Protein AF-A0AAD4BV66-F1 (afdb_monomer)

Solvent-accessible surface area (backbone atoms only — not comparable to full-atom values): 39270 Å² total; per-residue (Å²): 86,54,45,34,67,56,54,94,91,60,54,89,76,59,72,47,74,63,68,62,95,85,66,90,48,75,47,70,59,92,75,82,84,87,80,82,96,70,92,80,51,49,46,49,42,37,34,38,44,61,71,80,88,69,88,72,79,64,79,63,88,56,94,54,64,60,64,46,71,45,74,48,69,64,64,99,87,42,88,58,68,49,66,45,51,32,41,52,33,38,35,32,34,40,78,48,79,45,82,38,45,36,36,66,90,69,81,42,64,57,66,68,86,80,66,81,60,76,72,88,55,65,86,44,74,51,72,96,81,50,45,47,66,63,19,19,29,54,31,51,40,63,41,50,40,70,73,58,44,82,76,63,74,59,81,66,89,72,87,89,67,95,75,76,68,75,61,43,70,65,58,51,49,51,32,51,76,68,64,48,75,72,75,73,80,77,70,65,92,77,74,75,92,76,91,66,91,77,69,77,78,78,72,67,68,76,74,74,83,77,49,62,62,57,49,26,51,51,54,15,24,51,53,38,50,53,48,44,50,23,38,73,46,18,53,91,53,32,28,37,66,55,50,79,42,84,33,60,28,47,29,44,43,63,26,34,31,51,40,67,38,67,65,39,42,53,55,37,36,54,32,33,50,51,45,37,52,48,52,46,63,66,63,59,76,82,79,72,74,89,71,94,73,81,82,74,47,75,67,51,50,52,50,52,50,72,65,33,64,72,58,51,58,68,56,67,76,51,92,68,84,42,71,66,54,50,49,65,62,38,66,53,78,58,72,90,68,72,73,79,65,76,71,74,88,75,82,90,85,86,80,89,81,84,90,80,86,87,79,89,84,83,89,85,79,92,85,85,82,89,80,88,83,78,85,83,77,95,72,89,75,73,82,76,75,71,74,72,74,83,76,74,60,73,66,53,60,54,50,51,46,52,48,53,35,50,51,51,36,50,52,36,51,52,52,50,52,43,61,73,68,48,63,44,76,74,49,70,42,72,58,90,48,63,65,55,58,53,49,51,53,53,50,52,45,51,53,53,49,53,51,50,49,55,52,49,53,49,47,51,53,53,44,51,53,50,47,66,71,44,83,48,33,58,51,45,50,51,45,50,59,46,24,71,77,35,62,68,44,15,50,50,46,52,57,54,34,74,81,55,81,75,52,65,67,64,38,49,51,52,37,55,40,47,50,31,51,48,52,39,59,66,31,55,68,52,27,61,38,78,41,83,42,85,39,83,43,78,43,80,42,52,14,35,39,36,61,81,55,95,85,56,66,68,69,75,42,39,35,74,60,50,55,78,54,52,62,58,55,78,71,35,90,82,56,80,55,82,40,53,53,80,29,29,27,24,36,38,70,70,65,67,96,84,64,81,50,63,39,30,43,30,54,25,40,36,39,44,40,55,66,13,36,56,50,56,60,42,76,47,73,39,97,86,75,27,43,18,51,37,62,75,72,85,82,68,81,80,76,76,73,81,75,80,78,133

Radius of gyration: 53.94 Å; Cα contacts (8 Å, |Δi|>4): 813; chains: 1; bounding box: 124×56×171 Å

Secondary structure (DSSP, 8-state):
-EE----TT-----EEEE--TT----EE------SS------S-EEEEEE--S---S-S---TT---EEEEEE-STT---EEEEEEEEEEEEEEEEEEEEEEETTTTEEE--------TTPPPPBP---S-HHHHHHHHHHHHHHHHHGGG-PPP---TTS-------HHHHHHHHHTT---------S------S---GGG---------HHHHHHHHHHHHHHHHHHHHHHTGGGTS-PPPEEEEEEEEEEEEEEEEE-HHHHHHHHHHHHHHHHHHHHHH---S----------HHHHHHHHHH-HHHHHHHHT-SS--HHHHHHHTTS---S----------SSSSS----------------------PPPP----------------THHHHHHHHHHHHHHHHHHHHHHHHHHH-GGGG-EEETT-HHHHHHHHHHHHHHHHHHHHHHHHHHHHHHHHHHHHTT--HHHHHHHHHHTT-HHHHHHHHHHHTTS-S-HHHHHHHHHHHHHHHHHHHHHHHHEEEEEEEEEEEEEEEEE-SSPPTTS-GGGS-HHHHGGGHHHHHH-TTS--TTEETTEEE-EE---TT---S-EEEEEEEEEEEEEE--S-EEEE-TTSPEEEE---TTS-----PPPP-

pLDDT: mean 71.87, std 20.48, range [29.84, 98.19]

Foldseek 3Di:
DEFEADAPQDDDFDEAEPDDPPPPDYHHDPDDDDDDDDDAHLQKHKYKDFDPPPPPPQQPPDPFFDFDWDFDQDDDPDRPGDTTTIFIKIKGKAKDKDKWKAFLVPLDIPDDPPDPPPPLHRFFADDDDHDRLLSSQVRVLVVVQVVVQVPPFDFDCPPDDDDTDGCGVVNVVLCVLLVVPPPPPPPPVDDDPDPDDDDPVVPPPPPPRQGQQSVQLSSLLVSLLLLLLLCVCDVVLLRHDFDWDWFWWFFFFWWWFKDFDPPLLVLLLVLLVLLLVLLCVLQVDPDDDDDPDPDQDPVNVVVLCVVDPVNVVQVVPDPDDDVVVVLVSLQDQDPSDPDVPPPVPPDPDDDDDDDDDDDDDDDDDDDDDDDDDDDDDDDDDDPPPPPPPPCPDPVVLSVVLSVLSVVSSVVSVVLVVCNVVVCSRVDIGGPPPPVVQVVVLVVQLVVLVVSLVVNLVSSLVSSLVVCVSPRFRPSVSVLLNQLSVALVSLVVSLVVCVVPPRPNPSSVSSNSNRVSSVSNSVSRSVRIHTDTDGDRDGDTFIWGFSGDDPVDSSSSGPSVSSPVVSVVCVVDPPPDPNQDDSSKGWIGTPDDPPDDGRMTIIIIMGMGMDMHTHGNWDWDQDPVRHIHIYGDPPPSDPPPDDDDDD

Sequence (646 aa):
MRINVSMTGMDPFTMFVVTTPLLNEVRIANSMCESDGYQVCNNFILYLVTSKIETDESVNHHDGVKPLYVNGSYGPAYQNNISVPMYVVACTLNTSTNTATLNPSGSQLNVFDSDEHPTDEAWSNFSPGGDTDLTTTIVTAMNLHEYLAYQSTYCLPIMSWGIWSQINTLQAYMNSLLGVAQSSCNVTADLPRYSGGASLADYTGTASLLTRGQMERIVSRIATEFIWIAGELGSAGGGFDRQAEDSQIIQYRLQWRLNINPLPVIVALCASVILYVLAVCMLWNRHSRPGTVSNAGVLEIMWLGSRSRVLREHLRDRQNPSVDSLRASSMFETVFWTRSTDVNVDKELYAAVPLHDLGTRASSSEFLDSLDFVPSNPRTANPYKVREPIHMPDTCGRRWCYGLHIVLVALHIVLLVLLVHHPEHSVVIPFETNILTTGLSALLQAIYTLYSAILVIMTQRLALFRIVGNRRKLTTVHGVSGAWTGIGAAIYVLWQQRQVASSILEIIAVVTYLTSMLILHVGSSSIMQWQVFNSTLVDILISDLAFPGSAVNISQLRWGVIFPVIQPISLDPGVSTYGLSNNVLYDMPRVPMNVPFLEASVNATTLSVQCGLVPNLTVTVGTSGFPLVSFPLSGIGFDILPTSEP

Nearest PDB structures (foldseek):
  8qag-assembly2_B  TM=2.988E-01  e=6.250E+00  synthetic construct
  8qai-assembly2_B  TM=3.043E-01  e=7.284E+00  synthetic construct
  8qah-assembly2_B  TM=2.529E-01  e=4.842E+00  synthetic construct
  8qai-assembly1_A  TM=2.422E-01  e=6.922E+00  synthetic construct

Organism: NCBI:txid1328754

Mean predicted aligned error: 15.75 Å

Structure (mmCIF, N/CA/C/O backbone):
data_AF-A0AAD4BV66-F1
#
_entry.id   AF-A0AAD4BV66-F1
#
loop_
_atom_site.group_PDB
_atom_site.id
_atom_site.type_symbol
_atom_site.label_atom_id
_atom_site.label_alt_id
_atom_site.label_comp_id
_atom_site.label_asym_id
_atom_site.label_entity_id
_atom_site.label_seq_id
_atom_site.pdbx_PDB_ins_code
_atom_site.Cartn_x
_atom_site.Cartn_y
_atom_site.Cartn_z
_atom_site.occupancy
_atom_site.B_iso_or_equiv
_atom_site.auth_seq_id
_atom_site.auth_comp_id
_atom_site.auth_asym_id
_atom_site.auth_atom_id
_atom_site.pdbx_PDB_model_num
ATOM 1 N N . MET A 1 1 ? 38.902 11.244 -49.156 1.00 30.38 1 MET A N 1
ATOM 2 C CA . MET A 1 1 ? 38.355 10.144 -49.988 1.00 30.38 1 MET A CA 1
ATOM 3 C C . MET A 1 1 ? 36.856 10.356 -50.180 1.00 30.38 1 MET A C 1
ATOM 5 O O . MET A 1 1 ? 36.171 10.703 -49.226 1.00 30.38 1 MET A O 1
ATOM 9 N N . ARG A 1 2 ? 36.328 10.192 -51.397 1.00 30.55 2 ARG A N 1
ATOM 10 C CA . ARG A 1 2 ? 34.883 10.260 -51.654 1.00 30.55 2 ARG A CA 1
ATOM 11 C C . ARG A 1 2 ? 34.428 8.885 -52.122 1.00 30.55 2 ARG A C 1
ATOM 13 O O . ARG A 1 2 ? 34.892 8.446 -53.167 1.00 30.55 2 ARG A O 1
ATOM 20 N N . ILE A 1 3 ? 33.628 8.185 -51.325 1.00 32.78 3 ILE A N 1
ATOM 21 C CA . ILE A 1 3 ? 33.078 6.876 -51.698 1.00 32.78 3 ILE A CA 1
ATOM 22 C C . ILE A 1 3 ? 31.720 7.168 -52.334 1.00 32.78 3 ILE A C 1
ATOM 24 O O . ILE A 1 3 ? 30.811 7.610 -51.639 1.00 32.78 3 ILE A O 1
ATOM 28 N N . ASN A 1 4 ? 31.600 6.992 -53.652 1.00 33.34 4 ASN A N 1
ATOM 29 C CA . ASN A 1 4 ? 30.303 7.066 -54.323 1.00 33.34 4 ASN A CA 1
ATOM 30 C C . ASN A 1 4 ? 29.797 5.648 -54.461 1.00 33.34 4 ASN A C 1
ATOM 32 O O . ASN A 1 4 ? 30.166 4.955 -55.401 1.00 33.34 4 ASN A O 1
ATOM 36 N N . VAL A 1 5 ? 28.945 5.221 -53.545 1.00 33.62 5 VAL A N 1
ATOM 37 C CA . VAL A 1 5 ? 28.276 3.945 -53.718 1.00 33.62 5 VAL A CA 1
ATOM 38 C C . VAL A 1 5 ? 27.171 4.141 -54.754 1.00 33.62 5 VAL A C 1
ATOM 40 O O . VAL A 1 5 ? 26.255 4.919 -54.529 1.00 33.62 5 VAL A O 1
ATOM 43 N N . SER A 1 6 ? 27.275 3.496 -55.915 1.00 33.75 6 SER A N 1
ATOM 44 C CA . SER A 1 6 ? 26.154 3.381 -56.847 1.00 33.75 6 SER A CA 1
ATOM 45 C C . SER A 1 6 ? 25.846 1.914 -57.061 1.00 33.75 6 SER A C 1
ATOM 47 O O . SER A 1 6 ? 26.718 1.061 -57.221 1.00 33.75 6 SER A O 1
ATOM 49 N N . MET A 1 7 ? 24.564 1.620 -57.026 1.00 36.62 7 MET A N 1
ATOM 50 C CA . MET A 1 7 ? 24.047 0.280 -57.170 1.00 36.62 7 MET A CA 1
ATOM 51 C C . MET A 1 7 ? 23.058 0.353 -58.322 1.00 36.62 7 MET A C 1
ATOM 53 O O . MET A 1 7 ? 22.207 1.236 -58.363 1.00 36.62 7 MET A O 1
ATOM 57 N N . THR A 1 8 ? 23.229 -0.493 -59.330 1.00 30.88 8 THR A N 1
ATOM 58 C CA . THR A 1 8 ? 22.298 -0.531 -60.456 1.00 30.88 8 THR A CA 1
ATOM 59 C C . THR A 1 8 ? 21.017 -1.222 -59.989 1.00 30.88 8 THR A C 1
ATOM 61 O O . THR A 1 8 ? 21.053 -2.392 -59.618 1.00 30.88 8 THR A O 1
ATOM 64 N N . GLY A 1 9 ? 19.903 -0.481 -59.966 1.00 31.86 9 GLY A N 1
ATOM 65 C CA . GLY A 1 9 ? 18.583 -0.985 -59.563 1.00 31.86 9 GLY A CA 1
ATOM 66 C C . GLY A 1 9 ? 18.205 -0.784 -58.089 1.00 31.86 9 GLY A C 1
ATOM 67 O O . GLY A 1 9 ? 17.429 -1.585 -57.577 1.00 31.86 9 GLY A O 1
ATOM 68 N N . MET A 1 10 ? 18.744 0.235 -57.403 1.00 31.64 10 MET A N 1
ATOM 69 C CA . MET A 1 10 ? 18.396 0.540 -56.005 1.00 31.64 10 MET A CA 1
ATOM 70 C C . MET A 1 10 ? 18.159 2.034 -55.751 1.00 31.64 10 MET A C 1
ATOM 72 O O . MET A 1 10 ? 18.825 2.876 -56.349 1.00 31.64 10 MET A O 1
ATOM 76 N N . ASP A 1 11 ? 17.249 2.320 -54.818 1.00 31.84 11 ASP A N 1
ATOM 77 C CA . ASP A 1 11 ? 16.935 3.642 -54.257 1.00 31.84 11 ASP A CA 1
ATOM 78 C C . ASP A 1 11 ? 17.983 4.106 -53.210 1.00 31.84 11 ASP A C 1
ATOM 80 O O . ASP A 1 11 ? 18.790 3.296 -52.739 1.00 31.84 11 ASP A O 1
ATOM 84 N N . PRO A 1 12 ? 18.013 5.402 -52.827 1.00 32.50 12 PRO A N 1
ATOM 85 C CA . PRO A 1 12 ? 19.026 5.958 -51.924 1.00 32.50 12 PRO A CA 1
ATOM 86 C C . PRO A 1 12 ? 19.003 5.343 -50.513 1.00 32.50 12 PRO A C 1
ATOM 88 O O . PRO A 1 12 ? 17.957 5.243 -49.879 1.00 32.50 12 PRO A O 1
ATOM 91 N N . PHE A 1 13 ? 20.185 5.035 -49.975 1.00 34.12 13 PHE A N 1
ATOM 92 C CA . PHE A 1 13 ? 20.399 4.598 -48.590 1.00 34.12 13 PHE A CA 1
ATOM 93 C C . PHE A 1 13 ? 21.457 5.482 -47.910 1.00 34.12 13 PHE A C 1
ATOM 95 O O . PHE A 1 13 ? 22.336 6.032 -48.579 1.00 34.12 13 PHE A O 1
ATOM 102 N N . THR A 1 14 ? 21.419 5.618 -46.582 1.00 35.34 14 THR A N 1
ATOM 103 C CA . THR A 1 14 ? 22.472 6.324 -45.832 1.00 35.34 14 THR A CA 1
ATOM 104 C C . THR A 1 14 ? 23.431 5.325 -45.210 1.00 35.34 14 THR A C 1
ATOM 106 O O . THR A 1 14 ? 23.039 4.350 -44.572 1.00 35.34 14 THR A O 1
ATOM 109 N N . MET A 1 15 ? 24.718 5.584 -45.416 1.00 40.22 15 MET A N 1
ATOM 110 C CA . MET A 1 15 ? 25.812 4.852 -44.800 1.00 40.22 15 MET A CA 1
ATOM 111 C C . MET A 1 15 ? 26.373 5.697 -43.660 1.00 40.22 15 MET A C 1
ATOM 113 O O . MET A 1 15 ? 26.934 6.770 -43.882 1.00 40.22 15 MET A O 1
ATOM 117 N N . PHE A 1 16 ? 26.256 5.200 -42.435 1.00 46.38 16 PHE A N 1
ATOM 118 C CA . PHE A 1 16 ? 26.875 5.838 -41.281 1.00 46.38 16 PHE A CA 1
ATOM 119 C C . PHE A 1 16 ? 28.322 5.388 -41.164 1.00 46.38 16 PHE A C 1
ATOM 121 O O . PHE A 1 16 ? 28.603 4.212 -40.932 1.00 46.38 16 PHE A O 1
ATOM 128 N N . VAL A 1 17 ? 29.254 6.324 -41.325 1.00 44.88 17 VAL A N 1
ATOM 129 C CA . VAL A 1 17 ? 30.674 6.036 -41.136 1.00 44.88 17 VAL A CA 1
ATOM 130 C C . VAL A 1 17 ? 31.047 6.317 -39.686 1.00 44.88 17 VAL A C 1
ATOM 132 O O . VAL A 1 17 ? 31.140 7.471 -39.262 1.00 44.88 17 VAL A O 1
ATOM 135 N N . VAL A 1 18 ? 31.290 5.253 -38.924 1.00 43.47 18 VAL A N 1
ATOM 136 C CA . VAL A 1 18 ? 31.876 5.356 -37.586 1.00 43.47 18 VAL A CA 1
ATOM 137 C C . VAL A 1 18 ? 33.395 5.302 -37.759 1.00 43.47 18 VAL A C 1
ATOM 139 O O . VAL A 1 18 ? 34.015 4.241 -37.712 1.00 43.47 18 VAL A O 1
ATOM 142 N N . THR A 1 19 ? 34.011 6.448 -38.062 1.00 38.50 19 THR A N 1
ATOM 143 C CA . THR A 1 19 ? 35.474 6.550 -38.174 1.00 38.50 19 THR A CA 1
ATOM 144 C C . THR A 1 19 ? 36.110 6.815 -36.814 1.00 38.50 19 THR A C 1
ATOM 146 O O . THR A 1 19 ? 35.671 7.697 -36.078 1.00 38.50 19 THR A O 1
ATOM 149 N N . THR A 1 20 ? 37.224 6.146 -36.527 1.00 38.53 20 THR A N 1
ATOM 150 C CA . THR A 1 20 ? 38.199 6.642 -35.547 1.00 38.53 20 THR A CA 1
ATOM 151 C C . THR A 1 20 ? 38.815 7.961 -36.052 1.00 38.53 20 THR A C 1
ATOM 153 O O . THR A 1 20 ? 38.853 8.189 -37.266 1.00 38.53 20 THR A O 1
ATOM 156 N N . PRO A 1 21 ? 39.337 8.839 -35.174 1.00 37.09 21 PRO A N 1
ATOM 157 C CA . PRO A 1 21 ? 39.855 10.167 -35.551 1.00 37.09 21 PRO A CA 1
ATOM 158 C C . PRO A 1 21 ? 41.062 10.166 -36.517 1.00 37.09 21 PRO A C 1
ATOM 160 O O . PRO A 1 21 ? 41.580 11.226 -36.851 1.00 37.09 21 PRO A O 1
ATOM 163 N N . LEU A 1 22 ? 41.531 9.000 -36.975 1.00 36.22 22 LEU A N 1
ATOM 164 C CA . LEU A 1 22 ? 42.710 8.850 -37.836 1.00 36.22 22 LEU A CA 1
ATOM 165 C C . LEU A 1 22 ? 42.404 8.900 -39.347 1.00 36.22 22 LEU A C 1
ATOM 167 O O . LEU A 1 22 ? 43.324 9.090 -40.140 1.00 36.22 22 LEU A O 1
ATOM 171 N N . LEU A 1 23 ? 41.140 8.770 -39.771 1.00 38.66 23 LEU A N 1
ATOM 172 C CA . LEU A 1 23 ? 40.732 8.854 -41.182 1.00 38.66 23 LEU A CA 1
ATOM 173 C C . LEU A 1 23 ? 39.946 10.147 -41.435 1.00 38.66 23 LEU A C 1
ATOM 175 O O . LEU A 1 23 ? 38.721 10.168 -41.426 1.00 38.66 23 LEU A O 1
ATOM 179 N N . ASN A 1 24 ? 40.670 11.237 -41.687 1.00 34.78 24 ASN A N 1
ATOM 180 C CA . ASN A 1 24 ? 40.116 12.596 -41.765 1.00 34.78 24 ASN A CA 1
ATOM 181 C C . ASN A 1 24 ? 39.262 12.919 -43.007 1.00 34.78 24 ASN A C 1
ATOM 183 O O . ASN A 1 24 ? 38.934 14.084 -43.224 1.00 34.78 24 ASN A O 1
ATOM 187 N N . GLU A 1 25 ? 38.889 11.951 -43.851 1.00 35.09 25 GLU A N 1
ATOM 188 C CA . GLU A 1 25 ? 38.155 12.297 -45.070 1.00 35.09 25 GLU A CA 1
ATOM 189 C C . GLU A 1 25 ? 37.406 11.121 -45.724 1.00 35.09 25 GLU A C 1
ATOM 191 O O . GLU A 1 25 ? 37.922 10.480 -46.641 1.00 35.09 25 GLU A O 1
ATOM 196 N N . VAL A 1 26 ? 36.154 10.882 -45.320 1.00 36.44 26 VAL A N 1
ATOM 197 C CA . VAL A 1 26 ? 35.176 10.112 -46.110 1.00 36.44 26 VAL A CA 1
ATOM 198 C C . VAL A 1 26 ? 33.953 10.999 -46.352 1.00 36.44 26 VAL A C 1
ATOM 200 O O . VAL A 1 26 ? 33.129 11.186 -45.465 1.00 36.44 26 VAL A O 1
ATOM 203 N N . ARG A 1 27 ? 33.841 11.587 -47.551 1.00 34.34 27 ARG A N 1
ATOM 204 C CA . ARG A 1 27 ? 32.576 12.173 -48.029 1.00 34.34 27 ARG A CA 1
ATOM 205 C C . ARG A 1 27 ? 31.833 11.104 -48.811 1.00 34.34 27 ARG A C 1
ATOM 207 O O . ARG A 1 27 ? 32.290 10.712 -49.881 1.00 34.34 27 ARG A O 1
ATOM 214 N N . ILE A 1 28 ? 30.695 10.658 -48.312 1.00 38.62 28 ILE A N 1
ATOM 215 C CA . ILE A 1 28 ? 29.750 9.894 -49.122 1.00 38.62 28 ILE A CA 1
ATOM 216 C C . ILE A 1 28 ? 28.836 10.940 -49.743 1.00 38.62 28 ILE A C 1
ATOM 218 O O . ILE A 1 28 ? 28.256 11.752 -49.034 1.00 38.62 28 ILE A O 1
ATOM 222 N N . ALA A 1 29 ? 28.831 11.038 -51.068 1.00 33.94 29 ALA A N 1
ATOM 223 C CA . ALA A 1 29 ? 27.868 11.876 -51.761 1.00 33.94 29 ALA A CA 1
ATOM 224 C C . ALA A 1 29 ? 26.814 10.946 -52.343 1.00 33.94 29 ALA A C 1
ATOM 226 O O . ALA A 1 29 ? 27.085 10.259 -53.327 1.00 33.94 29 ALA A O 1
ATOM 227 N N . ASN A 1 30 ? 25.625 10.946 -51.749 1.00 34.91 30 ASN A N 1
ATOM 228 C CA . ASN A 1 30 ? 24.444 10.363 -52.365 1.00 34.91 30 ASN A CA 1
ATOM 229 C C . ASN A 1 30 ? 24.047 11.249 -53.555 1.00 34.91 30 ASN A C 1
ATOM 231 O O . ASN A 1 30 ? 23.279 12.198 -53.423 1.00 34.91 30 ASN A O 1
ATOM 235 N N . SER A 1 31 ? 24.653 11.014 -54.722 1.00 30.28 31 SER A N 1
ATOM 236 C CA . SER A 1 31 ? 24.251 11.683 -55.958 1.00 30.28 31 SER A CA 1
ATOM 237 C C . SER A 1 31 ? 23.331 10.781 -56.774 1.00 30.28 31 SER A C 1
ATOM 239 O O . SER A 1 31 ? 23.796 9.795 -57.338 1.00 30.28 31 SER A O 1
ATOM 241 N N . MET A 1 32 ? 22.081 11.233 -56.893 1.00 31.89 32 MET A N 1
ATOM 242 C CA . MET A 1 32 ? 21.107 10.935 -57.951 1.00 31.89 32 MET A CA 1
ATOM 243 C C . MET A 1 32 ? 20.572 9.500 -58.042 1.00 31.89 32 MET A C 1
ATOM 245 O O . MET A 1 32 ? 21.204 8.610 -58.600 1.00 31.89 32 MET A O 1
ATOM 249 N N . CYS A 1 33 ? 19.314 9.349 -57.627 1.00 34.50 33 CYS A N 1
ATOM 250 C CA . CYS A 1 33 ? 18.358 8.405 -58.201 1.00 34.50 33 CYS A CA 1
ATOM 251 C C . CYS A 1 33 ? 17.078 9.196 -58.494 1.00 34.50 33 CYS A C 1
ATOM 253 O O . CYS A 1 33 ? 16.213 9.357 -57.643 1.00 34.50 33 CYS A O 1
ATOM 255 N N . GLU A 1 34 ? 17.021 9.780 -59.688 1.00 34.81 34 GLU A N 1
ATOM 256 C CA . GLU A 1 34 ? 15.822 10.406 -60.245 1.00 34.81 34 GLU A CA 1
ATOM 257 C C . GLU A 1 34 ? 15.673 9.900 -61.684 1.00 34.81 34 GLU A C 1
ATOM 259 O O . GLU A 1 34 ? 15.853 10.635 -62.647 1.00 34.81 34 GLU A O 1
ATOM 264 N N . SER A 1 35 ? 15.448 8.594 -61.835 1.00 40.06 35 SER A N 1
ATOM 265 C CA . SER A 1 35 ? 14.808 8.020 -63.022 1.00 40.06 35 SER A CA 1
ATOM 266 C C . SER A 1 35 ? 14.398 6.573 -62.743 1.00 40.06 35 SER A C 1
ATOM 268 O O . SER A 1 35 ? 15.246 5.740 -62.431 1.00 40.06 35 SER A O 1
ATOM 270 N N . ASP A 1 36 ? 13.105 6.304 -62.928 1.00 39.88 36 ASP A N 1
ATOM 271 C CA . ASP A 1 36 ? 12.511 4.987 -63.199 1.00 39.88 36 ASP A CA 1
ATOM 272 C C . ASP A 1 36 ? 12.132 4.082 -62.005 1.00 39.88 36 ASP A C 1
ATOM 274 O O . ASP A 1 36 ? 12.539 2.933 -61.923 1.00 39.88 36 ASP A O 1
ATOM 278 N N . GLY A 1 37 ? 11.238 4.561 -61.130 1.00 41.50 37 GLY A N 1
ATOM 279 C CA . GLY A 1 37 ? 10.059 3.788 -60.685 1.00 41.50 37 GLY A CA 1
ATOM 280 C C . GLY A 1 37 ? 10.210 2.423 -59.980 1.00 41.50 37 GLY A C 1
ATOM 281 O O . GLY A 1 37 ? 9.264 1.641 -60.055 1.00 41.50 37 GLY A O 1
ATOM 282 N N . TYR A 1 38 ? 11.309 2.120 -59.283 1.00 38.78 38 TYR A N 1
ATOM 283 C CA . TYR A 1 38 ? 11.438 0.911 -58.444 1.00 38.78 38 TYR A CA 1
ATOM 284 C C . TYR A 1 38 ? 11.477 1.269 -56.953 1.00 38.78 38 TYR A C 1
ATOM 286 O O . TYR A 1 38 ? 12.131 2.229 -56.596 1.00 38.78 38 TYR A O 1
ATOM 294 N N . GLN A 1 39 ? 10.766 0.510 -56.102 1.00 41.09 39 GLN A N 1
ATOM 295 C CA . GLN A 1 39 ? 10.325 0.922 -54.754 1.00 41.09 39 GLN A CA 1
ATOM 296 C C . GLN A 1 39 ? 10.742 -0.070 -53.636 1.00 41.09 39 GLN A C 1
ATOM 298 O O . GLN A 1 39 ? 9.892 -0.517 -52.869 1.00 41.09 39 GLN A O 1
ATOM 303 N N . VAL A 1 40 ? 12.012 -0.510 -53.567 1.00 43.31 40 VAL A N 1
ATOM 304 C CA . VAL A 1 40 ? 12.375 -1.720 -52.770 1.00 43.31 40 VAL A CA 1
ATOM 305 C C . VAL A 1 40 ? 13.535 -1.551 -51.762 1.00 43.31 40 VAL A C 1
ATOM 307 O O . VAL A 1 40 ? 13.889 -2.510 -51.084 1.00 43.31 40 VAL A O 1
ATOM 310 N N . CYS A 1 41 ? 14.132 -0.369 -51.560 1.00 49.34 41 CYS A N 1
ATOM 311 C CA . CYS A 1 41 ? 15.406 -0.287 -50.804 1.00 49.34 41 CYS A CA 1
ATOM 312 C C . CYS A 1 41 ? 15.369 0.368 -49.417 1.00 49.34 41 CYS A C 1
ATOM 314 O O . CYS A 1 41 ? 16.430 0.617 -48.850 1.00 49.34 41 CYS A O 1
ATOM 316 N N . ASN A 1 42 ? 14.201 0.588 -48.815 1.00 50.06 42 ASN A N 1
ATOM 317 C CA . ASN A 1 42 ? 14.161 1.254 -47.512 1.00 50.06 42 ASN A CA 1
ATOM 318 C C . ASN A 1 42 ? 14.536 0.334 -46.326 1.00 50.06 42 ASN A C 1
ATOM 320 O O . ASN A 1 42 ? 14.914 0.831 -45.276 1.00 50.06 42 ASN A O 1
ATOM 324 N N . ASN A 1 43 ? 14.544 -0.991 -46.481 1.00 52.44 43 ASN A N 1
ATOM 325 C CA . ASN A 1 43 ? 14.435 -1.936 -45.359 1.00 52.44 43 ASN A CA 1
ATOM 326 C C . ASN A 1 43 ? 15.675 -2.141 -44.451 1.00 52.44 43 ASN A C 1
ATOM 328 O O . ASN A 1 43 ? 15.606 -3.030 -43.605 1.00 52.44 43 ASN A O 1
ATOM 332 N N . PHE A 1 44 ? 16.801 -1.420 -44.593 1.00 55.50 44 PHE A N 1
ATOM 333 C CA . PHE A 1 44 ? 18.041 -1.730 -43.843 1.00 55.50 44 PHE A CA 1
ATOM 334 C C . PHE A 1 44 ? 18.852 -0.506 -43.408 1.00 55.50 44 PHE A C 1
ATOM 336 O O . PHE A 1 44 ? 19.051 0.422 -44.191 1.00 55.50 44 PHE A O 1
ATOM 343 N N . ILE A 1 45 ? 19.410 -0.547 -42.190 1.00 59.16 45 ILE A N 1
ATOM 344 C CA . ILE A 1 45 ? 20.373 0.463 -41.726 1.00 59.16 45 ILE A CA 1
ATOM 345 C C . ILE A 1 45 ? 21.789 -0.018 -42.040 1.00 59.16 45 ILE A C 1
ATOM 347 O O . ILE A 1 45 ? 22.193 -1.088 -41.578 1.00 59.16 45 ILE A O 1
ATOM 351 N N . LEU A 1 46 ? 22.539 0.772 -42.812 1.00 63.78 46 LEU A N 1
ATOM 352 C CA . LEU A 1 46 ? 23.898 0.443 -43.226 1.00 63.78 46 LEU A CA 1
ATOM 353 C C . LEU A 1 46 ? 24.933 1.267 -42.460 1.00 63.78 46 LEU A C 1
ATOM 355 O O . LEU A 1 46 ? 24.890 2.498 -42.404 1.00 63.78 46 LEU A O 1
ATOM 359 N N . TYR A 1 47 ? 25.921 0.567 -41.925 1.00 68.88 47 TYR A N 1
ATOM 360 C CA . TYR A 1 47 ? 27.045 1.145 -41.209 1.00 68.88 47 TYR A CA 1
ATOM 361 C C . TYR A 1 47 ? 28.353 0.703 -41.847 1.00 68.88 47 TYR A C 1
ATOM 363 O O . TYR A 1 47 ? 28.514 -0.450 -42.247 1.00 68.88 47 TYR A O 1
ATOM 371 N N . LEU A 1 48 ? 29.308 1.624 -41.907 1.00 67.19 48 LEU A N 1
ATOM 372 C CA . LEU A 1 48 ? 30.682 1.324 -42.267 1.00 67.19 48 LEU A CA 1
ATOM 373 C C . LEU A 1 48 ? 31.506 1.279 -40.985 1.00 67.19 48 LEU A C 1
ATOM 375 O O . LEU A 1 48 ? 31.701 2.304 -40.325 1.00 67.19 48 LEU A O 1
ATOM 379 N N . VAL A 1 49 ? 31.976 0.085 -40.637 1.00 64.19 49 VAL A N 1
ATOM 380 C CA . VAL A 1 49 ? 32.793 -0.150 -39.445 1.00 64.19 49 VAL A CA 1
ATOM 381 C C . VAL A 1 49 ? 34.227 -0.460 -39.856 1.00 64.19 49 VAL A C 1
ATOM 383 O O . VAL A 1 49 ? 34.479 -1.130 -40.859 1.00 64.19 49 VAL A O 1
ATOM 386 N N . THR A 1 50 ? 35.187 0.043 -39.083 1.00 61.12 50 THR A N 1
ATOM 387 C CA . THR A 1 50 ? 36.613 -0.250 -39.278 1.00 61.12 50 THR A CA 1
ATOM 388 C C . THR A 1 50 ? 37.109 -1.080 -38.101 1.00 61.12 50 THR A C 1
ATOM 390 O O . THR A 1 50 ? 36.788 -0.782 -36.952 1.00 61.12 50 THR A O 1
ATOM 393 N N . SER A 1 51 ? 37.857 -2.151 -38.361 1.00 53.38 51 SER A N 1
ATOM 394 C CA . SER A 1 51 ? 38.435 -2.965 -37.288 1.00 53.38 51 SER A CA 1
ATOM 395 C C . SER A 1 51 ? 39.714 -2.307 -36.772 1.00 53.38 51 SER A C 1
ATOM 397 O O . SER A 1 51 ? 40.600 -1.985 -37.569 1.00 53.38 51 SER A O 1
ATOM 399 N N . LYS A 1 52 ? 39.858 -2.157 -35.450 1.00 45.06 52 LYS A N 1
ATOM 400 C CA . LYS A 1 52 ? 41.160 -1.864 -34.836 1.00 45.06 52 LYS A CA 1
ATOM 401 C C . LYS A 1 52 ? 42.052 -3.085 -35.073 1.00 45.06 52 LYS A C 1
ATOM 403 O O . LYS A 1 52 ? 41.774 -4.158 -34.555 1.00 45.06 52 LYS A O 1
ATOM 408 N N . ILE A 1 53 ? 43.064 -2.937 -35.922 1.00 40.94 53 ILE A N 1
ATOM 409 C CA . ILE A 1 53 ? 43.993 -4.015 -36.272 1.00 40.94 53 ILE A CA 1
ATOM 410 C C . ILE A 1 53 ? 44.932 -4.249 -35.080 1.00 40.94 53 ILE A C 1
ATOM 412 O O . ILE A 1 53 ? 46.003 -3.660 -34.998 1.00 40.94 53 ILE A O 1
ATOM 416 N N . GLU A 1 54 ? 44.509 -5.100 -34.155 1.00 34.84 54 GLU A N 1
ATOM 417 C CA . GLU A 1 54 ? 45.330 -6.224 -33.708 1.00 34.84 54 GLU A CA 1
ATOM 418 C C . GLU A 1 54 ? 44.546 -7.455 -34.147 1.00 34.84 54 GLU A C 1
ATOM 420 O O . GLU A 1 54 ? 43.498 -7.777 -33.593 1.00 34.84 54 GLU A O 1
ATOM 425 N N . THR A 1 55 ? 44.968 -8.069 -35.249 1.00 40.41 55 THR A N 1
ATOM 426 C CA . THR A 1 55 ? 44.404 -9.336 -35.714 1.00 40.41 55 THR A CA 1
ATOM 427 C C . THR A 1 55 ? 44.855 -10.454 -34.779 1.00 40.41 55 THR A C 1
ATOM 429 O O . THR A 1 55 ? 45.653 -11.294 -35.179 1.00 40.41 55 THR A O 1
ATOM 432 N N . ASP A 1 56 ? 44.353 -10.459 -33.550 1.00 37.19 56 ASP A N 1
ATOM 433 C CA . ASP A 1 56 ? 44.239 -11.680 -32.763 1.00 37.19 56 ASP A CA 1
ATOM 434 C C . ASP A 1 56 ? 42.870 -12.293 -33.094 1.00 37.19 56 ASP A C 1
ATOM 436 O O . ASP A 1 56 ? 41.829 -11.892 -32.576 1.00 37.19 56 ASP A O 1
ATOM 440 N N . GLU A 1 57 ? 42.898 -13.181 -34.092 1.00 46.06 57 GLU A N 1
ATOM 441 C CA . GLU A 1 57 ? 42.068 -14.385 -34.305 1.00 46.06 57 GLU A CA 1
ATOM 442 C C . GLU A 1 57 ? 40.518 -14.331 -34.213 1.00 46.06 57 GLU A C 1
ATOM 444 O O . GLU A 1 57 ? 39.878 -15.336 -34.504 1.00 46.06 57 GLU A O 1
ATOM 449 N N . SER A 1 58 ? 39.861 -13.208 -33.897 1.00 47.69 58 SER A N 1
ATOM 450 C CA . SER A 1 58 ? 38.407 -13.185 -33.610 1.00 47.69 58 SER A CA 1
ATOM 451 C C . SER A 1 58 ? 37.485 -12.903 -34.804 1.00 47.69 58 SER A C 1
ATOM 453 O O . SER A 1 58 ? 36.304 -13.247 -34.756 1.00 47.69 58 SER A O 1
ATOM 455 N N . VAL A 1 59 ? 37.994 -12.353 -35.914 1.00 53.00 59 VAL A N 1
ATOM 456 C CA . VAL A 1 59 ? 37.282 -12.411 -37.203 1.00 53.00 59 VAL A CA 1
ATOM 457 C C . VAL A 1 59 ? 37.736 -13.690 -37.885 1.00 53.00 59 VAL A C 1
ATOM 459 O O . VAL A 1 59 ? 38.605 -13.669 -38.759 1.00 53.00 59 VAL A O 1
ATOM 462 N N . ASN A 1 60 ? 37.186 -14.823 -37.439 1.00 49.50 60 ASN A N 1
ATOM 463 C CA . ASN A 1 60 ? 37.303 -16.074 -38.179 1.00 49.50 60 ASN A CA 1
ATOM 464 C C . ASN A 1 60 ? 37.006 -15.750 -39.645 1.00 49.50 60 ASN A C 1
ATOM 466 O O . ASN A 1 60 ? 35.990 -15.115 -39.929 1.00 49.50 60 ASN A O 1
ATOM 470 N N . HIS A 1 61 ? 37.916 -16.107 -40.556 1.00 52.12 61 HIS A N 1
ATOM 471 C CA . HIS A 1 61 ? 37.705 -16.052 -42.002 1.00 52.12 61 HIS A CA 1
ATOM 472 C C . HIS A 1 61 ? 36.484 -16.922 -42.347 1.00 52.12 61 HIS A C 1
ATOM 474 O O . HIS A 1 61 ? 36.611 -18.065 -42.771 1.00 52.12 61 HIS A O 1
ATOM 480 N N . HIS A 1 62 ? 35.284 -16.411 -42.093 1.00 53.97 62 HIS A N 1
ATOM 481 C CA . HIS A 1 62 ? 34.047 -17.006 -42.537 1.00 53.97 62 HIS A CA 1
ATOM 482 C C . HIS A 1 62 ? 33.964 -16.748 -44.036 1.00 53.97 62 HIS A C 1
ATOM 484 O O . HIS A 1 62 ? 34.033 -15.605 -44.497 1.00 53.97 62 HIS A O 1
ATOM 490 N N . ASP A 1 63 ? 33.889 -17.846 -44.784 1.00 55.09 63 ASP A N 1
ATOM 491 C CA . ASP A 1 63 ? 33.888 -17.895 -46.240 1.00 55.09 63 ASP A CA 1
ATOM 492 C C . ASP A 1 63 ? 32.897 -16.877 -46.839 1.00 55.09 63 ASP A C 1
ATOM 494 O O . ASP A 1 63 ? 31.689 -17.105 -46.866 1.00 55.09 63 ASP A O 1
ATOM 498 N N . GLY A 1 64 ? 33.403 -15.733 -47.321 1.00 62.84 64 GLY A N 1
ATOM 499 C CA . GLY A 1 64 ? 32.635 -14.794 -48.154 1.00 62.84 64 GLY A CA 1
ATOM 500 C C . GLY A 1 64 ? 32.637 -13.313 -47.755 1.00 62.84 64 GLY A C 1
ATOM 501 O O . GLY A 1 64 ? 32.237 -12.486 -48.580 1.00 62.84 64 GLY A O 1
ATOM 502 N N . VAL A 1 65 ? 33.107 -12.924 -46.563 1.00 66.56 65 VAL A N 1
ATOM 503 C CA . VAL A 1 65 ? 33.202 -11.494 -46.194 1.00 66.56 65 VAL A CA 1
ATOM 504 C C . VAL A 1 65 ? 34.587 -10.953 -46.543 1.00 66.56 65 VAL A C 1
ATOM 506 O O . VAL A 1 65 ? 35.578 -11.266 -45.888 1.00 66.56 65 VAL A O 1
ATOM 509 N N . LYS A 1 66 ? 34.668 -10.128 -47.591 1.00 70.56 66 LYS A N 1
ATOM 510 C CA . LYS A 1 66 ? 35.913 -9.452 -47.982 1.00 70.56 66 LYS A CA 1
ATOM 511 C C . LYS A 1 66 ? 35.914 -8.017 -47.448 1.00 70.56 66 LYS A C 1
ATOM 513 O O . LYS A 1 66 ? 34.971 -7.286 -47.759 1.00 70.56 66 LYS A O 1
ATOM 518 N N . PRO A 1 67 ? 36.941 -7.586 -46.689 1.00 72.56 67 PRO A N 1
ATOM 519 C CA . PRO A 1 67 ? 37.056 -6.190 -46.296 1.00 72.56 67 PRO A CA 1
ATOM 520 C C . PRO A 1 67 ? 37.246 -5.295 -47.523 1.00 72.56 67 PRO A C 1
ATOM 522 O O . PRO A 1 67 ? 37.971 -5.631 -48.464 1.00 72.56 67 PRO A O 1
ATOM 525 N N . LEU A 1 68 ? 36.634 -4.117 -47.482 1.00 69.69 68 LEU A N 1
ATOM 526 C CA . LEU A 1 68 ? 36.918 -3.030 -48.401 1.00 69.69 68 LEU A CA 1
ATOM 527 C C . LEU A 1 68 ? 38.212 -2.343 -47.970 1.00 69.69 68 LEU A C 1
ATOM 529 O O . LEU A 1 68 ? 38.266 -1.697 -46.929 1.00 69.69 68 LEU A O 1
ATOM 533 N N . TYR A 1 69 ? 39.251 -2.454 -48.788 1.00 71.06 69 TYR A N 1
ATOM 534 C CA . TYR A 1 69 ? 40.506 -1.757 -48.546 1.00 71.06 69 TYR A CA 1
ATOM 535 C C . TYR A 1 69 ? 40.428 -0.320 -49.047 1.00 71.06 69 TYR A C 1
ATOM 537 O O . TYR A 1 69 ? 40.358 -0.056 -50.250 1.00 71.06 69 TYR A O 1
ATOM 545 N N . VAL A 1 70 ? 40.463 0.618 -48.107 1.00 65.62 70 VAL A N 1
ATOM 546 C CA . VAL A 1 70 ? 40.544 2.043 -48.400 1.00 65.62 70 VAL A CA 1
ATOM 547 C C . VAL A 1 70 ? 41.991 2.493 -48.298 1.00 65.62 70 VAL A C 1
ATOM 549 O O . VAL A 1 70 ? 42.552 2.540 -47.206 1.00 65.62 70 VAL A O 1
ATOM 552 N N . ASN A 1 71 ? 42.582 2.846 -49.441 1.00 62.66 71 ASN A N 1
ATOM 553 C CA . ASN A 1 71 ? 43.909 3.450 -49.494 1.00 62.66 71 ASN A CA 1
ATOM 554 C C . ASN A 1 71 ? 43.783 4.968 -49.322 1.00 62.66 71 ASN A C 1
ATOM 556 O O . ASN A 1 71 ? 43.304 5.663 -50.219 1.00 62.66 71 ASN A O 1
ATOM 560 N N . GLY A 1 72 ? 44.221 5.481 -48.173 1.00 59.56 72 GLY A N 1
ATOM 561 C CA . GLY A 1 72 ? 44.405 6.915 -47.953 1.00 59.56 72 GLY A CA 1
ATOM 562 C C . GLY A 1 72 ? 45.866 7.312 -48.168 1.00 59.56 72 GLY A C 1
ATOM 563 O O . GLY A 1 72 ? 46.757 6.644 -47.646 1.00 59.56 72 GLY A O 1
ATOM 564 N N . SER A 1 73 ? 46.127 8.402 -48.901 1.00 54.12 73 SER A N 1
ATOM 565 C CA . SER A 1 73 ? 47.458 9.028 -48.941 1.00 54.12 73 SER A CA 1
ATOM 566 C C . SER A 1 73 ? 47.464 10.294 -48.088 1.00 54.12 73 SER A C 1
ATOM 568 O O . SER A 1 73 ? 46.664 11.202 -48.334 1.00 54.12 73 SER A O 1
ATOM 570 N N . TYR A 1 74 ? 48.369 10.383 -47.114 1.00 48.00 74 TYR A N 1
ATOM 571 C CA . TYR A 1 74 ? 48.472 11.545 -46.232 1.00 48.00 74 TYR A CA 1
ATOM 572 C C . TYR A 1 74 ? 49.468 12.574 -46.791 1.00 48.00 74 TYR A C 1
ATOM 574 O O . TYR A 1 74 ? 50.663 12.543 -46.505 1.00 48.00 74 TYR A O 1
ATOM 582 N N . GLY A 1 75 ? 48.962 13.508 -47.599 1.00 54.06 75 GLY A N 1
ATOM 583 C CA . GLY A 1 75 ? 49.730 14.637 -48.132 1.00 54.06 75 GLY A CA 1
ATOM 584 C C . GLY A 1 75 ? 50.737 14.289 -49.248 1.00 54.06 75 GLY A C 1
ATOM 585 O O . GLY A 1 75 ? 51.058 13.127 -49.485 1.00 54.06 75 GLY A O 1
ATOM 586 N N . PRO A 1 76 ? 51.261 15.303 -49.962 1.00 57.72 76 PRO A N 1
ATOM 587 C CA . PRO A 1 76 ? 52.086 15.104 -51.159 1.00 57.72 76 PRO A CA 1
ATOM 588 C C . PRO A 1 76 ? 53.519 14.610 -50.882 1.00 57.72 76 PRO A C 1
ATOM 590 O O . PRO A 1 76 ? 54.221 14.260 -51.825 1.00 57.72 76 PRO A O 1
ATOM 593 N N . ALA A 1 77 ? 53.972 14.598 -49.622 1.00 57.69 77 ALA A N 1
ATOM 594 C CA . ALA A 1 77 ? 55.377 14.353 -49.272 1.00 57.69 77 ALA A CA 1
ATOM 595 C C . ALA A 1 77 ? 55.667 12.962 -48.676 1.00 57.69 77 ALA A C 1
ATOM 597 O O . ALA A 1 77 ? 56.828 12.567 -48.622 1.00 57.69 77 ALA A O 1
ATOM 598 N N . TYR A 1 78 ? 54.644 12.206 -48.261 1.00 52.94 78 TYR A N 1
ATOM 599 C CA . TYR A 1 78 ? 54.813 10.875 -47.671 1.00 52.94 78 TYR A CA 1
ATOM 600 C C . TYR A 1 78 ? 53.778 9.905 -48.257 1.00 52.94 78 TYR A C 1
ATOM 602 O O . TYR A 1 78 ? 52.634 9.841 -47.817 1.00 52.94 78 TYR A O 1
ATOM 610 N N . GLN A 1 79 ? 54.194 9.132 -49.265 1.00 53.97 79 GLN A N 1
ATOM 611 C CA . GLN A 1 79 ? 53.410 8.071 -49.922 1.00 53.97 79 GLN A CA 1
ATOM 612 C C . GLN A 1 79 ? 53.250 6.813 -49.045 1.00 53.97 79 GLN A C 1
ATOM 614 O O . GLN A 1 79 ? 53.399 5.683 -49.506 1.00 53.97 79 GLN A O 1
ATOM 619 N N . ASN A 1 80 ? 52.929 6.980 -47.766 1.00 54.84 80 ASN A N 1
ATOM 620 C CA . ASN A 1 80 ? 52.520 5.846 -46.952 1.00 54.84 80 ASN A CA 1
ATOM 621 C C . ASN A 1 80 ? 51.041 5.596 -47.249 1.00 54.84 80 ASN A C 1
ATOM 623 O O . ASN A 1 80 ? 50.167 6.230 -46.661 1.00 54.84 80 ASN A O 1
ATOM 627 N N . ASN A 1 81 ? 50.773 4.712 -48.212 1.00 60.44 81 ASN A N 1
ATOM 628 C CA . ASN A 1 81 ? 49.428 4.209 -48.459 1.00 60.44 81 ASN A CA 1
ATOM 629 C C . ASN A 1 81 ? 49.013 3.378 -47.246 1.00 60.44 81 ASN A C 1
ATOM 631 O O . ASN A 1 81 ? 49.426 2.228 -47.100 1.00 60.44 81 ASN A O 1
ATOM 635 N N . ILE A 1 82 ? 48.213 3.972 -46.365 1.00 61.09 82 ILE A N 1
ATOM 636 C CA . ILE A 1 82 ? 47.580 3.235 -45.279 1.00 61.09 82 ILE A CA 1
ATOM 637 C C . ILE A 1 82 ? 46.321 2.617 -45.871 1.00 61.09 82 ILE A C 1
ATOM 639 O O . ILE A 1 82 ? 45.430 3.334 -46.330 1.00 61.09 82 ILE A O 1
ATOM 643 N N . SER A 1 83 ? 46.288 1.287 -45.894 1.00 66.31 83 SER A N 1
ATOM 644 C CA . SER A 1 83 ? 45.119 0.520 -46.299 1.00 66.31 83 SER A CA 1
ATOM 645 C C . SER A 1 83 ? 44.349 0.117 -45.050 1.00 66.31 83 SER A C 1
ATOM 647 O O . SER A 1 83 ? 44.846 -0.677 -44.251 1.00 66.31 83 SER A O 1
ATOM 649 N N . VAL A 1 84 ? 43.164 0.692 -44.846 1.00 64.81 84 VAL A N 1
ATOM 650 C CA . VAL A 1 84 ? 42.302 0.338 -43.709 1.00 64.81 84 VAL A CA 1
ATOM 651 C C . VAL A 1 84 ? 41.178 -0.567 -44.215 1.00 64.81 84 VAL A C 1
ATOM 653 O O . VAL A 1 84 ? 40.463 -0.155 -45.133 1.00 64.81 84 VAL A O 1
ATOM 656 N N . PRO A 1 85 ? 41.012 -1.785 -43.663 1.00 71.06 85 PRO A N 1
ATOM 657 C CA . PRO A 1 85 ? 39.878 -2.633 -43.980 1.00 71.06 85 PRO A CA 1
ATOM 658 C C . PRO A 1 85 ? 38.606 -2.022 -43.388 1.00 71.06 85 PRO A C 1
ATOM 660 O O . PRO A 1 85 ? 38.529 -1.715 -42.196 1.00 71.06 85 PRO A O 1
ATOM 663 N N . MET A 1 86 ? 37.603 -1.853 -44.237 1.00 71.94 86 MET A N 1
ATOM 664 C CA . MET A 1 86 ? 36.266 -1.413 -43.870 1.00 71.94 86 MET A CA 1
ATOM 665 C C . MET A 1 86 ? 35.278 -2.541 -44.141 1.00 71.94 86 MET A C 1
ATOM 667 O O . MET A 1 86 ? 35.378 -3.236 -45.152 1.00 71.94 86 MET A O 1
ATOM 671 N N . TYR A 1 87 ? 34.308 -2.710 -43.256 1.00 79.19 87 TYR A N 1
ATOM 672 C CA . TYR A 1 87 ? 33.242 -3.687 -43.408 1.00 79.19 87 TYR A CA 1
ATOM 673 C C . TYR A 1 87 ? 31.900 -2.970 -43.468 1.00 79.19 87 TYR A C 1
ATOM 675 O O . TYR A 1 87 ? 31.680 -1.995 -42.746 1.00 79.19 87 TYR A O 1
ATOM 683 N N . VAL A 1 88 ? 31.009 -3.458 -44.331 1.00 80.44 88 VAL A N 1
ATOM 684 C CA . VAL A 1 88 ? 29.624 -2.990 -44.387 1.00 80.44 88 VAL A CA 1
ATOM 685 C C . VAL A 1 88 ? 28.791 -3.885 -43.483 1.00 80.44 88 VAL A C 1
ATOM 687 O O . VAL A 1 88 ? 28.745 -5.104 -43.666 1.00 80.44 88 VAL A O 1
ATOM 690 N N . VAL A 1 89 ? 28.149 -3.262 -42.506 1.00 80.94 89 VAL A N 1
ATOM 691 C CA . VAL A 1 89 ? 27.234 -3.897 -41.565 1.00 80.94 89 VAL A CA 1
ATOM 692 C C . VAL A 1 89 ? 25.822 -3.457 -41.911 1.00 80.94 89 VAL A C 1
ATOM 694 O O . VAL A 1 89 ? 25.569 -2.263 -42.059 1.00 80.94 89 VAL A O 1
ATOM 697 N N . ALA A 1 90 ? 24.912 -4.417 -42.026 1.00 81.12 90 ALA A N 1
ATOM 698 C CA . ALA A 1 90 ? 23.484 -4.170 -42.155 1.00 81.12 90 ALA A CA 1
ATOM 699 C C . ALA A 1 90 ? 22.784 -4.558 -40.852 1.00 81.12 90 ALA A C 1
ATOM 701 O O . ALA A 1 90 ? 23.144 -5.562 -40.236 1.00 81.12 90 ALA A O 1
ATOM 702 N N . CYS A 1 91 ? 21.798 -3.766 -40.441 1.00 84.06 91 CYS A N 1
ATOM 703 C CA . CYS A 1 91 ? 21.016 -3.998 -39.233 1.00 84.06 91 CYS A CA 1
ATOM 704 C C . CYS A 1 91 ? 19.514 -4.044 -39.540 1.00 84.06 91 CYS A C 1
ATOM 706 O O . CYS A 1 91 ? 19.023 -3.302 -40.394 1.00 84.06 91 CYS A O 1
ATOM 708 N N . THR A 1 92 ? 18.796 -4.895 -38.807 1.00 85.56 92 THR A N 1
ATOM 709 C CA . THR A 1 92 ? 17.326 -5.017 -38.822 1.00 85.56 92 THR A CA 1
ATOM 710 C C . THR A 1 92 ? 16.763 -4.779 -37.431 1.00 85.56 92 THR A C 1
ATOM 712 O O . THR A 1 92 ? 17.412 -5.127 -36.443 1.00 85.56 92 THR A O 1
ATOM 715 N N . LEU A 1 93 ? 15.582 -4.166 -37.359 1.00 87.19 93 LEU A N 1
ATOM 716 C CA . LEU A 1 93 ? 14.865 -3.908 -36.114 1.00 87.19 93 LEU A CA 1
ATOM 717 C C . LEU A 1 93 ? 13.792 -4.970 -35.878 1.00 87.19 93 LEU A C 1
ATOM 719 O O . LEU A 1 93 ? 13.041 -5.323 -36.785 1.00 87.19 93 LEU A O 1
ATOM 723 N N . ASN A 1 94 ? 13.702 -5.415 -34.632 1.00 90.88 94 ASN A N 1
ATOM 724 C CA . ASN A 1 94 ? 12.687 -6.324 -34.125 1.00 90.88 94 ASN A CA 1
ATOM 725 C C . ASN A 1 94 ? 12.018 -5.704 -32.903 1.00 90.88 94 ASN A C 1
ATOM 727 O O . ASN A 1 94 ? 12.658 -5.000 -32.119 1.00 90.88 94 ASN A O 1
ATOM 731 N N . THR A 1 95 ? 10.740 -6.002 -32.708 1.00 92.88 95 THR A N 1
ATOM 732 C CA . THR A 1 95 ? 9.976 -5.580 -31.534 1.00 92.88 95 THR A CA 1
ATOM 733 C C . THR A 1 95 ? 9.464 -6.794 -30.777 1.00 92.88 95 THR A C 1
ATOM 735 O O . THR A 1 95 ? 9.084 -7.808 -31.361 1.00 92.88 95 THR A O 1
ATOM 738 N N . SER A 1 96 ? 9.455 -6.698 -29.452 1.00 93.38 96 SER A N 1
ATOM 739 C CA . SER A 1 96 ? 8.821 -7.686 -28.581 1.00 93.38 96 SER A CA 1
ATOM 740 C C . SER A 1 96 ? 8.071 -6.971 -27.469 1.00 93.38 96 SER A C 1
ATOM 742 O O . SER A 1 96 ? 8.677 -6.199 -26.725 1.00 93.38 96 SER A O 1
ATOM 744 N N . THR A 1 97 ? 6.774 -7.235 -27.339 1.00 92.69 97 THR A N 1
ATOM 745 C CA . THR A 1 97 ? 5.937 -6.645 -26.288 1.00 92.69 97 THR A CA 1
ATOM 746 C C . THR A 1 97 ? 5.732 -7.647 -25.159 1.00 92.69 97 THR A C 1
ATOM 748 O O . THR A 1 97 ? 5.213 -8.738 -25.379 1.00 92.69 97 THR A O 1
ATOM 751 N N . ASN A 1 98 ? 6.128 -7.264 -23.948 1.00 92.81 98 ASN A N 1
ATOM 752 C CA . ASN A 1 98 ? 5.986 -8.039 -22.718 1.00 92.81 98 ASN A CA 1
ATOM 753 C C . ASN A 1 98 ? 5.336 -7.176 -21.628 1.00 92.81 98 ASN A C 1
ATOM 755 O O . ASN A 1 98 ? 5.395 -5.952 -21.676 1.00 92.81 98 ASN A O 1
ATOM 759 N N . THR A 1 99 ? 4.747 -7.791 -20.607 1.00 90.44 99 THR A N 1
ATOM 760 C CA . THR A 1 99 ? 4.270 -7.061 -19.422 1.00 90.44 99 THR A CA 1
ATOM 761 C C . THR A 1 99 ? 5.433 -6.781 -18.472 1.00 90.44 99 THR A C 1
ATOM 763 O O . THR A 1 99 ? 6.126 -7.715 -18.066 1.00 90.44 99 THR A O 1
ATOM 766 N N . ALA A 1 100 ? 5.627 -5.526 -18.073 1.00 90.69 100 ALA A N 1
ATOM 767 C CA . ALA A 1 100 ? 6.657 -5.108 -17.125 1.00 90.69 100 ALA A CA 1
ATOM 768 C C . ALA A 1 100 ? 6.046 -4.497 -15.857 1.00 90.69 100 ALA A C 1
ATOM 770 O O . ALA A 1 100 ? 4.930 -3.979 -15.878 1.00 90.69 100 ALA A O 1
ATOM 771 N N . THR A 1 101 ? 6.780 -4.554 -14.744 1.00 89.00 101 THR A N 1
ATOM 772 C CA . THR A 1 101 ? 6.377 -3.927 -13.477 1.00 89.00 101 THR A CA 1
ATOM 773 C C . THR A 1 101 ? 7.085 -2.590 -13.286 1.00 89.00 101 THR A C 1
ATOM 775 O O . THR A 1 101 ? 8.315 -2.518 -13.307 1.00 89.00 101 THR A O 1
ATOM 778 N N . LEU A 1 102 ? 6.315 -1.530 -13.077 1.00 87.44 102 LEU A N 1
ATOM 779 C CA . LEU A 1 102 ? 6.796 -0.166 -12.916 1.00 87.44 102 LEU A CA 1
ATOM 780 C C . LEU A 1 102 ? 6.873 0.196 -11.433 1.00 87.44 102 LEU A C 1
ATOM 782 O O . LEU A 1 102 ? 5.873 0.097 -10.715 1.00 87.44 102 LEU A O 1
ATOM 786 N N . ASN A 1 103 ? 8.056 0.623 -10.981 1.00 83.19 103 ASN A N 1
ATOM 787 C CA . ASN A 1 103 ? 8.246 1.102 -9.619 1.00 83.19 103 ASN A CA 1
ATOM 788 C C . ASN A 1 103 ? 7.932 2.616 -9.551 1.00 83.19 103 ASN A C 1
ATOM 790 O O . ASN A 1 103 ? 8.632 3.424 -10.169 1.00 83.19 103 ASN A O 1
ATOM 794 N N . PRO A 1 104 ? 6.9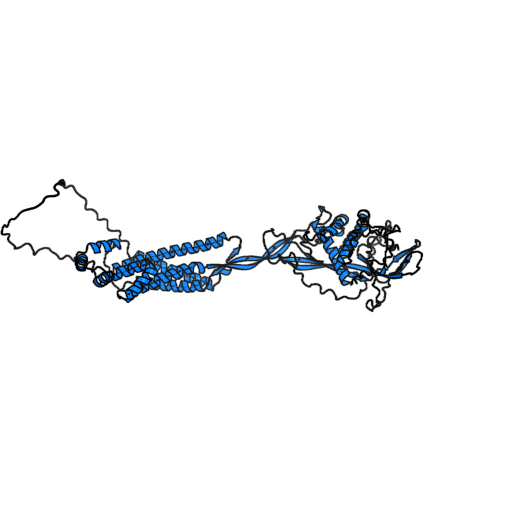21 3.031 -8.772 1.00 69.06 104 PRO A N 1
ATOM 795 C CA . PRO A 1 104 ? 6.443 4.413 -8.647 1.00 69.06 104 PRO A CA 1
ATOM 796 C C . PRO A 1 104 ? 7.495 5.377 -8.086 1.00 69.06 104 PRO A C 1
ATOM 798 O O . PRO A 1 104 ? 7.407 6.580 -8.309 1.00 69.06 104 PRO A O 1
ATOM 801 N N . SER A 1 105 ? 8.470 4.874 -7.323 1.00 69.00 105 SER A N 1
ATOM 802 C CA . SER A 1 105 ? 9.413 5.717 -6.580 1.00 69.00 105 SER A CA 1
ATOM 803 C C . SER A 1 105 ? 10.590 6.218 -7.418 1.00 69.00 105 SER A C 1
ATOM 805 O O . SER A 1 105 ? 11.263 7.158 -7.003 1.00 69.00 105 SER A O 1
ATOM 807 N N . GLY A 1 106 ? 10.831 5.626 -8.593 1.00 64.94 106 GLY A N 1
ATOM 808 C CA . GLY A 1 106 ? 12.014 5.929 -9.402 1.00 64.94 106 GLY A CA 1
ATOM 809 C C . GLY A 1 106 ? 11.755 6.222 -10.875 1.00 64.94 106 GLY A C 1
ATOM 810 O O . GLY A 1 106 ? 12.716 6.505 -11.580 1.00 64.94 106 GLY A O 1
ATOM 811 N N . SER A 1 107 ? 10.515 6.123 -11.373 1.00 65.25 107 SER A N 1
ATOM 812 C CA . SER A 1 107 ? 10.227 6.084 -12.828 1.00 65.25 107 SER A CA 1
ATOM 813 C C . SER A 1 107 ? 11.015 4.993 -13.568 1.00 65.25 107 SER A C 1
ATOM 815 O O . SER A 1 107 ? 11.130 5.001 -14.791 1.00 65.25 107 SER A O 1
ATOM 817 N N . GLN A 1 108 ? 11.602 4.067 -12.810 1.00 73.75 108 GLN A N 1
ATOM 818 C CA . GLN A 1 108 ? 12.421 2.991 -13.318 1.00 73.75 108 GLN A CA 1
ATOM 819 C C . GLN A 1 108 ? 11.521 1.777 -13.450 1.00 73.75 108 GLN A C 1
ATOM 821 O O . GLN A 1 108 ? 10.851 1.349 -12.503 1.00 73.75 108 GLN A O 1
ATOM 826 N N . LEU A 1 109 ? 11.492 1.247 -14.664 1.00 83.94 109 LEU A N 1
ATOM 827 C CA . LEU A 1 109 ? 10.955 -0.070 -14.915 1.00 83.94 109 LEU A CA 1
ATOM 828 C C . LEU A 1 109 ? 11.829 -1.049 -14.120 1.00 83.94 109 LEU A C 1
ATOM 830 O O . LEU A 1 109 ? 13.056 -1.011 -14.249 1.00 83.94 109 LEU A O 1
ATOM 834 N N . ASN A 1 110 ? 11.226 -1.929 -13.317 1.00 81.69 110 ASN A N 1
ATOM 835 C CA . ASN A 1 110 ? 11.919 -3.150 -12.917 1.00 81.69 110 ASN A CA 1
ATOM 836 C C . ASN A 1 110 ? 11.958 -4.011 -14.182 1.00 81.69 110 ASN A C 1
ATOM 838 O O . ASN A 1 110 ? 11.097 -4.867 -14.391 1.00 81.69 110 ASN A O 1
ATOM 842 N N . VAL A 1 111 ? 12.870 -3.672 -15.096 1.00 67.81 111 VAL A N 1
ATOM 843 C CA . VAL A 1 111 ? 13.090 -4.454 -16.304 1.00 67.81 111 VAL A CA 1
ATOM 844 C C . VAL A 1 111 ? 13.533 -5.824 -15.810 1.00 67.81 111 VAL A C 1
ATOM 846 O O . VAL A 1 111 ? 14.409 -5.928 -14.950 1.00 67.81 111 VAL A O 1
ATOM 849 N N . PHE A 1 112 ? 12.906 -6.876 -16.326 1.00 65.88 112 PHE A N 1
ATOM 850 C CA . PHE A 1 112 ? 13.519 -8.192 -16.266 1.00 65.88 112 PHE A CA 1
ATOM 851 C C . PHE A 1 112 ? 14.944 -8.055 -16.825 1.00 65.88 112 PHE A C 1
ATOM 853 O O . PHE A 1 112 ? 15.151 -7.276 -17.754 1.00 65.88 112 PHE A O 1
ATOM 860 N N . ASP A 1 113 ? 15.920 -8.799 -16.305 1.00 62.84 113 ASP A N 1
ATOM 861 C CA . ASP A 1 113 ? 17.191 -9.031 -17.010 1.00 62.84 113 ASP A CA 1
ATOM 862 C C . ASP A 1 113 ? 16.891 -9.846 -18.290 1.00 62.84 113 ASP A C 1
ATOM 864 O O . ASP A 1 113 ? 17.304 -10.990 -18.443 1.00 62.84 113 ASP A O 1
ATOM 868 N N . SER A 1 114 ? 16.042 -9.312 -19.176 1.00 55.47 114 SER A N 1
ATOM 869 C CA . SER A 1 114 ? 15.408 -10.034 -20.275 1.00 55.47 114 SER A CA 1
ATOM 870 C C . SER A 1 114 ? 16.309 -10.166 -21.476 1.00 55.47 114 SER A C 1
ATOM 872 O O . SER A 1 114 ? 15.902 -10.784 -22.445 1.00 55.47 114 SER A O 1
ATOM 874 N N . ASP A 1 115 ? 17.518 -9.635 -21.412 1.00 55.78 115 ASP A N 1
ATOM 875 C CA . ASP A 1 115 ? 18.522 -9.939 -22.399 1.00 55.78 115 ASP A CA 1
ATOM 876 C C . ASP A 1 115 ? 19.829 -10.201 -21.667 1.00 55.78 115 ASP A C 1
ATOM 878 O O . ASP A 1 115 ? 20.688 -9.329 -21.511 1.00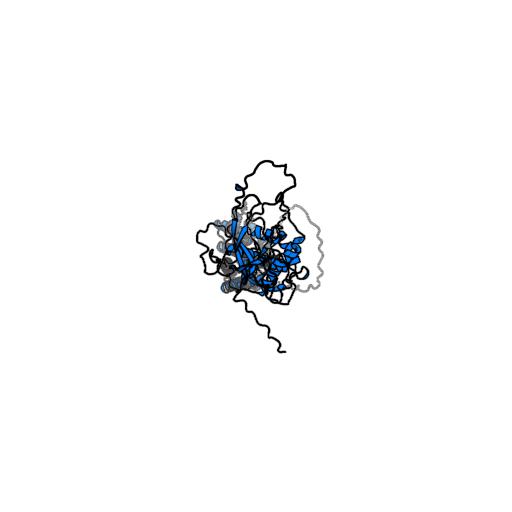 55.78 115 ASP A O 1
ATOM 882 N N . GLU A 1 116 ? 19.997 -11.461 -21.271 1.00 56.16 116 GLU A N 1
ATOM 883 C CA . GLU A 1 116 ? 21.287 -12.124 -21.407 1.00 56.16 116 GLU A CA 1
ATOM 884 C C . GLU A 1 116 ? 21.669 -11.992 -22.894 1.00 56.16 116 GLU A C 1
ATOM 886 O O . GLU A 1 116 ? 21.384 -12.852 -23.724 1.00 56.16 116 GLU A O 1
ATOM 891 N N . HIS A 1 117 ? 22.161 -10.804 -23.268 1.00 61.00 117 HIS A N 1
ATOM 892 C CA . HIS A 1 117 ? 22.542 -10.494 -24.635 1.00 61.00 117 HIS A CA 1
ATOM 893 C C . HIS A 1 117 ? 23.553 -11.561 -25.046 1.00 61.00 117 HIS A C 1
ATOM 895 O O . HIS A 1 117 ? 24.471 -11.821 -24.257 1.00 61.00 117 HIS A O 1
ATOM 901 N N . PRO A 1 118 ? 23.401 -12.173 -26.234 1.00 58.28 118 PRO A N 1
ATOM 902 C CA . PRO A 1 118 ? 24.316 -13.203 -26.693 1.00 58.28 118 PRO A CA 1
ATOM 903 C C . PRO A 1 118 ? 25.748 -12.688 -26.532 1.00 58.28 118 PRO A C 1
ATOM 905 O O . PRO A 1 118 ? 26.128 -11.638 -27.053 1.00 58.28 118 PRO A O 1
ATOM 908 N N . THR A 1 119 ? 26.482 -13.388 -25.673 1.00 58.88 119 THR A N 1
ATOM 909 C CA . THR A 1 119 ? 27.817 -13.054 -25.180 1.00 58.88 119 THR A CA 1
ATOM 910 C C . THR A 1 119 ? 28.749 -12.728 -26.333 1.00 58.88 119 THR A C 1
ATOM 912 O O . THR A 1 119 ? 29.009 -13.649 -27.091 1.00 58.88 119 THR A O 1
ATOM 915 N N . ASP A 1 120 ? 29.238 -11.481 -26.449 1.00 67.56 120 ASP A N 1
ATOM 916 C CA . ASP A 1 120 ? 30.252 -10.988 -27.412 1.00 67.56 120 ASP A CA 1
ATOM 917 C C . ASP A 1 120 ? 30.506 -11.912 -28.621 1.00 67.56 120 ASP A C 1
ATOM 919 O O . ASP A 1 120 ? 31.634 -12.328 -28.900 1.00 67.56 120 ASP A O 1
ATOM 923 N N . GLU A 1 121 ? 29.435 -12.281 -29.329 1.00 73.56 121 GLU A N 1
ATOM 924 C CA . GLU A 1 121 ? 29.564 -13.234 -30.417 1.00 73.56 121 GLU A CA 1
ATOM 925 C C . GLU A 1 121 ? 30.234 -12.520 -31.582 1.00 73.56 121 GLU A C 1
ATOM 927 O O . GLU A 1 121 ? 29.981 -11.338 -31.859 1.00 73.56 121 GLU A O 1
ATOM 932 N N . ALA A 1 122 ? 31.098 -13.251 -32.283 1.00 77.50 122 ALA A N 1
ATOM 933 C CA . ALA A 1 122 ? 31.706 -12.746 -33.496 1.00 77.50 122 ALA A CA 1
ATOM 934 C C . ALA A 1 122 ? 30.619 -12.284 -34.482 1.00 77.50 122 ALA A C 1
ATOM 936 O O . ALA A 1 122 ? 29.491 -12.791 -34.521 1.00 77.50 122 ALA A O 1
ATOM 937 N N . TRP A 1 123 ? 30.966 -11.295 -35.299 1.00 79.75 123 TRP A N 1
ATOM 938 C CA . TRP A 1 123 ? 30.090 -10.823 -36.359 1.00 79.75 123 TRP A CA 1
ATOM 939 C C . TRP A 1 123 ? 29.702 -11.980 -37.289 1.00 79.75 123 TRP A C 1
ATOM 941 O O . TRP A 1 123 ? 30.566 -12.655 -37.846 1.00 79.75 123 TRP A O 1
ATOM 951 N N . SER A 1 124 ? 28.399 -12.194 -37.463 1.00 84.25 124 SER A N 1
ATOM 952 C CA . SER A 1 124 ? 27.853 -13.198 -38.381 1.00 84.25 124 SER A CA 1
ATOM 953 C C . SER A 1 124 ? 27.460 -12.560 -39.714 1.00 84.25 124 SER A C 1
ATOM 955 O O . SER A 1 124 ? 27.335 -11.335 -39.815 1.00 84.25 124 SER A O 1
ATOM 957 N N . ASN A 1 125 ? 27.274 -13.382 -40.750 1.00 82.81 125 ASN A N 1
ATOM 958 C CA . ASN A 1 125 ? 26.717 -12.904 -42.014 1.00 82.81 125 ASN A CA 1
ATOM 959 C C . ASN A 1 125 ? 25.305 -12.361 -41.777 1.00 82.81 125 ASN A C 1
ATOM 961 O O . ASN A 1 125 ? 24.490 -12.990 -41.103 1.00 82.81 125 ASN A O 1
ATOM 965 N N . PHE A 1 126 ? 25.019 -11.202 -42.358 1.00 80.62 126 PHE A N 1
ATOM 966 C CA . PHE A 1 126 ? 23.708 -10.587 -42.286 1.00 80.62 126 PHE A CA 1
ATOM 967 C C . PHE A 1 126 ? 22.650 -11.496 -42.919 1.00 80.62 126 PHE A C 1
ATOM 969 O O . PHE A 1 126 ? 22.785 -11.906 -44.074 1.00 80.62 126 PHE A O 1
ATOM 976 N N . SER A 1 127 ? 21.587 -11.771 -42.166 1.00 78.19 127 SER A N 1
ATOM 977 C CA . SER A 1 127 ? 20.395 -12.464 -42.643 1.00 78.19 127 SER A CA 1
ATOM 978 C C . SER A 1 127 ? 19.183 -11.564 -42.402 1.00 78.19 127 SER A C 1
ATOM 980 O O . SER A 1 127 ? 18.944 -11.187 -41.254 1.00 78.19 127 SER A O 1
ATOM 982 N N . PRO A 1 128 ? 18.405 -11.212 -43.438 1.00 73.12 128 PRO A N 1
ATOM 983 C CA . PRO A 1 128 ? 17.187 -10.437 -43.254 1.00 73.12 128 PRO A CA 1
ATOM 984 C C . PRO A 1 128 ? 16.148 -11.300 -42.525 1.00 73.12 128 PRO A C 1
ATOM 986 O O . PRO A 1 128 ? 15.765 -12.359 -43.016 1.00 73.12 128 PRO A O 1
ATOM 989 N N . GLY A 1 129 ? 15.717 -10.869 -41.341 1.00 69.38 129 GLY A N 1
ATOM 990 C CA . GLY A 1 129 ? 14.704 -11.587 -40.556 1.00 69.38 129 GLY A CA 1
ATOM 991 C C . GLY A 1 129 ? 13.801 -10.699 -39.704 1.00 69.38 129 GLY A C 1
ATOM 992 O O . GLY A 1 129 ? 12.974 -11.237 -38.975 1.00 69.38 129 GLY A O 1
ATOM 993 N N . GLY A 1 130 ? 13.968 -9.374 -39.776 1.00 72.50 130 GLY A N 1
ATOM 994 C CA . GLY A 1 130 ? 13.225 -8.435 -38.940 1.00 72.50 130 GLY A CA 1
ATOM 995 C C . GLY A 1 130 ? 12.071 -7.715 -39.617 1.00 72.50 130 GLY A C 1
ATOM 996 O O . GLY A 1 130 ? 11.778 -7.948 -40.789 1.00 72.50 130 GLY A O 1
ATOM 997 N N . ASP A 1 131 ? 11.417 -6.836 -38.857 1.00 77.06 131 ASP A N 1
ATOM 998 C CA . ASP A 1 131 ? 10.288 -6.035 -39.328 1.00 77.06 131 ASP A CA 1
ATOM 999 C C . ASP A 1 131 ? 10.778 -5.027 -40.379 1.00 77.06 131 ASP A C 1
ATOM 1001 O O . ASP A 1 131 ? 11.495 -4.059 -40.085 1.00 77.06 131 ASP A O 1
ATOM 1005 N N . THR A 1 132 ? 10.429 -5.290 -41.638 1.00 77.00 132 THR A N 1
ATOM 1006 C CA . THR A 1 132 ? 10.873 -4.500 -42.787 1.00 77.00 132 THR A CA 1
ATOM 1007 C C . THR A 1 132 ? 10.272 -3.105 -42.801 1.00 77.00 132 THR A C 1
ATOM 1009 O O . THR A 1 132 ? 10.948 -2.180 -43.248 1.00 77.00 132 THR A O 1
ATOM 1012 N N . ASP A 1 133 ? 9.053 -2.927 -42.288 1.00 75.56 133 ASP A N 1
ATOM 1013 C CA . ASP A 1 133 ? 8.344 -1.645 -42.292 1.00 75.56 133 ASP A CA 1
ATOM 1014 C C . ASP A 1 133 ? 8.900 -0.728 -41.201 1.00 75.56 133 ASP A C 1
ATOM 1016 O O . ASP A 1 133 ? 9.178 0.456 -41.443 1.00 75.56 133 ASP A O 1
ATOM 1020 N N . LEU A 1 134 ? 9.148 -1.289 -40.013 1.00 79.31 134 LEU A N 1
ATOM 1021 C CA . LEU A 1 134 ? 9.816 -0.586 -38.923 1.00 79.31 134 LEU A CA 1
ATOM 1022 C C . LEU A 1 134 ? 11.241 -0.197 -39.320 1.00 79.31 134 LEU A C 1
ATOM 1024 O O . LEU A 1 134 ? 11.630 0.963 -39.167 1.00 79.31 134 LEU A O 1
ATOM 1028 N N . THR A 1 135 ? 12.006 -1.144 -39.873 1.00 77.38 135 THR A N 1
ATOM 1029 C CA . THR A 1 135 ? 13.385 -0.877 -40.301 1.00 77.38 135 THR A CA 1
ATOM 1030 C C . THR A 1 135 ? 13.406 0.196 -41.388 1.00 77.38 135 THR A C 1
ATOM 1032 O O . THR A 1 135 ? 14.129 1.180 -41.254 1.00 77.38 135 THR A O 1
ATOM 1035 N N . THR A 1 136 ? 12.526 0.088 -42.386 1.00 75.50 136 THR A N 1
ATOM 1036 C CA . THR A 1 136 ? 12.319 1.097 -43.436 1.00 75.50 136 THR A CA 1
ATOM 1037 C C . THR A 1 136 ? 12.097 2.485 -42.921 1.00 75.50 136 THR A C 1
ATOM 1039 O O . THR A 1 136 ? 12.704 3.460 -43.376 1.00 75.50 136 THR A O 1
ATOM 1042 N N . THR A 1 137 ? 11.201 2.582 -41.961 1.00 75.38 137 THR A N 1
ATOM 1043 C CA . THR A 1 137 ? 10.795 3.862 -41.435 1.00 75.38 137 THR A CA 1
ATOM 1044 C C . THR A 1 137 ? 11.943 4.539 -40.698 1.00 75.38 137 THR A C 1
ATOM 1046 O O . THR A 1 137 ? 12.214 5.715 -40.937 1.00 75.38 137 THR A O 1
ATOM 1049 N N . ILE A 1 138 ? 12.636 3.801 -39.831 1.00 77.62 138 ILE A N 1
ATOM 1050 C CA . ILE A 1 138 ? 13.755 4.337 -39.053 1.00 77.62 138 ILE A CA 1
ATOM 1051 C C . ILE A 1 138 ? 14.920 4.720 -39.972 1.00 77.62 138 ILE A C 1
ATOM 1053 O O . ILE A 1 138 ? 15.521 5.776 -39.787 1.00 77.62 138 ILE A O 1
ATOM 1057 N N . VAL A 1 139 ? 15.195 3.931 -41.012 1.00 74.25 139 VAL A N 1
ATOM 1058 C CA . VAL A 1 139 ? 16.181 4.280 -42.046 1.00 74.25 139 VAL A CA 1
ATOM 1059 C C . VAL A 1 139 ? 15.793 5.583 -42.733 1.00 74.25 139 VAL A C 1
ATOM 1061 O O . VAL A 1 139 ? 16.588 6.516 -42.791 1.00 74.25 139 VAL A O 1
ATOM 1064 N N . THR A 1 140 ? 14.546 5.701 -43.186 1.00 71.12 140 THR A N 1
ATOM 1065 C CA . THR A 1 140 ? 14.050 6.920 -43.839 1.00 71.12 140 THR A CA 1
ATOM 1066 C C . THR A 1 140 ? 14.178 8.137 -42.918 1.00 71.12 140 THR A C 1
ATOM 1068 O O . THR A 1 140 ? 14.596 9.209 -43.360 1.00 71.12 140 THR A O 1
ATOM 1071 N N . ALA A 1 141 ? 13.888 7.965 -41.624 1.00 68.88 141 ALA A N 1
ATOM 1072 C CA . ALA A 1 141 ? 14.043 8.994 -40.602 1.00 68.88 141 ALA A CA 1
ATOM 1073 C C . ALA A 1 141 ? 15.487 9.487 -40.478 1.00 68.88 141 ALA A C 1
ATOM 1075 O O . ALA A 1 141 ? 15.749 10.692 -40.441 1.00 68.88 141 ALA A O 1
ATOM 1076 N N . MET A 1 142 ? 16.421 8.540 -40.440 1.00 70.12 142 MET A N 1
ATOM 1077 C CA . MET A 1 142 ? 17.853 8.785 -40.351 1.00 70.12 142 MET A CA 1
ATOM 1078 C C . MET A 1 142 ? 18.407 9.441 -41.629 1.00 70.12 142 MET A C 1
ATOM 1080 O O . MET A 1 142 ? 19.251 10.335 -41.536 1.00 70.12 142 MET A O 1
ATOM 1084 N N . ASN A 1 143 ? 17.887 9.074 -42.805 1.00 67.06 143 ASN A N 1
ATOM 1085 C CA . ASN A 1 143 ? 18.323 9.591 -44.107 1.00 67.06 143 ASN A CA 1
ATOM 1086 C C . ASN A 1 143 ? 17.843 11.032 -44.357 1.00 67.06 143 ASN A C 1
ATOM 1088 O O . ASN A 1 143 ? 18.587 11.853 -44.897 1.00 67.06 143 ASN A O 1
ATOM 1092 N N . LEU A 1 144 ? 16.617 11.381 -43.937 1.00 64.75 144 LEU A N 1
ATOM 1093 C CA . LEU A 1 144 ? 16.035 12.716 -44.159 1.00 64.75 144 LEU A CA 1
ATOM 1094 C C . LEU A 1 144 ? 16.864 13.841 -43.505 1.00 64.75 144 LEU A C 1
ATOM 1096 O O . LEU A 1 144 ? 16.809 14.999 -43.927 1.00 64.75 144 LEU A O 1
ATOM 1100 N N . HIS A 1 145 ? 17.654 13.502 -42.484 1.00 59.66 145 HIS A N 1
ATOM 1101 C CA . HIS A 1 145 ? 18.553 14.431 -41.812 1.00 59.66 145 HIS A CA 1
ATOM 1102 C C . HIS A 1 145 ? 19.705 14.903 -42.706 1.00 59.66 145 HIS A C 1
ATOM 1104 O O . HIS A 1 145 ? 20.095 16.065 -42.610 1.00 59.66 145 HIS A O 1
ATOM 1110 N N . GLU A 1 146 ? 20.220 14.059 -43.605 1.00 57.72 146 GLU A N 1
ATOM 1111 C CA . GLU A 1 146 ? 21.337 14.419 -44.489 1.00 57.72 146 GLU A CA 1
ATOM 1112 C C . GLU A 1 146 ? 20.987 15.634 -45.367 1.00 57.72 146 GLU A C 1
ATOM 1114 O O . GLU A 1 146 ? 21.834 16.485 -45.637 1.00 57.72 146 GLU A O 1
ATOM 1119 N N . TYR A 1 147 ? 19.703 15.783 -45.709 1.00 55.62 147 TYR A N 1
ATOM 1120 C CA . TYR A 1 147 ? 19.186 16.925 -46.459 1.00 55.62 147 TYR A CA 1
ATOM 1121 C C . TYR A 1 147 ? 19.065 18.209 -45.615 1.00 55.62 147 TYR A C 1
ATOM 1123 O O . TYR A 1 147 ? 19.320 19.308 -46.107 1.00 55.62 147 TYR A O 1
ATOM 1131 N N . LEU A 1 148 ? 18.700 18.091 -44.333 1.00 54.34 148 LEU A N 1
ATOM 1132 C CA . LEU A 1 148 ? 18.468 19.236 -43.436 1.00 54.34 148 LEU A CA 1
ATOM 1133 C C . LEU A 1 148 ? 19.737 19.706 -42.702 1.00 54.34 148 LEU A C 1
ATOM 1135 O O . LEU A 1 148 ? 19.850 20.885 -42.358 1.00 54.34 148 LEU A O 1
ATOM 1139 N N . ALA A 1 149 ? 20.724 18.824 -42.514 1.00 52.12 149 ALA A N 1
ATOM 1140 C CA . ALA A 1 149 ? 22.004 19.110 -41.859 1.00 52.12 149 ALA A CA 1
ATOM 1141 C C . ALA A 1 149 ? 22.849 20.171 -42.590 1.00 52.12 149 ALA A C 1
ATOM 1143 O O . ALA A 1 149 ? 23.774 20.738 -42.004 1.00 52.12 149 ALA A O 1
ATOM 1144 N N . TYR A 1 150 ? 22.487 20.517 -43.830 1.00 53.19 150 TYR A N 1
ATOM 1145 C CA . TYR A 1 150 ? 23.090 21.629 -44.563 1.00 53.19 150 TYR A CA 1
ATOM 1146 C C . TYR A 1 150 ? 22.933 22.986 -43.841 1.00 53.19 150 TYR A C 1
ATOM 1148 O O . TYR A 1 150 ? 23.661 23.925 -44.155 1.00 53.19 150 TYR A O 1
ATOM 1156 N N . GLN A 1 151 ? 22.014 23.108 -42.869 1.00 49.19 151 GLN A N 1
ATOM 1157 C CA . GLN A 1 151 ? 21.734 24.369 -42.164 1.00 49.19 151 GLN A CA 1
ATOM 1158 C C . GLN A 1 151 ? 22.280 24.469 -40.727 1.00 49.19 151 GLN A C 1
ATOM 1160 O O . GLN A 1 151 ? 22.356 25.576 -40.199 1.00 49.19 151 GLN A O 1
ATOM 1165 N N . SER A 1 152 ? 22.702 23.372 -40.091 1.00 44.91 152 SER A N 1
ATOM 1166 C CA . SER A 1 152 ? 23.165 23.366 -38.691 1.00 44.91 152 SER A CA 1
ATOM 1167 C C . SER A 1 152 ? 24.582 22.797 -38.583 1.00 44.91 152 SER A C 1
ATOM 1169 O O . SER A 1 152 ? 24.783 21.644 -38.208 1.00 44.91 152 SER A O 1
ATOM 1171 N N . THR A 1 153 ? 25.583 23.585 -38.977 1.00 50.88 153 THR A N 1
ATOM 1172 C CA . THR A 1 153 ? 26.984 23.143 -39.023 1.00 50.88 153 THR A CA 1
ATOM 1173 C C . THR A 1 153 ? 27.730 23.512 -37.739 1.00 50.88 153 THR A C 1
ATOM 1175 O O . THR A 1 153 ? 27.846 24.691 -37.410 1.00 50.88 153 THR A O 1
ATOM 1178 N N . TYR A 1 154 ? 28.300 22.523 -37.048 1.00 49.38 154 TYR A N 1
ATOM 1179 C CA . TYR A 1 154 ? 29.313 22.749 -36.013 1.00 49.38 154 TYR A CA 1
ATOM 1180 C C . TYR A 1 154 ? 30.707 22.684 -36.659 1.00 49.38 154 TYR A C 1
ATOM 1182 O O . TYR A 1 154 ? 31.029 21.729 -37.364 1.00 49.38 154 TYR A O 1
ATOM 1190 N N . CYS A 1 155 ? 31.526 23.723 -36.471 1.00 44.16 155 CYS A N 1
ATOM 1191 C CA . CYS A 1 155 ? 32.850 23.824 -37.090 1.00 44.16 155 CYS A CA 1
ATOM 1192 C C . CYS A 1 155 ? 33.901 22.987 -36.345 1.00 44.16 155 CYS A C 1
ATOM 1194 O O . CYS A 1 155 ? 34.181 23.247 -35.177 1.00 44.16 155 CYS A O 1
ATOM 1196 N N . LEU A 1 156 ? 34.576 22.082 -37.058 1.00 43.59 156 LEU A N 1
ATOM 1197 C CA . LEU A 1 156 ? 35.907 21.588 -36.696 1.00 43.59 156 LEU A CA 1
ATOM 1198 C C . LEU A 1 156 ? 36.956 22.455 -37.412 1.00 43.59 156 LEU A C 1
ATOM 1200 O O . LEU A 1 156 ? 37.059 22.381 -38.639 1.00 43.59 156 LEU A O 1
ATOM 1204 N N . PRO A 1 157 ? 37.744 23.290 -36.713 1.00 42.84 157 PRO A N 1
ATOM 1205 C CA . PRO A 1 157 ? 38.822 24.033 -37.344 1.00 42.84 157 PRO A CA 1
ATOM 1206 C C . PRO A 1 157 ? 40.042 23.116 -37.487 1.00 42.84 157 PRO A C 1
ATOM 1208 O O . PRO A 1 157 ? 40.948 23.141 -36.659 1.00 42.84 157 PRO A O 1
ATOM 1211 N N . ILE A 1 158 ? 40.090 22.295 -38.538 1.00 46.97 158 ILE A N 1
ATOM 1212 C CA . ILE A 1 158 ? 41.348 21.651 -38.932 1.00 46.97 158 ILE A CA 1
ATOM 1213 C C . ILE A 1 158 ? 42.116 22.654 -39.797 1.00 46.97 158 ILE A C 1
ATOM 1215 O O . ILE A 1 158 ? 41.695 23.035 -40.890 1.00 46.97 158 ILE A O 1
ATOM 1219 N N . MET A 1 159 ? 43.226 23.152 -39.257 1.00 42.94 159 MET A N 1
ATOM 1220 C CA . MET A 1 159 ? 44.024 24.212 -39.863 1.00 42.94 159 MET A CA 1
ATOM 1221 C C . MET A 1 159 ? 44.572 23.822 -41.254 1.00 42.94 159 MET A C 1
ATOM 1223 O O . MET A 1 159 ? 45.271 22.827 -41.421 1.00 42.94 159 MET A O 1
ATOM 1227 N N . SER A 1 160 ? 44.343 24.727 -42.212 1.00 42.00 160 SER A N 1
ATOM 1228 C CA . SER A 1 160 ? 45.110 25.006 -43.445 1.00 42.00 160 SER A CA 1
ATOM 1229 C C . SER A 1 160 ? 44.701 24.428 -44.809 1.00 42.00 160 SER A C 1
ATOM 1231 O O . SER A 1 160 ? 45.239 24.920 -45.796 1.00 42.00 160 SER A O 1
ATOM 1233 N N . TRP A 1 161 ? 43.707 23.540 -44.948 1.00 44.38 161 TRP A N 1
ATOM 1234 C CA . TRP A 1 161 ? 43.300 23.070 -46.292 1.00 44.38 161 TRP A CA 1
ATOM 1235 C C . TRP A 1 161 ? 41.798 22.816 -46.445 1.00 44.38 161 TRP A C 1
ATOM 1237 O O . TRP A 1 161 ? 41.417 21.682 -46.665 1.00 44.38 161 TRP A O 1
ATOM 1247 N N . GLY A 1 162 ? 40.946 23.845 -46.341 1.00 47.66 162 GLY A N 1
ATOM 1248 C CA . GLY A 1 162 ? 39.612 23.944 -46.987 1.00 47.66 162 GLY A CA 1
ATOM 1249 C C . GLY A 1 162 ? 38.577 22.801 -46.879 1.00 47.66 162 GLY A C 1
ATOM 1250 O O . GLY A 1 162 ? 37.504 22.918 -47.471 1.00 47.66 162 GLY A O 1
ATOM 1251 N N . ILE A 1 163 ? 38.846 21.714 -46.161 1.00 42.81 163 ILE A N 1
ATOM 1252 C CA . ILE A 1 163 ? 38.019 20.513 -46.099 1.00 42.81 163 ILE A CA 1
ATOM 1253 C C . ILE A 1 163 ? 37.278 20.552 -44.770 1.00 42.81 163 ILE A C 1
ATOM 1255 O O . ILE A 1 163 ? 37.767 20.121 -43.730 1.00 42.81 163 ILE A O 1
ATOM 1259 N N . TRP A 1 164 ? 36.077 21.115 -44.815 1.00 48.78 164 TRP A N 1
ATOM 1260 C CA . TRP A 1 164 ? 35.131 21.049 -43.713 1.00 48.78 164 TRP A CA 1
ATOM 1261 C C . TRP A 1 164 ? 34.478 19.664 -43.745 1.00 48.78 164 TRP A C 1
ATOM 1263 O O . TRP A 1 164 ? 33.745 19.345 -44.694 1.00 48.78 164 TRP A O 1
ATOM 1273 N N . SER A 1 165 ? 34.779 18.823 -42.753 1.00 51.19 165 SER A N 1
ATOM 1274 C CA . SER A 1 165 ? 33.960 17.656 -42.435 1.00 51.19 165 SER A CA 1
ATOM 1275 C C . SER A 1 165 ? 32.786 18.140 -41.586 1.00 51.19 165 SER A C 1
ATOM 1277 O O . SER A 1 165 ? 32.955 18.692 -40.501 1.00 51.19 165 SER A O 1
ATOM 1279 N N . GLN A 1 166 ? 31.580 18.017 -42.132 1.00 58.53 166 GLN A N 1
ATOM 1280 C CA . GLN A 1 166 ? 30.358 18.328 -41.402 1.00 58.53 166 GLN A CA 1
ATOM 1281 C C . GLN A 1 166 ? 29.992 17.080 -40.602 1.00 58.53 166 GLN A C 1
ATOM 1283 O O . GLN A 1 166 ? 29.611 16.072 -41.190 1.00 58.53 166 GLN A O 1
ATOM 1288 N N . ILE A 1 167 ? 30.152 17.126 -39.279 1.00 61.25 167 ILE A N 1
ATOM 1289 C CA . ILE A 1 167 ? 29.564 16.107 -38.407 1.00 61.25 167 ILE A CA 1
ATOM 1290 C C . ILE A 1 167 ? 28.109 16.508 -38.214 1.00 61.25 167 ILE A C 1
ATOM 1292 O O . ILE A 1 167 ? 27.819 17.591 -37.700 1.00 61.25 167 ILE A O 1
ATOM 1296 N N . ASN A 1 168 ? 27.201 15.655 -38.672 1.00 70.00 168 ASN A N 1
ATOM 1297 C CA . ASN A 1 168 ? 25.777 15.878 -38.490 1.00 70.00 168 ASN A CA 1
ATOM 1298 C C . ASN A 1 168 ? 25.395 15.624 -37.012 1.00 70.00 168 ASN A C 1
ATOM 1300 O O . ASN A 1 168 ? 26.111 14.935 -36.276 1.00 70.00 168 ASN A O 1
ATOM 1304 N N . THR A 1 169 ? 24.303 16.216 -36.530 1.00 71.38 169 THR A N 1
ATOM 1305 C CA . THR A 1 169 ? 23.923 16.115 -35.109 1.00 71.38 169 THR A CA 1
ATOM 1306 C C . THR A 1 169 ? 23.579 14.680 -34.707 1.00 71.38 169 THR A C 1
ATOM 1308 O O . THR A 1 169 ? 23.834 14.302 -33.565 1.00 71.38 169 THR A O 1
ATOM 1311 N N . LEU A 1 170 ? 23.120 13.842 -35.648 1.00 74.88 170 LEU A N 1
ATOM 1312 C CA . LEU A 1 170 ? 22.888 12.408 -35.419 1.00 74.88 170 LEU A CA 1
ATOM 1313 C C . LEU A 1 170 ? 24.177 11.663 -35.109 1.00 74.88 170 LEU A C 1
ATOM 1315 O O . LEU A 1 170 ? 24.241 10.875 -34.180 1.00 74.88 170 LEU A O 1
ATOM 1319 N N . GLN A 1 171 ? 25.210 11.905 -35.900 1.00 74.00 171 GLN A N 1
ATOM 1320 C CA . GLN A 1 171 ? 26.515 11.290 -35.768 1.00 74.00 171 GLN A CA 1
ATOM 1321 C C . GLN A 1 171 ? 27.183 11.790 -34.495 1.00 74.00 171 GLN A C 1
ATOM 1323 O O . GLN A 1 171 ? 27.836 11.012 -33.810 1.00 74.00 171 GLN A O 1
ATOM 1328 N N . ALA A 1 172 ? 26.985 13.061 -34.133 1.00 75.50 172 ALA A N 1
ATOM 1329 C CA . ALA A 1 172 ? 27.430 13.565 -32.843 1.00 75.50 172 ALA A CA 1
ATOM 1330 C C . ALA A 1 172 ? 26.732 12.865 -31.672 1.00 75.50 172 ALA A C 1
ATOM 1332 O O . ALA A 1 172 ? 27.400 12.476 -30.715 1.00 75.50 172 ALA A O 1
ATOM 1333 N N . TYR A 1 173 ? 25.425 12.636 -31.789 1.00 80.31 173 TYR A N 1
ATOM 1334 C CA . TYR A 1 173 ? 24.644 11.900 -30.805 1.00 80.31 173 TYR A CA 1
ATOM 1335 C C . TYR A 1 173 ? 25.024 10.411 -30.725 1.00 80.31 173 TYR A C 1
ATOM 1337 O O . TYR A 1 173 ? 25.260 9.875 -29.649 1.00 80.31 173 TYR A O 1
ATOM 1345 N N . MET A 1 174 ? 25.191 9.740 -31.865 1.00 75.31 174 MET A N 1
ATOM 1346 C CA . MET A 1 174 ? 25.702 8.369 -31.918 1.00 75.31 174 MET A CA 1
ATOM 1347 C C . MET A 1 174 ? 27.080 8.269 -31.270 1.00 75.31 174 MET A C 1
ATOM 1349 O O . MET A 1 174 ? 27.318 7.384 -30.456 1.00 75.31 174 MET A O 1
ATOM 1353 N N . ASN A 1 175 ? 27.979 9.200 -31.592 1.00 74.38 175 ASN A N 1
ATOM 1354 C CA . ASN A 1 175 ? 29.316 9.239 -31.013 1.00 74.38 175 ASN A CA 1
ATOM 1355 C C . ASN A 1 175 ? 29.272 9.455 -29.494 1.00 74.38 175 ASN A C 1
ATOM 1357 O O . ASN A 1 175 ? 30.052 8.824 -28.781 1.00 74.38 175 ASN A O 1
ATOM 1361 N N . SER A 1 176 ? 28.347 10.277 -28.980 1.00 79.12 176 SER A N 1
ATOM 1362 C CA . SER A 1 176 ? 28.196 10.454 -27.532 1.00 79.12 176 SER A CA 1
ATOM 1363 C C . SER A 1 176 ? 27.693 9.179 -26.848 1.00 79.12 176 SER A C 1
ATOM 1365 O O . SER A 1 176 ? 28.250 8.792 -25.821 1.00 79.12 176 SER A O 1
ATOM 1367 N N . LEU A 1 177 ? 26.728 8.468 -27.444 1.00 77.31 177 LEU A N 1
ATOM 1368 C CA . LEU A 1 177 ? 26.254 7.169 -26.948 1.00 77.31 177 LEU A CA 1
ATOM 1369 C C . LEU A 1 177 ? 27.338 6.084 -26.992 1.00 77.31 177 LEU A C 1
ATOM 1371 O O . LEU A 1 177 ? 27.391 5.228 -26.112 1.00 77.31 177 LEU A O 1
ATOM 1375 N N . LEU A 1 178 ? 28.234 6.147 -27.979 1.00 74.06 178 LEU A N 1
ATOM 1376 C CA . LEU A 1 178 ? 29.399 5.266 -28.112 1.00 74.06 178 LEU A CA 1
ATOM 1377 C C . LEU A 1 178 ? 30.512 5.569 -27.092 1.00 74.06 178 LEU A C 1
ATOM 1379 O O . LEU A 1 178 ? 31.555 4.912 -27.106 1.00 74.06 178 LEU A O 1
ATOM 1383 N N . GLY A 1 179 ? 30.338 6.586 -26.240 1.00 68.94 179 GLY A N 1
ATOM 1384 C CA . GLY A 1 179 ? 31.385 7.059 -25.335 1.00 68.94 179 GLY A CA 1
ATOM 1385 C C . GLY A 1 179 ? 32.596 7.631 -26.076 1.00 68.94 179 GLY A C 1
ATOM 1386 O O . GLY A 1 179 ? 33.655 7.820 -25.476 1.00 68.94 179 GLY A O 1
ATOM 1387 N N . VAL A 1 180 ? 32.462 7.914 -27.376 1.00 69.62 180 VAL A N 1
ATOM 1388 C CA . VAL A 1 180 ? 33.472 8.628 -28.149 1.00 69.62 180 VAL A CA 1
ATOM 1389 C C . VAL A 1 180 ? 33.372 10.072 -27.699 1.00 69.62 180 VAL A C 1
ATOM 1391 O O . VAL A 1 180 ? 32.546 10.839 -28.193 1.00 69.62 180 VAL A O 1
ATOM 1394 N N . ALA A 1 181 ? 34.181 10.417 -26.695 1.00 58.28 181 ALA A N 1
ATOM 1395 C CA . ALA A 1 181 ? 34.267 11.766 -26.177 1.00 58.28 181 ALA A CA 1
ATOM 1396 C C . ALA A 1 181 ? 34.569 12.705 -27.346 1.00 58.28 181 ALA A C 1
ATOM 1398 O O . ALA A 1 181 ? 35.700 12.789 -27.829 1.00 58.28 181 ALA A O 1
ATOM 1399 N N . GLN A 1 182 ? 33.543 13.416 -27.811 1.00 61.50 182 GLN A N 1
ATOM 1400 C CA . GLN A 1 182 ? 33.759 14.598 -28.614 1.00 61.50 182 GLN A CA 1
ATOM 1401 C C . GLN A 1 182 ? 34.433 15.573 -27.670 1.00 61.50 182 GLN A C 1
ATOM 1403 O O . GLN A 1 182 ? 33.775 16.170 -26.820 1.00 61.50 182 GLN A O 1
ATOM 1408 N N . SER A 1 183 ? 35.760 15.673 -27.750 1.00 55.75 183 SER A N 1
ATOM 1409 C CA . SER A 1 183 ? 36.485 16.755 -27.105 1.00 55.75 183 SER A CA 1
ATOM 1410 C C . SER A 1 183 ? 35.817 18.030 -27.593 1.00 55.75 183 SER A C 1
ATOM 1412 O O . SER A 1 183 ? 35.949 18.378 -28.768 1.00 55.75 183 SER A O 1
ATOM 1414 N N . SER A 1 184 ? 35.002 18.637 -26.729 1.00 49.12 184 SER A N 1
ATOM 1415 C CA . SER A 1 184 ? 34.179 19.790 -27.057 1.00 49.12 184 SER A CA 1
ATOM 1416 C C . SER A 1 184 ? 35.055 20.778 -27.805 1.00 49.12 184 SER A C 1
ATOM 1418 O O . SER A 1 184 ? 36.075 21.211 -27.261 1.00 49.12 184 SER A O 1
ATOM 1420 N N . CYS A 1 185 ? 34.693 21.113 -29.043 1.00 48.06 185 CYS A N 1
ATOM 1421 C CA . CYS A 1 185 ? 35.343 22.174 -29.801 1.00 48.06 185 CYS A CA 1
ATOM 1422 C C . CYS A 1 185 ? 34.981 23.529 -29.188 1.00 48.06 185 CYS A C 1
ATOM 1424 O O . CYS A 1 185 ? 34.424 24.400 -29.844 1.00 48.06 185 CYS A O 1
ATOM 1426 N N . ASN A 1 186 ? 35.316 23.725 -27.916 1.00 42.28 186 ASN A N 1
ATOM 1427 C CA . ASN A 1 186 ? 35.362 25.020 -27.271 1.00 42.28 186 ASN A CA 1
ATOM 1428 C C . ASN A 1 186 ? 36.666 25.699 -27.712 1.00 42.28 186 ASN A C 1
ATOM 1430 O O . ASN A 1 186 ? 37.532 26.040 -26.914 1.00 42.28 186 ASN A O 1
ATOM 1434 N N . VAL A 1 187 ? 36.834 25.848 -29.029 1.00 44.09 187 VAL A N 1
ATOM 1435 C CA . VAL A 1 187 ? 37.826 26.756 -29.595 1.00 44.09 187 VAL A CA 1
ATOM 1436 C C . VAL A 1 187 ? 37.195 28.138 -29.508 1.00 44.09 187 VAL A C 1
ATOM 1438 O O . VAL A 1 187 ? 36.711 28.696 -30.489 1.00 44.09 187 VAL A O 1
ATOM 1441 N N . THR A 1 188 ? 37.148 28.692 -28.297 1.00 42.56 188 THR A N 1
ATOM 1442 C CA . THR A 1 188 ? 37.100 30.145 -28.156 1.00 42.56 188 THR A CA 1
ATOM 1443 C C . THR A 1 188 ? 38.287 30.695 -28.939 1.00 42.56 188 THR A C 1
ATOM 1445 O O . THR A 1 188 ? 39.407 30.215 -28.775 1.00 42.56 188 THR A O 1
ATOM 1448 N N . ALA A 1 189 ? 38.012 31.636 -29.840 1.00 46.94 189 ALA A N 1
ATOM 1449 C CA . ALA A 1 189 ? 38.858 32.096 -30.941 1.00 46.94 189 ALA A CA 1
ATOM 1450 C C . ALA A 1 189 ? 40.188 32.792 -30.558 1.00 46.94 189 ALA A C 1
ATOM 1452 O O . ALA A 1 189 ? 40.745 33.522 -31.371 1.00 46.94 189 ALA A O 1
ATOM 1453 N N . ASP A 1 190 ? 40.733 32.531 -29.372 1.00 44.00 190 ASP A N 1
ATOM 1454 C CA . ASP A 1 190 ? 42.014 33.051 -28.902 1.00 44.00 190 ASP A CA 1
ATOM 1455 C C . ASP A 1 190 ? 43.054 31.925 -28.822 1.00 44.00 190 ASP A C 1
ATOM 1457 O O . ASP A 1 190 ? 43.405 31.435 -27.750 1.00 44.00 190 ASP A O 1
ATOM 1461 N N . LEU A 1 191 ? 43.582 31.509 -29.977 1.00 44.16 191 LEU A N 1
ATOM 1462 C CA . LEU A 1 191 ? 44.844 30.765 -30.029 1.00 44.16 191 LEU A CA 1
ATOM 1463 C C . LEU A 1 191 ? 45.980 31.732 -30.407 1.00 44.16 191 LEU A C 1
ATOM 1465 O O . LEU A 1 191 ? 45.993 32.251 -31.529 1.00 44.16 191 LEU A O 1
ATOM 1469 N N . PRO A 1 192 ? 46.969 31.966 -29.522 1.00 44.69 192 PRO A N 1
ATOM 1470 C CA . PRO A 1 192 ? 48.217 32.618 -29.899 1.00 44.69 192 PRO A CA 1
ATOM 1471 C C . PRO A 1 192 ? 48.913 31.765 -30.964 1.00 44.69 192 PRO A C 1
ATOM 1473 O O . PRO A 1 192 ? 48.918 30.539 -30.857 1.00 44.69 192 PRO A O 1
ATOM 1476 N N . ARG A 1 193 ? 49.530 32.397 -31.973 1.00 45.94 193 ARG A N 1
ATOM 1477 C CA . ARG A 1 193 ? 50.410 31.730 -32.953 1.00 45.94 193 ARG A CA 1
ATOM 1478 C C . ARG A 1 193 ? 51.384 30.788 -32.234 1.00 45.94 193 ARG A C 1
ATOM 1480 O O . ARG A 1 193 ? 52.375 31.244 -31.670 1.00 45.94 193 ARG A O 1
ATOM 1487 N N . TYR A 1 194 ? 51.112 29.488 -32.276 1.00 44.16 194 TYR A N 1
ATOM 1488 C CA . TYR A 1 194 ? 51.965 28.466 -31.683 1.00 44.16 194 TYR A CA 1
ATOM 1489 C C . TYR A 1 194 ? 52.928 27.953 -32.757 1.00 44.16 194 TYR A C 1
ATOM 1491 O O . TYR A 1 194 ? 52.539 27.245 -33.681 1.00 44.16 194 TYR A O 1
ATOM 1499 N N . SER A 1 195 ? 54.195 28.355 -32.661 1.00 45.81 195 SER A N 1
ATOM 1500 C CA . SER A 1 195 ? 55.296 27.940 -33.540 1.00 45.81 195 SER A CA 1
ATOM 1501 C C . SER A 1 195 ? 56.139 26.818 -32.915 1.00 45.81 195 SER A C 1
ATOM 1503 O O . SER A 1 195 ? 57.365 26.849 -32.995 1.00 45.81 195 SER A O 1
ATOM 1505 N N . GLY A 1 196 ? 55.504 25.854 -32.243 1.00 49.56 196 GLY A N 1
ATOM 1506 C CA . GLY A 1 196 ? 56.186 24.756 -31.552 1.00 49.56 196 GLY A CA 1
ATOM 1507 C C . GLY A 1 196 ? 55.540 23.414 -31.876 1.00 49.56 196 GLY A C 1
ATOM 1508 O O . GLY A 1 196 ? 54.348 23.241 -31.641 1.00 49.56 196 GLY A O 1
ATOM 1509 N N . GLY A 1 197 ? 56.321 22.490 -32.442 1.00 49.69 197 GLY A N 1
ATOM 1510 C CA . GLY A 1 197 ? 55.877 21.179 -32.917 1.00 49.69 197 GLY A CA 1
ATOM 1511 C C . GLY A 1 197 ? 55.378 20.259 -31.806 1.00 49.69 197 GLY A C 1
ATOM 1512 O O . GLY A 1 197 ? 56.144 19.468 -31.262 1.00 49.69 197 GLY A O 1
ATOM 1513 N N . ALA A 1 198 ? 54.082 20.329 -31.509 1.00 44.34 198 ALA A N 1
ATOM 1514 C CA . ALA A 1 198 ? 53.395 19.271 -30.787 1.00 44.34 198 ALA A CA 1
ATOM 1515 C C . ALA A 1 198 ? 53.343 18.022 -31.684 1.00 44.34 198 ALA A C 1
ATOM 1517 O O . ALA A 1 198 ? 52.778 18.042 -32.779 1.00 44.34 198 ALA A O 1
ATOM 1518 N N . SER A 1 199 ? 53.999 16.955 -31.234 1.00 48.31 199 SER A N 1
ATOM 1519 C CA . SER A 1 199 ? 53.995 15.649 -31.886 1.00 48.31 199 SER A CA 1
ATOM 1520 C C . SER A 1 199 ? 52.586 15.053 -31.847 1.00 48.31 199 SER A C 1
ATOM 1522 O O . SER A 1 199 ? 52.002 14.906 -30.778 1.00 48.31 199 SER A O 1
ATOM 1524 N N . LEU A 1 200 ? 52.069 14.661 -33.014 1.00 47.22 200 LEU A N 1
ATOM 1525 C CA . LEU A 1 200 ? 50.782 13.976 -33.215 1.00 47.22 200 LEU A CA 1
ATOM 1526 C C . LEU A 1 200 ? 50.678 12.628 -32.455 1.00 47.22 200 LEU A C 1
ATOM 1528 O O . LEU A 1 200 ? 49.618 12.012 -32.434 1.00 47.22 200 LEU A O 1
ATOM 1532 N N . ALA A 1 201 ? 51.767 12.163 -31.833 1.00 51.12 201 ALA A N 1
ATOM 1533 C CA . ALA A 1 201 ? 51.855 10.877 -31.145 1.00 51.12 201 ALA A CA 1
ATOM 1534 C C . ALA A 1 201 ? 51.061 10.791 -29.825 1.00 51.12 201 ALA A C 1
ATOM 1536 O O . ALA A 1 201 ? 50.732 9.684 -29.410 1.00 51.12 201 ALA A O 1
ATOM 1537 N N . ASP A 1 202 ? 50.705 11.916 -29.194 1.00 45.12 202 ASP A N 1
ATOM 1538 C CA . ASP A 1 202 ? 49.918 11.909 -27.943 1.00 45.12 202 ASP A CA 1
ATOM 1539 C C . ASP A 1 202 ? 48.397 11.886 -28.168 1.00 45.12 202 ASP A C 1
ATOM 1541 O O . ASP A 1 202 ? 47.630 11.707 -27.225 1.00 45.12 202 ASP A O 1
ATOM 1545 N N . TYR A 1 203 ? 47.929 11.980 -29.419 1.00 45.81 203 TYR A N 1
ATOM 1546 C CA . TYR A 1 203 ? 46.517 11.781 -29.768 1.00 45.81 203 TYR A CA 1
ATOM 1547 C C . TYR A 1 203 ? 46.199 10.293 -29.997 1.00 45.81 203 TYR A C 1
ATOM 1549 O O . TYR A 1 203 ? 45.475 9.914 -30.916 1.00 45.81 203 TYR A O 1
ATOM 1557 N N . THR A 1 204 ? 46.732 9.417 -29.143 1.00 49.22 204 THR A N 1
ATOM 1558 C CA . THR A 1 204 ? 46.292 8.019 -29.037 1.00 49.22 204 THR A CA 1
ATOM 1559 C C . THR A 1 204 ? 45.020 7.961 -28.197 1.00 49.22 204 THR A C 1
ATOM 1561 O O . THR A 1 204 ? 44.948 7.296 -27.167 1.00 49.22 204 THR A O 1
ATOM 1564 N N . GLY A 1 205 ? 43.984 8.681 -28.642 1.00 54.88 205 GLY A N 1
ATOM 1565 C CA . GLY A 1 205 ? 42.637 8.468 -28.131 1.00 54.88 205 GLY A CA 1
ATOM 1566 C C . GLY A 1 205 ? 42.353 6.979 -28.252 1.00 54.88 205 GLY A C 1
ATOM 1567 O O . GLY A 1 205 ? 42.429 6.422 -29.349 1.00 54.88 205 GLY A O 1
ATOM 1568 N N . THR A 1 206 ? 42.144 6.311 -27.119 1.00 53.97 206 THR A N 1
ATOM 1569 C CA . THR A 1 206 ? 41.872 4.880 -27.074 1.00 53.97 206 THR A CA 1
ATOM 1570 C C . THR A 1 206 ? 40.641 4.639 -27.929 1.00 53.97 206 THR A C 1
ATOM 1572 O O . THR A 1 206 ? 39.533 4.948 -27.500 1.00 53.97 206 THR A O 1
ATOM 1575 N N . ALA A 1 207 ? 40.834 4.155 -29.159 1.00 56.09 207 ALA A N 1
ATOM 1576 C CA . ALA A 1 207 ? 39.731 3.729 -30.000 1.00 56.09 207 ALA A CA 1
ATOM 1577 C C . ALA A 1 207 ? 38.946 2.702 -29.184 1.00 56.09 207 ALA A C 1
ATOM 1579 O O . ALA A 1 207 ? 39.489 1.639 -28.856 1.00 56.09 207 ALA A O 1
ATOM 1580 N N . SER A 1 208 ? 37.735 3.078 -28.775 1.00 60.50 208 SER A N 1
ATOM 1581 C CA . SER A 1 208 ? 36.826 2.195 -28.070 1.00 60.50 208 SER A CA 1
ATOM 1582 C C . SER A 1 208 ? 36.507 1.055 -29.026 1.00 60.50 208 SER A C 1
ATOM 1584 O O . SER A 1 208 ? 36.034 1.270 -30.143 1.00 60.50 208 SER A O 1
ATOM 1586 N N . LEU A 1 209 ? 36.877 -0.161 -28.630 1.00 69.69 209 LEU A N 1
ATOM 1587 C CA . LEU A 1 209 ? 36.524 -1.354 -29.381 1.00 69.69 209 LEU A CA 1
ATOM 1588 C C . LEU A 1 209 ? 35.010 -1.518 -29.253 1.00 69.69 209 LEU A C 1
ATOM 1590 O O . LEU A 1 209 ? 34.524 -1.839 -28.173 1.00 69.69 209 LEU A O 1
ATOM 1594 N N . LEU A 1 210 ? 34.287 -1.235 -30.335 1.00 74.25 210 LEU A N 1
ATOM 1595 C CA . LEU A 1 210 ? 32.843 -1.402 -30.380 1.00 74.25 210 LEU A CA 1
ATOM 1596 C C . LEU A 1 210 ? 32.523 -2.864 -30.692 1.00 74.25 210 LEU A C 1
ATOM 1598 O O . LEU A 1 210 ? 32.775 -3.327 -31.807 1.00 74.25 210 LEU A O 1
ATOM 1602 N N . THR A 1 211 ? 31.982 -3.596 -29.721 1.00 83.12 211 THR A N 1
ATOM 1603 C CA . THR A 1 211 ? 31.500 -4.961 -29.973 1.00 83.12 211 THR A CA 1
ATOM 1604 C C . THR A 1 211 ? 30.174 -4.926 -30.734 1.00 83.12 211 THR A C 1
ATOM 1606 O O . THR A 1 211 ? 29.459 -3.918 -30.726 1.00 83.12 211 THR A O 1
ATOM 1609 N N . ARG A 1 212 ? 29.821 -6.030 -31.405 1.00 83.81 212 ARG A N 1
ATOM 1610 C CA . ARG A 1 212 ? 28.545 -6.162 -32.128 1.00 83.81 212 ARG A CA 1
ATOM 1611 C C . ARG A 1 212 ? 27.351 -5.823 -31.232 1.00 83.81 212 ARG A C 1
ATOM 1613 O O . ARG A 1 212 ? 26.539 -4.977 -31.596 1.00 83.81 212 ARG A O 1
ATOM 1620 N N . GLY A 1 213 ? 27.304 -6.409 -30.035 1.00 84.44 213 GLY A N 1
ATOM 1621 C CA . GLY A 1 213 ? 26.213 -6.182 -29.085 1.00 84.44 213 GLY A CA 1
ATOM 1622 C C . GLY A 1 213 ? 26.134 -4.737 -28.583 1.00 84.44 213 GLY A C 1
ATOM 1623 O O . GLY A 1 213 ? 25.045 -4.214 -28.365 1.00 84.44 213 GLY A O 1
ATOM 1624 N N . GLN A 1 214 ? 27.267 -4.037 -28.440 1.00 84.75 214 GLN A N 1
ATOM 1625 C CA . GLN A 1 214 ? 27.252 -2.609 -28.101 1.00 84.75 214 GLN A CA 1
ATOM 1626 C C . GLN A 1 214 ? 26.644 -1.766 -29.225 1.00 84.75 214 GLN A C 1
ATOM 1628 O O . GLN A 1 214 ? 25.872 -0.847 -28.953 1.00 84.75 214 GLN A O 1
ATOM 1633 N N . MET A 1 215 ? 26.965 -2.086 -30.479 1.00 83.94 215 MET A N 1
ATOM 1634 C CA . MET A 1 215 ? 26.392 -1.407 -31.634 1.00 83.94 215 MET A CA 1
ATOM 1635 C C . MET A 1 215 ? 24.884 -1.651 -31.731 1.00 83.94 215 MET A C 1
ATOM 1637 O O . MET A 1 215 ? 24.121 -0.692 -31.783 1.00 83.94 215 MET A O 1
ATOM 1641 N N . GLU A 1 216 ? 24.442 -2.908 -31.666 1.00 88.31 216 GLU A N 1
ATOM 1642 C CA . GLU A 1 216 ? 23.020 -3.285 -31.664 1.00 88.31 216 GLU A CA 1
ATOM 1643 C C . GLU A 1 216 ? 22.243 -2.578 -30.536 1.00 88.31 216 GLU A C 1
ATOM 1645 O O . GLU A 1 216 ? 21.163 -2.025 -30.761 1.00 88.31 216 GLU A O 1
ATOM 1650 N N . ARG A 1 217 ? 22.824 -2.484 -29.333 1.00 88.00 217 ARG A N 1
ATOM 1651 C CA . ARG A 1 217 ? 22.238 -1.760 -28.193 1.00 88.00 217 ARG A CA 1
ATOM 1652 C C . ARG A 1 217 ? 22.098 -0.257 -28.439 1.00 88.00 217 ARG A C 1
ATOM 1654 O O . ARG A 1 217 ? 21.110 0.351 -28.038 1.00 88.00 217 ARG A O 1
ATOM 1661 N N . ILE A 1 218 ? 23.087 0.366 -29.071 1.00 86.00 218 ILE A N 1
ATOM 1662 C CA . ILE A 1 218 ? 23.047 1.804 -29.356 1.00 86.00 218 ILE A CA 1
ATOM 1663 C C . ILE A 1 218 ? 22.024 2.097 -30.449 1.00 86.00 218 ILE A C 1
ATOM 1665 O O . ILE A 1 218 ? 21.219 3.012 -30.294 1.00 86.00 218 ILE A O 1
ATOM 1669 N N . VAL A 1 219 ? 22.002 1.297 -31.516 1.00 86.75 219 VAL A N 1
ATOM 1670 C CA . VAL A 1 219 ? 21.037 1.465 -32.611 1.00 86.75 219 VAL A CA 1
ATOM 1671 C C . VAL A 1 219 ? 19.608 1.234 -32.121 1.00 86.75 219 VAL A C 1
ATOM 1673 O O . VAL A 1 219 ? 18.728 2.031 -32.441 1.00 86.75 219 VAL A O 1
ATOM 1676 N N . SER A 1 220 ? 19.377 0.202 -31.301 1.00 90.88 220 SER A N 1
ATOM 1677 C CA . SER A 1 220 ? 18.058 -0.047 -30.702 1.00 90.88 220 SER A CA 1
ATOM 1678 C C . SER A 1 220 ? 17.625 1.112 -29.815 1.00 90.88 220 SER A C 1
ATOM 1680 O O . SER A 1 220 ? 16.541 1.643 -30.020 1.00 90.88 220 SER A O 1
ATOM 1682 N N . ARG A 1 221 ? 18.489 1.580 -28.906 1.00 90.62 221 ARG A N 1
ATOM 1683 C CA . ARG A 1 221 ? 18.201 2.735 -28.047 1.00 90.62 221 ARG A CA 1
ATOM 1684 C C . ARG A 1 221 ? 17.833 3.985 -28.845 1.00 90.62 221 ARG A C 1
ATOM 1686 O O . ARG A 1 221 ? 16.848 4.638 -28.520 1.00 90.62 221 ARG A O 1
ATOM 1693 N N . ILE A 1 222 ? 18.594 4.298 -29.892 1.00 88.00 222 ILE A N 1
ATOM 1694 C CA . ILE A 1 222 ? 18.310 5.447 -30.757 1.00 88.00 222 ILE A CA 1
ATOM 1695 C C . ILE A 1 222 ? 16.928 5.295 -31.394 1.00 88.00 222 ILE A C 1
ATOM 1697 O O . ILE A 1 222 ? 16.126 6.222 -31.330 1.00 88.00 222 ILE A O 1
ATOM 1701 N N . ALA A 1 223 ? 16.624 4.133 -31.976 1.00 90.81 223 ALA A N 1
ATOM 1702 C CA . ALA A 1 223 ? 15.321 3.882 -32.587 1.00 90.81 223 ALA A CA 1
ATOM 1703 C C . ALA A 1 223 ? 14.169 4.021 -31.574 1.00 90.81 223 ALA A C 1
ATOM 1705 O O . ALA A 1 223 ? 13.159 4.658 -31.876 1.00 90.81 223 ALA A O 1
ATOM 1706 N N . THR A 1 224 ? 14.339 3.496 -30.359 1.00 92.50 224 THR A N 1
ATOM 1707 C CA . THR A 1 224 ? 13.377 3.622 -29.255 1.00 92.50 224 THR A CA 1
ATOM 1708 C C . THR A 1 224 ? 13.146 5.086 -28.876 1.00 92.50 224 THR A C 1
ATOM 1710 O O . THR A 1 224 ? 12.001 5.515 -28.750 1.00 92.50 224 THR A O 1
ATOM 1713 N N . GLU A 1 225 ? 14.211 5.878 -28.753 1.00 91.31 225 GLU A N 1
ATOM 1714 C CA . GLU A 1 225 ? 14.133 7.315 -28.466 1.00 91.31 225 GLU A CA 1
ATOM 1715 C C . GLU A 1 225 ? 13.428 8.088 -29.589 1.00 91.31 225 GLU A C 1
ATOM 1717 O O . GLU A 1 225 ? 12.576 8.928 -29.308 1.00 91.31 225 GLU A O 1
ATOM 1722 N N . PHE A 1 226 ? 13.698 7.773 -30.861 1.00 90.44 226 PHE A N 1
ATOM 1723 C CA . PHE A 1 226 ? 12.993 8.376 -32.000 1.00 90.44 226 PHE A CA 1
ATOM 1724 C C . PHE A 1 226 ? 11.480 8.157 -31.923 1.00 90.44 226 PHE A C 1
ATOM 1726 O O . PHE A 1 226 ? 10.707 9.100 -32.105 1.00 90.44 226 PHE A O 1
ATOM 1733 N N . ILE A 1 227 ? 11.059 6.923 -31.645 1.00 93.44 227 ILE A N 1
ATOM 1734 C CA . ILE A 1 227 ? 9.641 6.575 -31.525 1.00 93.44 227 ILE A CA 1
ATOM 1735 C C . ILE A 1 227 ? 9.024 7.261 -30.303 1.00 93.44 227 ILE A C 1
ATOM 1737 O O . ILE A 1 227 ? 7.924 7.802 -30.407 1.00 93.44 227 ILE A O 1
ATOM 1741 N N . TRP A 1 228 ? 9.737 7.308 -29.174 1.00 94.75 228 TRP A N 1
ATOM 1742 C CA . TRP A 1 228 ? 9.271 8.008 -27.976 1.00 94.75 228 TRP A CA 1
ATOM 1743 C C . TRP A 1 228 ? 8.992 9.491 -28.251 1.00 94.75 228 TRP A C 1
ATOM 1745 O O . TRP A 1 228 ? 7.911 9.988 -27.941 1.00 94.75 228 TRP A O 1
ATOM 1755 N N . ILE A 1 229 ? 9.933 10.189 -28.896 1.00 93.25 229 ILE A N 1
ATOM 1756 C CA . ILE A 1 229 ? 9.795 11.616 -29.231 1.00 93.25 229 ILE A CA 1
ATOM 1757 C C . ILE A 1 229 ? 8.650 11.832 -30.214 1.00 93.25 229 ILE A C 1
ATOM 1759 O O . ILE A 1 229 ? 7.909 12.806 -30.092 1.00 93.25 229 ILE A O 1
ATOM 1763 N N . ALA A 1 230 ? 8.481 10.929 -31.181 1.00 93.94 230 ALA A N 1
ATOM 1764 C CA . ALA A 1 230 ? 7.341 10.981 -32.083 1.00 93.94 230 ALA A CA 1
ATOM 1765 C C . ALA A 1 230 ? 6.008 10.887 -31.316 1.00 93.94 230 ALA A C 1
ATOM 1767 O O . ALA A 1 230 ? 5.071 11.610 -31.648 1.00 93.94 230 ALA A O 1
ATOM 1768 N N . GLY A 1 231 ? 5.932 10.061 -30.271 1.00 93.81 231 GLY A N 1
ATOM 1769 C CA . GLY A 1 231 ? 4.765 9.994 -29.390 1.00 93.81 231 GLY A CA 1
ATOM 1770 C C . GLY A 1 231 ? 4.553 11.265 -28.558 1.00 93.81 231 GLY A C 1
ATOM 1771 O O . GLY A 1 231 ? 3.417 11.685 -28.363 1.00 93.81 231 GLY A O 1
ATOM 1772 N N . GLU A 1 232 ? 5.627 11.905 -28.085 1.00 93.00 232 GLU A N 1
ATOM 1773 C CA . GLU A 1 232 ? 5.549 13.160 -27.312 1.00 93.00 232 GLU A CA 1
ATOM 1774 C C . GLU A 1 232 ? 5.141 14.374 -28.152 1.00 93.00 232 GLU A C 1
ATOM 1776 O O . GLU A 1 232 ? 4.423 15.255 -27.681 1.00 93.00 232 GLU A O 1
ATOM 1781 N N . LEU A 1 233 ? 5.587 14.443 -29.407 1.00 92.75 233 LEU A N 1
ATOM 1782 C CA . LEU A 1 233 ? 5.256 15.556 -30.299 1.00 92.75 233 LEU A CA 1
ATOM 1783 C C . LEU A 1 233 ? 3.800 15.522 -30.785 1.00 92.75 233 LEU A C 1
ATOM 1785 O O . LEU A 1 233 ? 3.278 16.558 -31.213 1.00 92.75 233 LEU A O 1
ATOM 1789 N N . GLY A 1 234 ? 3.152 14.355 -30.738 1.00 94.62 234 GLY A N 1
ATOM 1790 C CA . GLY A 1 234 ? 1.801 14.161 -31.251 1.00 94.62 234 GLY A CA 1
ATOM 1791 C C . GLY A 1 234 ? 1.702 14.338 -32.769 1.00 94.62 234 GLY A C 1
ATOM 1792 O O . GLY A 1 234 ? 2.650 14.738 -33.456 1.00 94.62 234 GLY A O 1
ATOM 1793 N N . SER A 1 235 ? 0.517 14.091 -33.322 1.00 94.50 235 SER A N 1
ATOM 1794 C CA . SER A 1 235 ? 0.258 14.251 -34.760 1.00 94.50 235 SER A CA 1
ATOM 1795 C C . SER A 1 235 ? 0.463 15.695 -35.239 1.00 94.50 235 SER A C 1
ATOM 1797 O O . SER A 1 235 ? 0.976 15.932 -36.336 1.00 94.50 235 SER A O 1
ATOM 1799 N N . ALA A 1 236 ? 0.153 16.678 -34.388 1.00 94.50 236 ALA A N 1
ATOM 1800 C CA . ALA A 1 236 ? 0.336 18.102 -34.673 1.00 94.50 236 ALA A CA 1
ATOM 1801 C C . ALA A 1 236 ? 1.816 18.500 -34.841 1.00 94.50 236 ALA A C 1
ATOM 1803 O O . ALA A 1 236 ? 2.132 19.361 -35.666 1.00 94.50 236 ALA A O 1
ATOM 1804 N N . GLY A 1 237 ? 2.724 17.864 -34.093 1.00 91.00 237 GLY A N 1
ATOM 1805 C CA . GLY A 1 237 ? 4.172 18.063 -34.191 1.00 91.00 237 GLY A CA 1
ATOM 1806 C C . GLY A 1 237 ? 4.845 17.235 -35.290 1.00 91.00 237 GLY A C 1
ATOM 1807 O O . GLY A 1 237 ? 6.059 17.318 -35.461 1.00 91.00 237 GLY A O 1
ATOM 1808 N N . GLY A 1 238 ? 4.076 16.455 -36.058 1.00 90.81 238 GLY A N 1
ATOM 1809 C CA . GLY A 1 238 ? 4.601 15.539 -37.071 1.00 90.81 238 GLY A CA 1
ATOM 1810 C C . GLY A 1 238 ? 4.973 14.149 -36.546 1.00 90.81 238 GLY A C 1
ATOM 1811 O O . GLY A 1 238 ? 5.576 13.376 -37.289 1.00 90.81 238 GLY A O 1
ATOM 1812 N N . GLY A 1 239 ? 4.625 13.849 -35.296 1.00 93.56 239 GLY A N 1
ATOM 1813 C CA . GLY A 1 239 ? 4.692 12.533 -34.674 1.00 93.56 239 GLY A CA 1
ATOM 1814 C C . GLY A 1 239 ? 3.348 11.794 -34.733 1.00 93.56 239 GLY A C 1
ATOM 1815 O O . GLY A 1 239 ? 2.619 11.912 -35.720 1.00 93.56 239 GLY A O 1
ATOM 1816 N N . PHE A 1 240 ? 3.011 11.033 -33.692 1.00 94.75 240 PHE A N 1
ATOM 1817 C CA . PHE A 1 240 ? 1.729 10.327 -33.570 1.00 94.75 240 PHE A CA 1
ATOM 1818 C C . PHE A 1 240 ? 1.084 10.588 -32.211 1.00 94.75 240 PHE A C 1
ATOM 1820 O O . PHE A 1 240 ? 1.775 10.762 -31.213 1.00 94.75 240 PHE A O 1
ATOM 1827 N N . ASP A 1 241 ? -0.248 10.603 -32.167 1.00 95.12 241 ASP A N 1
ATOM 1828 C CA . ASP A 1 241 ? -0.968 10.732 -30.901 1.00 95.12 241 ASP A CA 1
ATOM 1829 C C . ASP A 1 241 ? -0.992 9.378 -30.189 1.00 95.12 241 ASP A C 1
ATOM 1831 O O . ASP A 1 241 ? -1.442 8.375 -30.754 1.00 95.12 241 ASP A O 1
ATOM 1835 N N . ARG A 1 242 ? -0.512 9.346 -28.943 1.00 93.88 242 ARG A N 1
ATOM 1836 C CA . ARG A 1 242 ? -0.585 8.149 -28.102 1.00 93.88 242 ARG A CA 1
ATOM 1837 C C . ARG A 1 242 ? -2.051 7.783 -27.870 1.00 93.88 242 ARG A C 1
ATOM 1839 O O . ARG A 1 242 ? -2.858 8.620 -27.459 1.00 93.88 242 ARG A O 1
ATOM 1846 N N . GLN A 1 243 ? -2.402 6.538 -28.172 1.00 92.62 243 GLN A N 1
ATOM 1847 C CA . GLN A 1 243 ? -3.757 6.043 -27.969 1.00 92.62 243 GLN A CA 1
ATOM 1848 C C . GLN A 1 243 ? -3.959 5.672 -26.500 1.00 92.62 243 GLN A C 1
ATOM 1850 O O . GLN A 1 243 ? -3.073 5.106 -25.866 1.00 92.62 243 GLN A O 1
ATOM 1855 N N . ALA A 1 244 ? -5.134 6.007 -25.975 1.00 90.50 244 ALA A N 1
ATOM 1856 C CA . ALA A 1 244 ? -5.551 5.588 -24.651 1.00 90.50 244 ALA A CA 1
ATOM 1857 C C . ALA A 1 244 ? -6.047 4.137 -24.728 1.00 90.50 244 ALA A C 1
ATOM 1859 O O . ALA A 1 244 ? -7.044 3.871 -25.401 1.00 90.50 244 ALA A O 1
ATOM 1860 N N . GLU A 1 245 ? -5.363 3.226 -24.047 1.00 86.00 245 GLU A N 1
ATOM 1861 C CA . GLU A 1 245 ? -5.759 1.826 -23.903 1.00 86.00 245 GLU A CA 1
ATOM 1862 C C . GLU A 1 245 ? -5.924 1.479 -22.419 1.00 86.00 245 GLU A C 1
ATOM 1864 O O . GLU A 1 245 ? -5.292 2.077 -21.544 1.00 86.00 245 GLU A O 1
ATOM 1869 N N . ASP A 1 246 ? -6.809 0.531 -22.125 1.00 78.00 246 ASP A N 1
ATOM 1870 C CA . ASP A 1 246 ? -7.011 0.039 -20.768 1.00 78.00 246 ASP A CA 1
ATOM 1871 C C . ASP A 1 246 ? -5.808 -0.826 -20.357 1.00 78.00 246 ASP A C 1
ATOM 1873 O O . ASP A 1 246 ? -5.633 -1.938 -20.859 1.00 78.00 246 ASP A O 1
ATOM 1877 N N . SER A 1 247 ? -4.991 -0.351 -19.413 1.00 72.88 247 SER A N 1
ATOM 1878 C CA . SER A 1 247 ? -3.968 -1.176 -18.764 1.00 72.88 247 SER A CA 1
ATOM 1879 C C . SER A 1 247 ? -4.444 -1.667 -17.404 1.00 72.88 247 SER A C 1
ATOM 1881 O O . SER A 1 247 ? -5.134 -0.990 -16.636 1.00 72.88 247 SER A O 1
ATOM 1883 N N . GLN A 1 248 ? -4.065 -2.901 -17.084 1.00 70.81 248 GLN A N 1
ATOM 1884 C CA . GLN A 1 248 ? -4.336 -3.478 -15.775 1.00 70.81 248 GLN A CA 1
ATOM 1885 C C . GLN A 1 248 ? -3.262 -3.030 -14.792 1.00 70.81 248 GLN A C 1
ATOM 1887 O O . GLN A 1 248 ? -2.139 -3.531 -14.804 1.00 70.81 248 GLN A O 1
ATOM 1892 N N . ILE A 1 249 ? -3.617 -2.118 -13.895 1.00 67.00 249 ILE A N 1
ATOM 1893 C CA . ILE A 1 249 ? -2.699 -1.609 -12.886 1.00 67.00 249 ILE A CA 1
ATOM 1894 C C . ILE A 1 249 ? -3.016 -2.273 -11.557 1.00 67.00 249 ILE A C 1
ATOM 1896 O O . ILE A 1 249 ? -4.048 -2.050 -10.925 1.00 67.00 249 ILE A O 1
ATOM 1900 N N . ILE A 1 250 ? -2.088 -3.102 -11.092 1.00 67.50 250 ILE A N 1
ATOM 1901 C CA . ILE A 1 250 ? -2.193 -3.709 -9.768 1.00 67.50 250 ILE A CA 1
ATOM 1902 C C . ILE A 1 250 ? -1.834 -2.650 -8.727 1.00 67.50 250 ILE A C 1
ATOM 1904 O O . ILE A 1 250 ? -0.682 -2.508 -8.331 1.00 67.50 250 ILE A O 1
ATOM 1908 N N . GLN A 1 251 ? -2.824 -1.891 -8.268 1.00 69.06 251 GLN A N 1
ATOM 1909 C CA . GLN A 1 251 ? -2.612 -0.872 -7.259 1.00 69.06 251 GLN A CA 1
ATOM 1910 C C . GLN A 1 251 ? -2.681 -1.469 -5.849 1.00 69.06 251 GLN A C 1
ATOM 1912 O O . GLN A 1 251 ? -3.714 -1.941 -5.368 1.00 69.06 251 GLN A O 1
ATOM 1917 N N . TYR A 1 252 ? -1.594 -1.329 -5.098 1.00 66.94 252 TYR A N 1
ATOM 1918 C CA . TYR A 1 252 ? -1.650 -1.529 -3.655 1.00 66.94 252 TYR A CA 1
ATOM 1919 C C . TYR A 1 252 ? -2.271 -0.292 -3.016 1.00 66.94 252 TYR A C 1
ATOM 1921 O O . TYR A 1 252 ? -1.617 0.739 -2.849 1.00 66.94 252 TYR A O 1
ATOM 1929 N N . ARG A 1 253 ? -3.554 -0.382 -2.670 1.00 70.19 253 ARG A N 1
ATOM 1930 C CA . ARG A 1 253 ? -4.233 0.664 -1.909 1.00 70.19 253 ARG A CA 1
ATOM 1931 C C . ARG A 1 253 ? -4.183 0.278 -0.437 1.00 70.19 253 ARG A C 1
ATOM 1933 O O . ARG A 1 253 ? -4.597 -0.818 -0.053 1.00 70.19 253 ARG A O 1
ATOM 1940 N N . LEU A 1 254 ? -3.698 1.191 0.402 1.00 76.69 254 LEU A N 1
ATOM 1941 C CA . LEU A 1 254 ? -3.899 1.067 1.842 1.00 76.69 254 LEU A CA 1
ATOM 1942 C C . LEU A 1 254 ? -5.407 1.073 2.086 1.00 76.69 254 LEU A C 1
ATOM 1944 O O . LEU A 1 254 ? -6.114 1.984 1.653 1.00 76.69 254 LEU A O 1
ATOM 1948 N N . GLN A 1 255 ? -5.911 0.036 2.738 1.00 86.19 255 GLN A N 1
ATOM 1949 C CA . GLN A 1 255 ? -7.310 -0.043 3.126 1.00 86.19 255 GLN A CA 1
ATOM 1950 C C . GLN A 1 255 ? -7.405 -0.257 4.629 1.00 86.19 255 GLN A C 1
ATOM 1952 O O . GLN A 1 255 ? -6.510 -0.823 5.263 1.00 86.19 255 GLN A O 1
ATOM 1957 N N . TRP A 1 256 ? -8.497 0.224 5.212 1.00 87.88 256 TRP A N 1
ATOM 1958 C CA . TRP A 1 256 ? -8.822 -0.070 6.597 1.00 87.88 256 TRP A CA 1
ATOM 1959 C C . TRP A 1 256 ? -9.675 -1.332 6.631 1.00 87.88 256 TRP A C 1
ATOM 1961 O O . TRP A 1 256 ? -10.737 -1.386 6.007 1.00 87.88 256 TRP A O 1
ATOM 1971 N N . ARG A 1 257 ? -9.222 -2.340 7.379 1.00 90.88 257 ARG A N 1
ATOM 1972 C CA . ARG A 1 257 ? -10.065 -3.470 7.788 1.00 90.88 257 ARG A CA 1
ATOM 1973 C C . ARG A 1 257 ? -10.466 -3.294 9.234 1.00 90.88 257 ARG A C 1
ATOM 1975 O O . ARG A 1 257 ? -9.657 -2.857 10.062 1.00 90.88 257 ARG A O 1
ATOM 1982 N N . LEU A 1 258 ? -11.700 -3.665 9.534 1.00 92.25 258 LEU A N 1
ATOM 1983 C CA . LEU A 1 258 ? -12.123 -3.808 10.912 1.00 92.25 258 LEU A CA 1
ATOM 1984 C C . LEU A 1 258 ? -11.426 -5.049 11.475 1.00 92.25 258 LEU A C 1
ATOM 1986 O O . LEU A 1 258 ? -11.591 -6.145 10.952 1.00 92.25 258 LEU A O 1
ATOM 1990 N N . ASN A 1 259 ? -10.615 -4.871 12.510 1.00 94.44 259 ASN A N 1
ATOM 1991 C CA . ASN A 1 259 ? -9.968 -5.959 13.226 1.00 94.44 259 ASN A CA 1
ATOM 1992 C C . ASN A 1 259 ? -10.571 -6.042 14.630 1.00 94.44 259 ASN A C 1
ATOM 1994 O O . ASN A 1 259 ? -10.552 -5.064 15.386 1.00 94.44 259 ASN A O 1
ATOM 1998 N N . ILE A 1 260 ? -11.122 -7.204 14.971 1.00 95.00 260 ILE A N 1
ATOM 1999 C CA . ILE A 1 260 ? -11.648 -7.465 16.308 1.00 95.00 260 ILE A CA 1
ATOM 2000 C C . ILE A 1 260 ? -10.528 -8.096 17.129 1.00 95.00 260 ILE A C 1
ATOM 2002 O O . ILE A 1 260 ? -10.057 -9.190 16.825 1.00 95.00 260 ILE A O 1
ATOM 2006 N N . ASN A 1 261 ? -10.089 -7.419 18.190 1.00 95.69 261 ASN A N 1
ATOM 2007 C CA . ASN A 1 261 ? -9.015 -7.951 19.019 1.00 95.69 261 ASN A CA 1
ATOM 2008 C C . ASN A 1 261 ? -9.561 -9.072 19.930 1.00 95.69 261 ASN A C 1
ATOM 2010 O O . ASN A 1 261 ? -10.455 -8.812 20.746 1.00 95.69 261 ASN A O 1
ATOM 2014 N N . PRO A 1 262 ? -9.025 -10.305 19.852 1.00 96.12 262 PRO A N 1
ATOM 2015 C CA . PRO A 1 262 ? -9.542 -11.436 20.618 1.00 96.12 262 PRO A CA 1
ATOM 2016 C C . PRO A 1 262 ? -9.413 -11.242 22.133 1.00 96.12 262 PRO A C 1
ATOM 2018 O O . PRO A 1 262 ? -10.305 -11.625 22.892 1.00 96.12 262 PRO A O 1
ATOM 2021 N N . LEU A 1 263 ? -8.318 -10.628 22.592 1.00 96.75 263 LEU A N 1
ATOM 2022 C CA . LEU A 1 263 ? -8.010 -10.523 24.017 1.00 96.75 263 LEU A CA 1
ATOM 2023 C C . LEU A 1 263 ? -9.017 -9.618 24.764 1.00 96.75 263 LEU A C 1
ATOM 2025 O O . LEU A 1 263 ? -9.606 -10.092 25.740 1.00 96.75 263 LEU A O 1
ATOM 2029 N N . PRO A 1 264 ? -9.294 -8.372 24.323 1.00 96.19 264 PRO A N 1
ATOM 2030 C CA . PRO A 1 264 ? -10.336 -7.535 24.913 1.00 96.19 264 PRO A CA 1
ATOM 2031 C C . PRO A 1 264 ? -11.721 -8.179 24.892 1.00 96.19 264 PRO A C 1
ATOM 2033 O O . PRO A 1 264 ? -12.439 -8.048 25.877 1.00 96.19 264 PRO A O 1
ATOM 2036 N N . VAL A 1 265 ? -12.094 -8.905 23.829 1.00 97.06 265 VAL A N 1
ATOM 2037 C CA . VAL A 1 265 ? -13.405 -9.579 23.744 1.00 97.06 265 VAL A CA 1
ATOM 2038 C C . VAL A 1 265 ? -13.549 -10.651 24.821 1.00 97.06 265 VAL A C 1
ATOM 2040 O O . VAL A 1 265 ? -14.556 -10.671 25.529 1.00 97.06 265 VAL A O 1
ATOM 2043 N N . ILE A 1 266 ? -12.540 -11.510 24.999 1.00 97.62 266 ILE A N 1
ATOM 2044 C CA . ILE A 1 266 ? -12.561 -12.572 26.019 1.00 97.62 266 ILE A CA 1
ATOM 2045 C C . ILE A 1 266 ? -12.593 -11.966 27.426 1.00 97.62 266 ILE A C 1
ATOM 2047 O O . ILE A 1 266 ? -13.406 -12.367 28.261 1.00 97.62 266 ILE A O 1
ATOM 2051 N N . VAL A 1 267 ? -11.742 -10.970 27.691 1.00 97.25 267 VAL A N 1
ATOM 2052 C CA . VAL A 1 267 ? -11.694 -10.278 28.988 1.00 97.25 267 VAL A CA 1
ATOM 2053 C C . VAL A 1 267 ? -13.029 -9.589 29.286 1.00 97.25 267 VAL A C 1
ATOM 2055 O O . VAL A 1 267 ? -13.541 -9.693 30.403 1.00 97.25 267 VAL A O 1
ATOM 2058 N N . ALA A 1 268 ? -13.626 -8.937 28.289 1.00 96.56 268 ALA A N 1
ATOM 2059 C CA . ALA A 1 268 ? -14.906 -8.259 28.418 1.00 96.56 268 ALA A CA 1
ATOM 2060 C C . ALA A 1 268 ? -16.068 -9.243 28.629 1.00 96.56 268 ALA A C 1
ATOM 2062 O O . ALA A 1 268 ? -16.921 -9.016 29.490 1.00 96.56 268 ALA A O 1
ATOM 2063 N N . LEU A 1 269 ? -16.066 -10.387 27.938 1.00 97.81 269 LEU A N 1
ATOM 2064 C CA . LEU A 1 269 ? -17.031 -11.457 28.175 1.00 97.81 269 LEU A CA 1
ATOM 2065 C C . LEU A 1 269 ? -16.941 -11.963 29.621 1.00 97.81 269 LEU A C 1
ATOM 2067 O O . LEU A 1 269 ? -17.952 -11.969 30.325 1.00 97.81 269 LEU A O 1
ATOM 2071 N N . CYS A 1 270 ? -15.741 -12.291 30.106 1.00 98.12 270 CYS A N 1
ATOM 2072 C CA . CYS A 1 270 ? -15.524 -12.710 31.493 1.00 98.12 270 CYS A CA 1
ATOM 2073 C C . CYS A 1 270 ? -16.014 -11.654 32.498 1.00 98.12 270 CYS A C 1
ATOM 2075 O O . CYS A 1 270 ? -16.759 -11.981 33.425 1.00 98.12 270 CYS A O 1
ATOM 2077 N N . ALA A 1 271 ? -15.661 -10.382 32.294 1.00 97.62 271 ALA A N 1
ATOM 2078 C CA . ALA A 1 271 ? -16.108 -9.280 33.144 1.00 97.62 271 ALA A CA 1
ATOM 2079 C C . ALA A 1 271 ? -17.640 -9.127 33.133 1.00 97.62 271 ALA A C 1
ATOM 2081 O O . ALA A 1 271 ? -18.248 -8.949 34.187 1.00 97.62 271 ALA A O 1
ATOM 2082 N N . SER A 1 272 ? -18.285 -9.255 31.969 1.00 98.00 272 SER A N 1
ATOM 2083 C CA . SER A 1 272 ? -19.745 -9.163 31.838 1.00 98.00 272 SER A CA 1
ATOM 2084 C C . SER A 1 272 ? -20.478 -10.289 32.578 1.00 98.00 272 SER A C 1
ATOM 2086 O O . SER A 1 272 ? -21.477 -10.031 33.253 1.00 98.00 272 SER A O 1
ATOM 2088 N N . VAL A 1 273 ? -19.945 -11.516 32.539 1.00 98.19 273 VAL A N 1
ATOM 2089 C CA . VAL A 1 273 ? -20.483 -12.666 33.281 1.00 98.19 273 VAL A CA 1
ATOM 2090 C C . VAL A 1 273 ? -20.310 -12.463 34.785 1.00 98.19 273 VAL A C 1
ATOM 2092 O O . VAL A 1 273 ? -21.267 -12.658 35.535 1.00 98.19 273 VAL A O 1
ATOM 2095 N N . ILE A 1 274 ? -19.135 -12.004 35.236 1.00 98.00 274 ILE A N 1
ATOM 2096 C CA . ILE A 1 274 ? -18.889 -11.671 36.650 1.00 98.00 274 ILE A CA 1
ATOM 2097 C C . ILE A 1 274 ? -19.881 -10.605 37.124 1.00 98.00 274 ILE A C 1
ATOM 2099 O O . ILE A 1 274 ? -20.504 -10.769 38.171 1.00 98.00 274 ILE A O 1
ATOM 2103 N N . LEU A 1 275 ? -20.083 -9.542 36.344 1.00 97.50 275 LEU A N 1
ATOM 2104 C CA . LEU A 1 275 ? -21.042 -8.484 36.656 1.00 97.50 275 LEU A CA 1
ATOM 2105 C C . LEU A 1 275 ? -22.475 -9.002 36.749 1.00 97.50 275 LEU A C 1
ATOM 2107 O O . LEU A 1 275 ? -23.184 -8.637 37.684 1.00 97.50 275 LEU A O 1
ATOM 2111 N N . TYR A 1 276 ? -22.894 -9.866 35.823 1.00 98.00 276 TYR A N 1
ATOM 2112 C CA . TYR A 1 276 ? -24.213 -10.488 35.870 1.00 98.00 276 TYR A CA 1
ATOM 2113 C C . TYR A 1 276 ? -24.384 -11.344 37.132 1.00 98.00 276 TYR A C 1
ATOM 2115 O O . TYR A 1 276 ? -25.363 -11.173 37.859 1.00 98.00 276 TYR A O 1
ATOM 2123 N N . VAL A 1 277 ? -23.411 -12.203 37.453 1.00 97.44 277 VAL A N 1
ATOM 2124 C CA . VAL A 1 277 ? -23.431 -13.030 38.672 1.00 97.44 277 VAL A CA 1
ATOM 2125 C C . VAL A 1 277 ? -23.465 -12.154 39.924 1.00 97.44 277 VAL A C 1
ATOM 2127 O O . VAL A 1 277 ? -24.264 -12.408 40.824 1.00 97.44 277 VAL A O 1
ATOM 2130 N N . LEU A 1 278 ? -22.663 -11.087 39.982 1.00 96.44 278 LEU A N 1
ATOM 2131 C CA . LEU A 1 278 ? -22.668 -10.138 41.096 1.00 96.44 278 LEU A CA 1
ATOM 2132 C C . LEU A 1 278 ? -24.002 -9.400 41.212 1.00 96.44 278 LEU A C 1
ATOM 2134 O O . LEU A 1 278 ? -24.509 -9.269 42.321 1.00 96.44 278 LEU A O 1
ATOM 2138 N N . ALA A 1 279 ? -24.606 -8.966 40.105 1.00 95.94 279 ALA A N 1
ATOM 2139 C CA . ALA A 1 279 ? -25.923 -8.336 40.110 1.00 95.94 279 ALA A CA 1
ATOM 2140 C C . ALA A 1 279 ? -27.001 -9.304 40.614 1.00 95.94 279 ALA A C 1
ATOM 2142 O O . ALA A 1 279 ? -27.826 -8.927 41.448 1.00 95.94 279 ALA A O 1
ATOM 2143 N N . VAL A 1 280 ? -26.968 -10.569 40.181 1.00 95.19 280 VAL A N 1
ATOM 2144 C CA . VAL A 1 280 ? -27.842 -11.624 40.706 1.00 95.19 280 VAL A CA 1
ATOM 2145 C C . VAL A 1 280 ? -27.606 -11.793 42.202 1.00 95.19 280 VAL A C 1
ATOM 2147 O O . VAL A 1 280 ? -28.547 -11.600 42.959 1.00 95.19 280 VAL A O 1
ATOM 2150 N N . CYS A 1 281 ? -26.380 -12.028 42.670 1.00 93.62 281 CYS A N 1
ATOM 2151 C CA . CYS A 1 281 ? -26.060 -12.195 44.093 1.00 93.62 281 CYS A CA 1
ATOM 2152 C C . CYS A 1 281 ? -26.473 -10.983 44.954 1.00 93.62 281 CYS A C 1
ATOM 2154 O O . CYS A 1 281 ? -27.128 -11.135 45.993 1.00 93.62 281 CYS A O 1
ATOM 2156 N N . MET A 1 282 ? -26.154 -9.767 44.502 1.00 91.69 282 MET A N 1
ATOM 2157 C CA . MET A 1 282 ? -26.465 -8.508 45.185 1.00 91.69 282 MET A CA 1
ATOM 2158 C C . MET A 1 282 ? -27.946 -8.145 45.151 1.00 91.69 282 MET A C 1
ATOM 2160 O O . MET A 1 282 ? -28.377 -7.346 45.979 1.00 91.69 282 MET A O 1
ATOM 2164 N N . LEU A 1 283 ? -28.772 -8.772 44.313 1.00 91.75 283 LEU A N 1
ATOM 2165 C CA . LEU A 1 283 ? -30.222 -8.529 44.264 1.00 91.75 283 LEU A CA 1
ATOM 2166 C C . LEU A 1 283 ? -31.073 -9.747 44.662 1.00 91.75 283 LEU A C 1
ATOM 2168 O O . LEU A 1 283 ? -32.259 -9.588 44.960 1.00 91.75 283 LEU A O 1
ATOM 2172 N N . TRP A 1 284 ? -30.481 -10.941 44.728 1.00 90.88 284 TRP A N 1
ATOM 2173 C CA . TRP A 1 284 ? -31.165 -12.184 45.066 1.00 90.88 284 TRP A CA 1
ATOM 2174 C C . TRP A 1 284 ? -31.672 -12.139 46.505 1.00 90.88 284 TRP A C 1
ATOM 2176 O O . TRP A 1 284 ? -30.908 -12.113 47.478 1.00 90.88 284 TRP A O 1
ATOM 2186 N N . ASN A 1 285 ? -32.994 -12.110 46.635 1.00 72.50 285 ASN A N 1
ATOM 2187 C CA . ASN A 1 285 ? -33.683 -11.912 47.895 1.00 72.50 285 ASN A CA 1
ATOM 2188 C C . ASN A 1 285 ? -33.815 -13.255 48.633 1.00 72.50 285 ASN A C 1
ATOM 2190 O O . ASN A 1 285 ? -34.675 -14.073 48.307 1.00 72.50 285 ASN A O 1
ATOM 2194 N N . ARG A 1 286 ? -32.983 -13.498 49.652 1.00 64.50 286 ARG A N 1
ATOM 2195 C CA . ARG A 1 286 ? -33.206 -14.601 50.603 1.00 64.50 286 ARG A CA 1
ATOM 2196 C C . ARG A 1 286 ? -34.377 -14.224 51.526 1.00 64.50 286 ARG A C 1
ATOM 2198 O O . ARG A 1 286 ? -34.160 -13.707 52.607 1.00 64.50 286 ARG A O 1
ATOM 2205 N N . HIS A 1 287 ? -35.610 -14.433 51.059 1.00 57.50 287 HIS A N 1
ATOM 2206 C CA . HIS A 1 287 ? -36.847 -14.576 51.854 1.00 57.50 287 HIS A CA 1
ATOM 2207 C C . HIS A 1 287 ? -37.197 -13.511 52.924 1.00 57.50 287 HIS A C 1
ATOM 2209 O O . HIS A 1 287 ? -38.100 -13.735 53.730 1.00 57.50 287 HIS A O 1
ATOM 2215 N N . SER A 1 288 ? -36.583 -12.325 52.922 1.00 56.84 288 SER A N 1
ATOM 2216 C CA . SER A 1 288 ? -37.029 -11.222 53.778 1.00 56.84 288 SER A CA 1
ATOM 2217 C C . SER A 1 288 ? -38.459 -10.828 53.392 1.00 56.84 288 SER A C 1
ATOM 2219 O O . SER A 1 288 ? -38.698 -10.390 52.263 1.00 56.84 288 SER A O 1
ATOM 2221 N N . ARG A 1 289 ? -39.415 -11.023 54.315 1.00 65.12 289 ARG A N 1
ATOM 2222 C CA . ARG A 1 289 ? -40.825 -10.633 54.149 1.00 65.12 289 ARG A CA 1
ATOM 2223 C C . ARG A 1 289 ? -40.900 -9.185 53.636 1.00 65.12 289 ARG A C 1
ATOM 2225 O O . ARG A 1 289 ? -40.186 -8.340 54.179 1.00 65.12 289 ARG A O 1
ATOM 2232 N N . PRO A 1 290 ? -41.727 -8.887 52.619 1.00 57.12 290 PRO A N 1
ATOM 2233 C CA . PRO A 1 290 ? -41.814 -7.551 52.042 1.00 57.12 290 PRO A CA 1
ATOM 2234 C C . PRO A 1 290 ? -42.296 -6.553 53.102 1.00 57.12 290 PRO A C 1
ATOM 2236 O O . PRO A 1 290 ? -43.466 -6.536 53.476 1.00 57.12 290 PRO A O 1
ATOM 2239 N N . GLY A 1 291 ? -41.371 -5.744 53.617 1.00 58.81 291 GLY A N 1
ATOM 2240 C CA . GLY A 1 2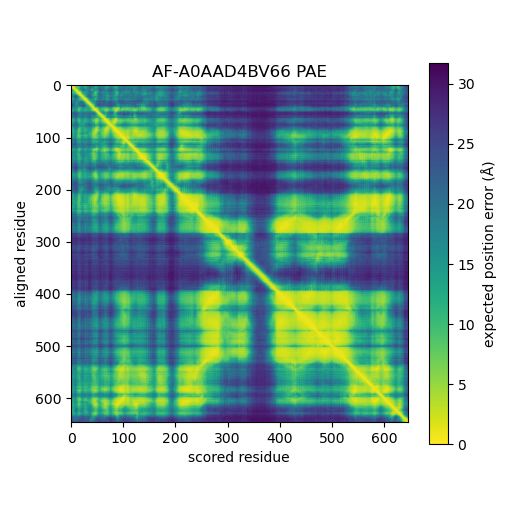91 ? -41.689 -4.553 54.393 1.00 58.81 291 GLY A CA 1
ATOM 2241 C C . GLY A 1 291 ? -42.053 -3.431 53.428 1.00 58.81 291 GLY A C 1
ATOM 2242 O O . GLY A 1 291 ? -41.243 -3.050 52.589 1.00 58.81 291 GLY A O 1
ATOM 2243 N N . THR A 1 292 ? -43.276 -2.925 53.522 1.00 54.56 292 THR A N 1
ATOM 2244 C CA . THR A 1 292 ? -43.830 -1.849 52.690 1.00 54.56 292 THR A CA 1
ATOM 2245 C C . THR A 1 292 ? -43.266 -0.483 53.090 1.00 54.56 292 THR A C 1
ATOM 2247 O O . THR A 1 292 ? -43.982 0.344 53.649 1.00 54.56 292 THR A O 1
ATOM 2250 N N . VAL A 1 293 ? -41.980 -0.238 52.842 1.00 54.66 293 VAL A N 1
ATOM 2251 C CA . VAL A 1 293 ? -41.398 1.108 52.946 1.00 54.66 293 VAL A CA 1
ATOM 2252 C C . VAL A 1 293 ? -41.021 1.554 51.541 1.00 54.66 293 VAL A C 1
ATOM 2254 O O . VAL A 1 293 ? -39.964 1.206 51.025 1.00 54.66 293 VAL A O 1
ATOM 2257 N N . SER A 1 294 ? -41.932 2.277 50.893 1.00 50.91 294 SER A N 1
ATOM 2258 C CA . SER A 1 294 ? -41.726 2.812 49.551 1.00 50.91 294 SER A CA 1
ATOM 2259 C C . SER A 1 294 ? -40.873 4.083 49.606 1.00 50.91 294 SER A C 1
ATOM 2261 O O . SER A 1 294 ? -41.277 5.067 50.218 1.00 50.91 294 SER A O 1
ATOM 2263 N N . ASN A 1 295 ? -39.734 4.072 48.911 1.00 55.03 295 ASN A N 1
ATOM 2264 C CA . ASN A 1 295 ? -39.014 5.254 48.414 1.00 55.03 295 ASN A CA 1
ATOM 2265 C C . ASN A 1 295 ? -38.471 6.286 49.419 1.00 55.03 295 ASN A C 1
ATOM 2267 O O . ASN A 1 295 ? -38.265 7.432 49.025 1.00 55.03 295 ASN A O 1
ATOM 2271 N N . ALA A 1 296 ? -38.137 5.906 50.654 1.00 55.09 296 ALA A N 1
ATOM 2272 C CA . ALA A 1 296 ? -37.353 6.808 51.499 1.00 55.09 296 ALA A CA 1
ATOM 2273 C C . ALA A 1 296 ? -35.936 6.973 50.912 1.00 55.09 296 ALA A C 1
ATOM 2275 O O . ALA A 1 296 ? -35.171 6.008 50.821 1.00 55.09 296 ALA A O 1
ATOM 2276 N N . GLY A 1 297 ? -35.584 8.182 50.467 1.00 57.16 297 GLY A N 1
ATOM 2277 C CA . GLY A 1 297 ? -34.240 8.481 49.956 1.00 57.16 297 GLY A CA 1
ATOM 2278 C C . GLY A 1 297 ? -33.174 8.381 51.057 1.00 57.16 297 GLY A C 1
ATOM 2279 O O . GLY A 1 297 ? -33.486 8.497 52.237 1.00 57.16 297 GLY A O 1
ATOM 2280 N N . VAL A 1 298 ? -31.890 8.230 50.702 1.00 54.16 298 VAL A N 1
ATOM 2281 C CA . VAL A 1 298 ? -30.769 8.227 51.680 1.00 54.16 298 VAL A CA 1
ATOM 2282 C C . VAL A 1 298 ? -30.813 9.449 52.604 1.00 54.16 298 VAL A C 1
ATOM 2284 O O . VAL A 1 298 ? -30.594 9.324 53.806 1.00 54.16 298 VAL A O 1
ATOM 2287 N N . LEU A 1 299 ? -31.166 10.614 52.055 1.00 56.72 299 LEU A N 1
ATOM 2288 C CA . LEU A 1 299 ? -31.383 11.845 52.815 1.00 56.72 299 LEU A CA 1
ATOM 2289 C C . LEU A 1 299 ? -32.562 11.745 53.783 1.00 56.72 299 LEU A C 1
ATOM 2291 O O . LEU A 1 299 ? -32.466 12.243 54.895 1.00 56.72 299 LEU A O 1
ATOM 2295 N N . GLU A 1 300 ? -33.644 11.080 53.397 1.00 67.50 300 GLU A N 1
ATOM 2296 C CA . GLU A 1 300 ? -34.827 10.893 54.237 1.00 67.50 300 GLU A CA 1
ATOM 2297 C C . GLU A 1 300 ? -34.563 9.884 55.358 1.00 67.50 300 GLU A C 1
ATOM 2299 O O . GLU A 1 300 ? -34.992 10.088 56.486 1.00 67.50 300 GLU A O 1
ATOM 2304 N N . ILE A 1 301 ? -33.757 8.855 55.096 1.00 65.25 301 ILE A N 1
ATOM 2305 C CA . ILE A 1 301 ? -33.287 7.895 56.105 1.00 65.25 301 ILE A CA 1
ATOM 2306 C C . ILE A 1 301 ? -32.318 8.569 57.078 1.00 65.25 301 ILE A C 1
ATOM 2308 O O . ILE A 1 301 ? -32.417 8.369 58.287 1.00 65.25 301 ILE A O 1
ATOM 2312 N N . MET A 1 302 ? -31.404 9.404 56.578 1.00 65.38 302 MET A N 1
ATOM 2313 C CA . MET A 1 302 ? -30.501 10.198 57.412 1.00 65.38 302 MET A CA 1
ATOM 2314 C C . MET A 1 302 ? -31.275 11.241 58.233 1.00 65.38 302 MET A C 1
ATOM 2316 O O . MET A 1 302 ? -30.999 11.433 59.417 1.00 65.38 302 MET A O 1
ATOM 2320 N N . TRP A 1 303 ? -32.298 11.855 57.641 1.00 73.69 303 TRP A N 1
ATOM 2321 C CA . TRP A 1 303 ? -33.198 12.788 58.310 1.00 73.69 303 TRP A CA 1
ATOM 2322 C C . TRP A 1 303 ? -34.041 12.088 59.388 1.00 73.69 303 TRP A C 1
ATOM 2324 O O . TRP A 1 303 ? -34.082 12.553 60.529 1.00 73.69 303 TRP A O 1
ATOM 2334 N N . LEU A 1 304 ? -34.622 10.922 59.097 1.00 69.62 304 LEU A N 1
ATOM 2335 C CA . LEU A 1 304 ? -35.326 10.075 60.069 1.00 69.62 304 LEU A CA 1
ATOM 2336 C C . LEU A 1 304 ? -34.386 9.606 61.188 1.00 69.62 304 LEU A C 1
ATOM 2338 O O . LEU A 1 304 ? -34.757 9.639 62.361 1.00 69.62 304 LEU A O 1
ATOM 2342 N N . GLY A 1 305 ? -33.144 9.257 60.851 1.00 69.56 305 GLY A N 1
ATOM 2343 C CA . GLY A 1 305 ? -32.090 8.938 61.812 1.00 69.56 305 GLY A CA 1
ATOM 2344 C C . GLY A 1 305 ? -31.788 10.105 62.753 1.00 69.56 305 GLY A C 1
ATOM 2345 O O . GLY A 1 305 ? -31.711 9.908 63.963 1.00 69.56 305 GLY A O 1
ATOM 2346 N N . SER A 1 306 ? -31.716 11.335 62.234 1.00 73.31 306 SER A N 1
ATOM 2347 C CA . SER A 1 306 ? -31.495 12.540 63.049 1.00 73.31 306 SER A CA 1
ATOM 2348 C C . SER A 1 306 ? -32.658 12.856 64.002 1.00 73.31 306 SER A C 1
ATOM 2350 O O . SER A 1 306 ? -32.462 13.480 65.052 1.00 73.31 306 SER A O 1
ATOM 2352 N N . ARG A 1 307 ? -33.875 12.405 63.665 1.00 75.25 307 ARG A N 1
ATOM 2353 C CA . ARG A 1 307 ? -35.079 12.547 64.497 1.00 75.25 307 ARG A CA 1
ATOM 2354 C C . ARG A 1 307 ? -35.277 11.416 65.507 1.00 75.25 307 ARG A C 1
ATOM 2356 O O . ARG A 1 307 ? -36.097 11.572 66.409 1.00 75.25 307 ARG A O 1
ATOM 2363 N N . SER A 1 308 ? -34.514 10.328 65.426 1.00 80.00 308 SER A N 1
ATOM 2364 C CA . SER A 1 308 ? -34.561 9.256 66.423 1.00 80.00 308 SER A CA 1
ATOM 2365 C C . SER A 1 308 ? -34.002 9.738 67.769 1.00 80.00 308 SER A C 1
ATOM 2367 O O . SER A 1 308 ? -32.802 9.993 67.898 1.00 80.00 308 SER A O 1
ATOM 2369 N N . ARG A 1 309 ? -34.868 9.849 68.791 1.00 78.31 309 ARG A N 1
ATOM 2370 C CA . ARG A 1 309 ? -34.456 10.167 70.176 1.00 78.31 309 ARG A CA 1
ATOM 2371 C C . ARG A 1 309 ? -33.426 9.168 70.702 1.00 78.31 309 ARG A C 1
ATOM 2373 O O . ARG A 1 309 ? -32.423 9.588 71.262 1.00 78.31 309 ARG A O 1
ATOM 2380 N N . VAL A 1 310 ? -33.630 7.881 70.419 1.00 77.00 310 VAL A N 1
ATOM 2381 C CA . VAL A 1 310 ? -32.753 6.786 70.865 1.00 77.00 310 VAL A CA 1
ATOM 2382 C C . VAL A 1 310 ? -31.330 6.960 70.333 1.00 77.00 310 VAL A C 1
ATOM 2384 O O . VAL A 1 310 ? -30.362 6.824 71.078 1.00 77.00 310 VAL A O 1
ATOM 2387 N N . LEU A 1 311 ? -31.187 7.317 69.051 1.00 72.56 311 LEU A N 1
ATOM 2388 C CA . LEU A 1 311 ? -29.871 7.529 68.446 1.00 72.56 311 LEU A CA 1
ATOM 2389 C C . LEU A 1 311 ? -29.188 8.781 69.017 1.00 72.56 311 LEU A C 1
ATOM 2391 O O . LEU A 1 311 ? -27.981 8.783 69.247 1.00 72.56 311 LEU A O 1
ATOM 2395 N N . ARG A 1 312 ? -29.965 9.839 69.272 1.00 80.50 312 ARG A N 1
ATOM 2396 C CA . ARG A 1 312 ? -29.465 11.096 69.836 1.00 80.50 312 ARG A CA 1
ATOM 2397 C C . ARG A 1 312 ? -28.992 10.932 71.278 1.00 80.50 312 ARG A C 1
ATOM 2399 O O . ARG A 1 312 ? -27.950 11.477 71.616 1.00 80.50 312 ARG A O 1
ATOM 2406 N N . GLU A 1 313 ? -29.723 10.185 72.101 1.00 83.75 313 GLU A N 1
ATOM 2407 C CA . GLU A 1 313 ? -29.357 9.906 73.496 1.00 83.75 313 GLU A CA 1
ATOM 2408 C C . GLU A 1 313 ? -28.065 9.086 73.574 1.00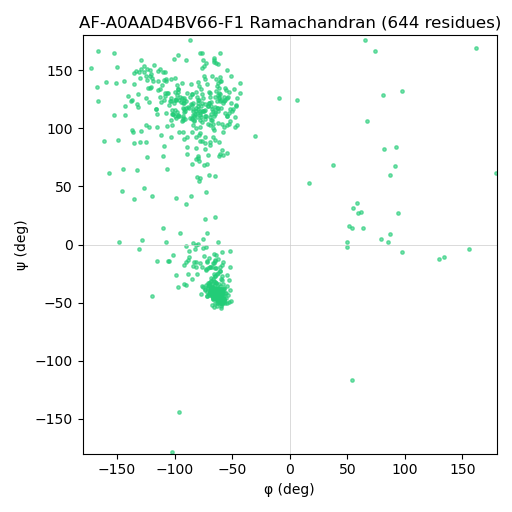 83.75 313 GLU A C 1
ATOM 2410 O O . GLU A 1 313 ? -27.139 9.483 74.271 1.00 83.75 313 GLU A O 1
ATOM 2415 N N . HIS A 1 314 ? -27.923 8.039 72.756 1.00 74.50 314 HIS A N 1
ATOM 2416 C CA . HIS A 1 314 ? -26.686 7.247 72.708 1.00 74.50 314 HIS A CA 1
ATOM 2417 C C . HIS A 1 314 ? -25.461 8.009 72.181 1.00 74.50 314 HIS A C 1
ATOM 2419 O O . HIS A 1 314 ? -24.331 7.711 72.566 1.00 74.50 314 HIS A O 1
ATOM 2425 N N . LEU A 1 315 ? -25.657 8.973 71.276 1.00 74.75 315 LEU A N 1
ATOM 2426 C CA . LEU A 1 315 ? -24.564 9.801 70.757 1.00 74.75 315 LEU A CA 1
ATOM 2427 C C . LEU A 1 315 ? -24.177 10.936 71.714 1.00 74.75 315 LEU A C 1
ATOM 2429 O O . LEU A 1 315 ? -23.034 11.385 71.676 1.00 74.75 315 LEU A O 1
ATOM 2433 N N . ARG A 1 316 ? -25.101 11.386 72.573 1.00 81.12 316 ARG A N 1
ATOM 2434 C CA . ARG A 1 316 ? -24.877 12.483 73.525 1.00 81.12 316 ARG A CA 1
ATOM 2435 C C . ARG A 1 316 ? -23.883 12.118 74.631 1.00 81.12 316 ARG A C 1
ATOM 2437 O O . ARG A 1 316 ? -23.170 13.000 75.095 1.00 81.12 316 ARG A O 1
ATOM 2444 N N . ASP A 1 317 ? -23.788 10.839 74.988 1.00 79.88 317 ASP A N 1
ATOM 2445 C CA . ASP A 1 317 ? -22.934 10.362 76.085 1.00 79.88 317 ASP A CA 1
ATOM 2446 C C . ASP A 1 317 ? -21.451 10.165 75.708 1.00 79.88 317 ASP A C 1
ATOM 2448 O O . ASP A 1 317 ? -20.628 9.867 76.575 1.00 79.88 317 ASP A O 1
ATOM 2452 N N . ARG A 1 318 ? -21.048 10.349 74.439 1.00 74.06 318 ARG A N 1
ATOM 2453 C CA . ARG A 1 318 ? -19.627 10.262 74.047 1.00 74.06 318 ARG A CA 1
ATOM 2454 C C . ARG A 1 318 ? -18.979 11.636 73.926 1.00 74.06 318 ARG A C 1
ATOM 2456 O O . ARG A 1 318 ? -19.169 12.349 72.948 1.00 74.06 318 ARG A O 1
ATOM 2463 N N . GLN A 1 319 ? -18.103 11.936 74.881 1.00 78.50 319 GLN A N 1
ATOM 2464 C CA . GLN A 1 319 ? -17.381 13.206 74.985 1.00 78.50 319 GLN A CA 1
ATOM 2465 C C . GLN A 1 319 ? -16.329 13.427 73.873 1.00 78.50 319 GLN A C 1
ATOM 2467 O O . GLN A 1 319 ? -15.981 14.568 73.601 1.00 78.50 319 GLN A O 1
ATOM 2472 N N . ASN A 1 320 ? -15.888 12.358 73.182 1.00 80.69 320 ASN A N 1
ATOM 2473 C CA . ASN A 1 320 ? -14.949 12.412 72.049 1.00 80.69 320 ASN A CA 1
ATOM 2474 C C . ASN A 1 320 ? -15.484 11.635 70.820 1.00 80.69 320 ASN A C 1
ATOM 2476 O O . ASN A 1 320 ? -15.330 10.405 70.742 1.00 80.69 320 ASN A O 1
ATOM 2480 N N . PRO A 1 321 ? -16.104 12.319 69.838 1.00 73.44 321 PRO A N 1
ATOM 2481 C CA . PRO A 1 321 ? -16.625 11.692 68.627 1.00 73.44 321 PRO A CA 1
ATOM 2482 C C . PRO A 1 321 ? -15.512 11.475 67.585 1.00 73.44 321 PRO A C 1
ATOM 2484 O O . PRO A 1 321 ? -15.448 12.169 66.574 1.00 73.44 321 PRO A O 1
ATOM 2487 N N . SER A 1 322 ? -14.618 10.505 67.802 1.00 85.19 322 SER A N 1
ATOM 2488 C CA . SER A 1 322 ? -13.759 10.017 66.709 1.00 85.19 322 SER A CA 1
ATOM 2489 C C . SER A 1 322 ? -14.558 9.107 65.765 1.00 85.19 322 SER A C 1
ATOM 2491 O O . SER A 1 322 ? -15.516 8.457 66.186 1.00 85.19 322 SER A O 1
ATOM 2493 N N . VAL A 1 323 ? -14.185 9.030 64.483 1.00 74.94 323 VAL A N 1
ATOM 2494 C CA . VAL A 1 323 ? -14.889 8.186 63.491 1.00 74.94 323 VAL A CA 1
ATOM 2495 C C . VAL A 1 323 ? -14.899 6.713 63.914 1.00 74.94 323 VAL A C 1
ATOM 2497 O O . VAL A 1 323 ? -15.923 6.044 63.780 1.00 74.94 323 VAL A O 1
ATOM 2500 N N . ASP A 1 324 ? -13.805 6.223 64.4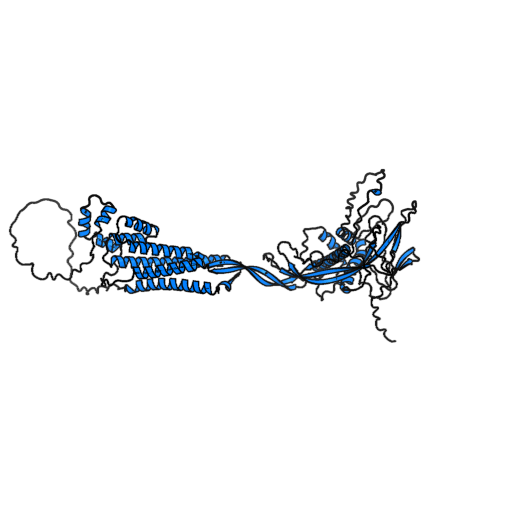97 1.00 77.75 324 ASP A N 1
ATOM 2501 C CA . ASP A 1 324 ? -13.715 4.847 64.998 1.00 77.75 324 ASP A CA 1
ATOM 2502 C C . ASP A 1 324 ? -14.577 4.639 66.249 1.00 77.75 324 ASP A C 1
ATOM 2504 O O . ASP A 1 324 ? -15.256 3.621 66.377 1.00 77.75 324 ASP A O 1
ATOM 2508 N N . SER A 1 325 ? -14.638 5.644 67.130 1.00 79.81 325 SER A N 1
ATOM 2509 C CA . SER A 1 325 ? -15.525 5.684 68.299 1.00 79.81 325 SER A CA 1
ATOM 2510 C C . SER A 1 325 ? -17.001 5.643 67.873 1.00 79.81 325 SER A C 1
ATOM 2512 O O . SER A 1 325 ? -17.773 4.845 68.410 1.00 79.81 325 SER A O 1
ATOM 2514 N N . LEU A 1 326 ? -17.373 6.420 66.848 1.00 76.94 326 LEU A N 1
ATOM 2515 C CA . LEU A 1 326 ? -18.714 6.455 66.259 1.00 76.94 326 LEU A CA 1
ATOM 2516 C C . LEU A 1 326 ? -19.060 5.173 65.488 1.00 76.94 326 LEU A C 1
ATOM 2518 O O . LEU A 1 326 ? -20.210 4.735 65.506 1.00 76.94 326 LEU A O 1
ATOM 2522 N N . ARG A 1 327 ? -18.091 4.530 64.824 1.00 74.50 327 ARG A N 1
ATOM 2523 C CA . ARG A 1 327 ? -18.286 3.223 64.170 1.00 74.50 327 ARG A CA 1
ATOM 2524 C C . ARG A 1 327 ? -18.453 2.089 65.172 1.00 74.50 327 ARG A C 1
ATOM 2526 O O . ARG A 1 327 ? -19.312 1.235 64.972 1.00 74.50 327 ARG A O 1
ATOM 2533 N N . ALA A 1 328 ? -17.656 2.084 66.237 1.00 75.50 328 ALA A N 1
ATOM 2534 C CA . ALA A 1 328 ? -17.767 1.098 67.303 1.00 75.50 328 ALA A CA 1
ATOM 2535 C C . ALA A 1 328 ? -19.109 1.225 68.038 1.00 75.50 328 ALA A C 1
ATOM 2537 O O . ALA A 1 328 ? -19.726 0.212 68.355 1.00 75.50 328 ALA A O 1
ATOM 2538 N N . SER A 1 329 ? -19.594 2.453 68.267 1.00 70.75 329 SER A N 1
ATOM 2539 C CA . SER A 1 329 ? -20.911 2.669 68.870 1.00 70.75 329 SER A CA 1
ATOM 2540 C C . SER A 1 329 ? -22.053 2.360 67.905 1.00 70.75 329 SER A C 1
ATOM 2542 O O . SER A 1 329 ? -23.003 1.718 68.304 1.00 70.75 329 SER A O 1
ATOM 2544 N N . SER A 1 330 ? -21.980 2.679 66.614 1.00 65.50 330 SER A N 1
ATOM 2545 C CA . SER A 1 330 ? -23.073 2.391 65.657 1.00 65.50 330 SER A CA 1
ATOM 2546 C C . SER A 1 330 ? -23.225 0.910 65.245 1.00 65.50 330 SER A C 1
ATOM 2548 O O . SER A 1 330 ? -23.840 0.595 64.222 1.00 65.50 330 SER A O 1
ATOM 2550 N N . MET A 1 331 ? -22.722 -0.024 66.060 1.00 64.81 331 MET A N 1
ATOM 2551 C CA . MET A 1 331 ? -22.907 -1.468 65.897 1.00 64.81 331 MET A CA 1
ATOM 2552 C C . MET A 1 331 ? -24.301 -1.991 66.291 1.00 64.81 331 MET A C 1
ATOM 2554 O O . MET A 1 331 ? -24.549 -3.188 66.110 1.00 64.81 331 MET A O 1
ATOM 2558 N N . PHE A 1 332 ? -25.202 -1.145 66.797 1.00 67.12 332 PHE A N 1
ATOM 2559 C CA . PHE A 1 332 ? -26.557 -1.552 67.182 1.00 67.12 332 PHE A CA 1
ATOM 2560 C C . PHE A 1 332 ? -27.459 -1.796 65.964 1.00 67.12 332 PHE A C 1
ATOM 2562 O O . PHE A 1 332 ? -27.374 -1.107 64.942 1.00 67.12 332 PHE A O 1
ATOM 2569 N N . GLU A 1 333 ? -28.350 -2.778 66.076 1.00 62.34 333 GLU A N 1
ATOM 2570 C CA . GLU A 1 333 ? -29.357 -3.063 65.059 1.00 62.34 333 GLU A CA 1
ATOM 2571 C C . GLU A 1 333 ? -30.470 -2.011 65.148 1.00 62.34 333 GLU A C 1
ATOM 2573 O O . GLU A 1 333 ? -31.271 -1.996 66.081 1.00 62.34 333 GLU A O 1
ATOM 2578 N N . THR A 1 334 ? -30.498 -1.076 64.197 1.00 57.06 334 THR A N 1
ATOM 2579 C CA . THR A 1 334 ? -31.557 -0.063 64.145 1.00 57.06 334 THR A CA 1
ATOM 2580 C C . THR A 1 334 ? -32.789 -0.670 63.486 1.00 57.06 334 THR A C 1
ATOM 2582 O O . THR A 1 334 ? -32.891 -0.795 62.266 1.00 57.06 334 THR A O 1
ATOM 2585 N N . VAL A 1 335 ? -33.761 -1.072 64.303 1.00 58.31 335 VAL A N 1
ATOM 2586 C CA . VAL A 1 335 ? -35.089 -1.441 63.811 1.00 58.31 335 VAL A CA 1
ATOM 2587 C C . VAL A 1 335 ? -35.847 -0.146 63.513 1.00 58.31 335 VAL A C 1
ATOM 2589 O O . VAL A 1 335 ? -36.532 0.396 64.370 1.00 58.31 335 VAL A O 1
ATOM 2592 N N . PHE A 1 336 ? -35.717 0.371 62.287 1.00 57.59 336 PHE A N 1
ATOM 2593 C CA . PHE A 1 336 ? -36.377 1.617 61.854 1.00 57.59 336 PHE A CA 1
ATOM 2594 C C . PHE A 1 336 ? -37.911 1.536 61.791 1.00 57.59 336 PHE A C 1
ATOM 2596 O O . PHE A 1 336 ? -38.580 2.546 61.596 1.00 57.59 336 PHE A O 1
ATOM 2603 N N . TRP A 1 337 ? -38.480 0.344 61.965 1.00 57.53 337 TRP A N 1
ATOM 2604 C CA . TRP A 1 337 ? -39.920 0.146 61.984 1.00 57.53 337 TRP A CA 1
ATOM 2605 C C . TRP A 1 337 ? -40.264 -1.028 62.897 1.00 57.53 337 TRP A C 1
ATOM 2607 O O . TRP A 1 337 ? -40.323 -2.188 62.479 1.00 57.53 337 TRP A O 1
ATOM 2617 N N . THR A 1 338 ? -40.482 -0.744 64.173 1.00 51.09 338 THR A N 1
ATOM 2618 C CA . THR A 1 338 ? -41.549 -1.432 64.887 1.00 51.09 338 THR A CA 1
ATOM 2619 C C . THR A 1 338 ? -42.829 -0.819 64.350 1.00 51.09 338 THR A C 1
ATOM 2621 O O . THR A 1 338 ? -43.121 0.348 64.604 1.00 51.09 338 THR A O 1
ATOM 2624 N N . ARG A 1 339 ? -43.580 -1.586 63.546 1.00 46.62 339 ARG A N 1
ATOM 2625 C CA . ARG A 1 339 ? -45.002 -1.301 63.365 1.00 46.62 339 ARG A CA 1
ATOM 2626 C C . ARG A 1 339 ? -45.514 -1.074 64.776 1.00 46.62 339 ARG A C 1
ATOM 2628 O O . ARG A 1 339 ? -45.376 -1.976 65.601 1.00 46.62 339 ARG A O 1
ATOM 2635 N N . SER A 1 340 ? -46.043 0.111 65.054 1.00 49.53 340 SER A N 1
ATOM 2636 C CA . SER A 1 340 ? -47.031 0.249 66.109 1.00 49.53 340 SER A CA 1
ATOM 2637 C C . SER A 1 340 ? -48.180 -0.642 65.648 1.00 49.53 340 SER A C 1
ATOM 2639 O O . SER A 1 340 ? -49.087 -0.188 64.967 1.00 49.53 340 SER A O 1
ATOM 2641 N N . THR A 1 341 ? -48.042 -1.962 65.821 1.00 48.88 341 THR A N 1
ATOM 2642 C CA . THR A 1 341 ? -49.182 -2.860 65.877 1.00 48.88 341 THR A CA 1
ATOM 2643 C C . THR A 1 341 ? -50.023 -2.215 66.932 1.00 48.88 341 THR A C 1
ATOM 2645 O O . THR A 1 341 ? -49.511 -2.096 68.045 1.00 48.88 341 THR A O 1
ATOM 2648 N N . ASP A 1 342 ? -51.177 -1.699 66.521 1.00 46.91 342 ASP A N 1
ATOM 2649 C CA . ASP A 1 342 ? -52.175 -1.067 67.359 1.00 46.91 342 ASP A CA 1
ATOM 2650 C C . ASP A 1 342 ? -52.123 -1.699 68.745 1.00 46.91 342 ASP A C 1
ATOM 2652 O O . ASP A 1 342 ? -52.702 -2.755 69.004 1.00 46.91 342 ASP A O 1
ATOM 2656 N N . VAL A 1 343 ? -51.344 -1.080 69.638 1.00 50.72 343 VAL A N 1
ATOM 2657 C CA . VAL A 1 343 ? -51.606 -1.236 71.047 1.00 50.72 343 VAL A CA 1
ATOM 2658 C C . VAL A 1 343 ? -52.923 -0.517 71.103 1.00 50.72 343 VAL A C 1
ATOM 2660 O O . VAL A 1 343 ? -52.991 0.694 70.900 1.00 50.72 343 VAL A O 1
ATOM 2663 N N . ASN A 1 344 ? -53.970 -1.321 71.181 1.00 47.22 344 ASN A N 1
ATOM 2664 C CA . ASN A 1 344 ? -55.323 -0.898 71.413 1.00 47.22 344 ASN A CA 1
ATOM 2665 C C . ASN A 1 344 ? -55.301 -0.219 72.791 1.00 47.22 344 ASN A C 1
ATOM 2667 O O . ASN A 1 344 ? -55.636 -0.828 73.803 1.00 47.22 344 ASN A O 1
ATOM 2671 N N . VAL A 1 345 ? -54.780 1.013 72.851 1.00 53.44 345 VAL A N 1
ATOM 2672 C CA . VAL A 1 345 ? -54.808 1.906 74.012 1.00 53.44 345 VAL A CA 1
ATOM 2673 C C . VAL A 1 345 ? -56.205 2.515 74.050 1.00 53.44 345 VAL A C 1
ATOM 2675 O O . VAL A 1 345 ? -56.387 3.720 74.060 1.00 53.44 345 VAL A O 1
ATOM 2678 N N . ASP A 1 346 ? -57.204 1.643 74.051 1.00 49.34 346 ASP A N 1
ATOM 2679 C CA . ASP A 1 346 ? -58.582 1.954 74.361 1.00 49.34 346 ASP A CA 1
ATOM 2680 C C . ASP A 1 346 ? -58.970 0.995 75.492 1.00 49.34 346 ASP A C 1
ATOM 2682 O O . ASP A 1 346 ? -59.436 -0.114 75.233 1.00 49.34 346 ASP A O 1
ATOM 2686 N N . LYS A 1 347 ? -58.727 1.414 76.751 1.00 48.56 347 LYS A N 1
ATOM 2687 C CA . LYS A 1 347 ? -59.760 1.521 77.819 1.00 48.56 347 LYS A CA 1
ATOM 2688 C C . LYS A 1 347 ? -59.329 1.446 79.295 1.00 48.56 347 LYS A C 1
ATOM 2690 O O . LYS A 1 347 ? -60.191 1.698 80.127 1.00 48.56 347 LYS A O 1
ATOM 2695 N N . GLU A 1 348 ? -58.075 1.217 79.682 1.00 47.12 348 GLU A N 1
ATOM 2696 C CA . GLU A 1 348 ? -57.750 1.043 81.124 1.00 47.12 348 GLU A CA 1
ATOM 2697 C C . GLU A 1 348 ? -56.757 2.049 81.734 1.00 47.12 348 GLU A C 1
ATOM 2699 O O . GLU A 1 348 ? -55.910 1.683 82.541 1.00 47.12 348 GLU A O 1
ATOM 2704 N N . LEU A 1 349 ? -56.857 3.346 81.416 1.00 47.38 349 LEU A N 1
ATOM 2705 C CA . LEU A 1 349 ? -56.072 4.354 82.153 1.00 47.38 349 LEU A CA 1
ATOM 2706 C C . LEU A 1 349 ? -56.779 5.710 82.327 1.00 47.38 349 LEU A C 1
ATOM 2708 O O . LEU A 1 349 ? -56.189 6.760 82.109 1.00 47.38 349 LEU A O 1
ATOM 2712 N N . TYR A 1 350 ? -58.055 5.689 82.729 1.00 47.44 350 TYR A N 1
ATOM 2713 C CA . TYR A 1 350 ? -58.788 6.883 83.191 1.00 47.44 350 TYR A CA 1
ATOM 2714 C C . TYR A 1 350 ? -59.617 6.627 84.461 1.00 47.44 350 TYR A C 1
ATOM 2716 O O . TYR A 1 350 ? -60.717 7.151 84.618 1.00 47.44 350 TYR A O 1
ATOM 2724 N N . ALA A 1 351 ? -59.092 5.852 85.410 1.00 50.16 351 ALA A N 1
ATOM 2725 C CA . ALA A 1 351 ? -59.663 5.812 86.752 1.00 50.16 351 ALA A CA 1
ATOM 2726 C C . ALA A 1 351 ? -58.562 5.841 87.817 1.00 50.16 351 ALA A C 1
ATOM 2728 O O . ALA A 1 351 ? -57.697 4.975 87.847 1.00 50.16 351 ALA A O 1
ATOM 2729 N N . ALA A 1 352 ? -58.681 6.834 88.701 1.00 51.34 352 ALA A N 1
ATOM 2730 C CA . ALA A 1 352 ? -57.983 7.009 89.974 1.00 51.34 352 ALA A CA 1
ATOM 2731 C C . ALA A 1 352 ? -56.565 7.610 89.951 1.00 51.34 352 ALA A C 1
ATOM 2733 O O . ALA A 1 352 ? -55.590 6.908 90.177 1.00 51.34 352 ALA A O 1
ATOM 2734 N N . VAL A 1 353 ? -56.483 8.947 89.878 1.00 42.88 353 VAL A N 1
ATOM 2735 C CA . VAL A 1 353 ? -55.634 9.723 90.807 1.00 42.88 353 VAL A CA 1
ATOM 2736 C C . VAL A 1 353 ? -56.356 11.041 91.154 1.00 42.88 353 VAL A C 1
ATOM 2738 O O . VAL A 1 353 ? -56.639 11.816 90.238 1.00 42.88 353 VAL A O 1
ATOM 2741 N N . PRO A 1 354 ? -56.690 11.319 92.431 1.00 52.75 354 PRO A N 1
ATOM 2742 C CA . PRO A 1 354 ? -57.283 12.587 92.842 1.00 52.75 354 PRO A CA 1
ATOM 2743 C C . PRO A 1 354 ? -56.221 13.682 92.956 1.00 52.75 354 PRO A C 1
ATOM 2745 O O . PRO A 1 354 ? -55.150 13.483 93.528 1.00 52.75 354 PRO A O 1
ATOM 2748 N N . LEU A 1 355 ? -56.573 14.854 92.437 1.00 44.06 355 LEU A N 1
ATOM 2749 C CA . LEU A 1 355 ? -55.851 16.109 92.583 1.00 44.06 355 LEU A CA 1
ATOM 2750 C C . LEU A 1 355 ? -55.998 16.607 94.032 1.00 44.06 355 LEU A C 1
ATOM 2752 O O . LEU A 1 355 ? -57.114 16.894 94.465 1.00 44.06 355 LEU A O 1
ATOM 2756 N N . HIS A 1 356 ? -54.894 16.748 94.763 1.00 41.41 356 HIS A N 1
ATOM 2757 C CA . HIS A 1 356 ? -54.852 17.612 95.937 1.00 41.41 356 HIS A CA 1
ATOM 2758 C C . HIS A 1 356 ? -53.520 18.363 96.011 1.00 41.41 356 HIS A C 1
ATOM 2760 O O . HIS A 1 356 ? -52.445 17.772 96.020 1.00 41.41 356 HIS A O 1
ATOM 2766 N N . ASP A 1 357 ? -53.696 19.671 96.141 1.00 37.06 357 ASP A N 1
ATOM 2767 C CA . ASP A 1 357 ? -52.884 20.633 96.874 1.00 37.06 357 ASP A CA 1
ATOM 2768 C C . ASP A 1 357 ? -51.819 21.493 96.173 1.00 37.06 357 ASP A C 1
ATOM 2770 O O . ASP A 1 357 ? -50.992 21.072 95.367 1.00 37.06 357 ASP A O 1
ATOM 2774 N N . LEU A 1 358 ? -51.946 22.767 96.540 1.00 40.00 358 LEU A N 1
ATOM 2775 C CA . LEU A 1 358 ? -51.269 23.984 96.129 1.00 40.00 358 LEU A CA 1
ATOM 2776 C C . LEU A 1 358 ? -49.784 23.994 96.507 1.00 40.00 358 LEU A C 1
ATOM 2778 O O . LEU A 1 358 ? -49.372 23.434 97.518 1.00 40.00 358 LEU A O 1
ATOM 2782 N N . GLY A 1 359 ? -49.001 24.802 95.784 1.00 34.28 359 GLY A N 1
ATOM 2783 C CA . GLY A 1 359 ? -47.666 25.170 96.254 1.00 34.28 359 GLY A CA 1
ATOM 2784 C C . GLY A 1 359 ? -46.864 26.084 95.338 1.00 34.28 359 GLY A C 1
ATOM 2785 O O . GLY A 1 359 ? -45.810 25.696 94.859 1.00 34.28 359 GLY A O 1
ATOM 2786 N N . THR A 1 360 ? -47.377 27.292 95.097 1.00 37.56 360 THR A N 1
ATOM 2787 C CA . THR A 1 360 ? -46.630 28.552 94.883 1.00 37.56 360 THR A CA 1
ATOM 2788 C C . THR A 1 360 ? -45.089 28.484 94.791 1.00 37.56 360 THR A C 1
ATOM 2790 O O . THR A 1 360 ? -44.449 28.187 95.797 1.00 37.56 360 THR A O 1
ATOM 2793 N N . ARG A 1 361 ? -44.483 28.985 93.699 1.00 34.00 361 ARG A N 1
ATOM 2794 C CA . ARG A 1 361 ? -43.704 30.250 93.700 1.00 34.00 361 ARG A CA 1
ATOM 2795 C C . ARG A 1 361 ? -43.277 30.668 92.286 1.00 34.00 361 ARG A C 1
ATOM 2797 O O . ARG A 1 361 ? -43.139 29.854 91.387 1.00 34.00 361 ARG A O 1
ATOM 2804 N N . ALA A 1 362 ? -43.136 31.979 92.158 1.00 35.94 362 ALA A N 1
ATOM 2805 C CA . ALA A 1 362 ? -43.125 32.805 90.964 1.00 35.94 362 ALA A CA 1
ATOM 2806 C C . ALA A 1 362 ? -41.766 32.969 90.255 1.00 35.94 362 ALA A C 1
ATOM 2808 O O . ALA A 1 362 ? -40.726 32.645 90.824 1.00 35.94 362 ALA A O 1
ATOM 2809 N N . SER A 1 363 ? -41.856 33.681 89.113 1.00 33.81 363 SER A N 1
ATOM 2810 C CA . SER A 1 363 ? -40.835 34.518 88.444 1.00 33.81 363 SER A CA 1
ATOM 2811 C C . SER A 1 363 ? -39.823 33.753 87.590 1.00 33.81 363 SER A C 1
ATOM 2813 O O . SER A 1 363 ? -39.185 32.841 88.088 1.00 33.81 363 SER A O 1
ATOM 2815 N N . SER A 1 364 ? -39.535 34.064 86.326 1.00 34.84 364 SER A N 1
ATOM 2816 C CA . SER A 1 364 ? -39.814 35.143 85.350 1.00 34.84 364 SER A CA 1
ATOM 2817 C C . SER A 1 364 ? -39.387 34.554 83.973 1.00 34.84 364 SER A C 1
ATOM 2819 O O . SER A 1 364 ? -38.740 33.513 83.951 1.00 34.84 364 SER A O 1
ATOM 2821 N N . SER A 1 365 ? -39.660 35.038 82.764 1.00 34.53 365 SER A N 1
ATOM 2822 C CA . SER A 1 365 ? -40.134 36.295 82.197 1.00 34.53 365 SER A CA 1
ATOM 2823 C C . SER A 1 365 ? -40.695 35.993 80.796 1.00 34.53 365 SER A C 1
ATOM 2825 O O . SER A 1 365 ? -40.118 35.211 80.043 1.00 34.53 365 SER A O 1
ATOM 2827 N N . GLU A 1 366 ? -41.803 36.654 80.493 1.00 39.00 366 GLU A N 1
ATOM 2828 C CA . GLU A 1 366 ? -42.313 37.115 79.197 1.00 39.00 366 GLU A CA 1
ATOM 2829 C C . GLU A 1 366 ? -41.372 37.001 77.980 1.00 39.00 366 GLU A C 1
ATOM 2831 O O . GLU A 1 366 ? -40.296 37.593 77.980 1.00 39.00 366 GLU A O 1
ATOM 2836 N N . PHE A 1 367 ? -41.832 36.347 76.902 1.00 41.22 367 PHE A N 1
ATOM 2837 C CA . PHE A 1 367 ? -41.728 36.873 75.531 1.00 41.22 367 PHE A CA 1
ATOM 2838 C C . PHE A 1 367 ? -42.614 36.065 74.558 1.00 41.22 367 PHE A C 1
ATOM 2840 O O . PHE A 1 367 ? -42.558 34.837 74.553 1.00 41.22 367 PHE A O 1
ATOM 2847 N N . LEU A 1 368 ? -43.345 36.786 73.698 1.00 37.94 368 LEU A N 1
ATOM 2848 C CA . LEU A 1 368 ? -44.251 36.354 72.611 1.00 37.94 368 LEU A CA 1
ATOM 2849 C C . LEU A 1 368 ? -45.729 36.171 72.969 1.00 37.94 368 LEU A C 1
ATOM 2851 O O . LEU A 1 368 ? -46.307 35.090 72.893 1.00 37.94 368 LEU A O 1
ATOM 2855 N N . ASP A 1 369 ? -46.324 37.324 73.257 1.00 37.47 369 ASP A N 1
ATOM 2856 C CA . ASP A 1 369 ? -47.682 37.665 72.851 1.00 37.47 369 ASP A CA 1
ATOM 2857 C C . ASP A 1 369 ? -47.705 37.990 71.336 1.00 37.47 369 ASP A C 1
ATOM 2859 O O . ASP A 1 369 ? -46.700 38.460 70.794 1.00 37.47 369 ASP A O 1
ATOM 2863 N N . SER A 1 370 ? -48.852 37.795 70.680 1.00 39.28 370 SER A N 1
ATOM 2864 C CA . SER A 1 370 ? -49.144 38.039 69.249 1.00 39.28 370 SER A CA 1
ATOM 2865 C C . SER A 1 370 ? -48.946 36.869 68.272 1.00 39.28 370 SER A C 1
ATOM 2867 O O . SER A 1 370 ? -47.965 36.773 67.533 1.00 39.28 370 SER A O 1
ATOM 2869 N N . LEU A 1 371 ? -49.981 36.028 68.181 1.00 37.44 371 LEU A N 1
ATOM 2870 C CA . LEU A 1 371 ? -50.531 35.653 66.877 1.00 37.44 371 LEU A CA 1
ATOM 2871 C C . LEU A 1 371 ? -52.011 35.293 67.022 1.00 37.44 371 LEU A C 1
ATOM 2873 O O . LEU A 1 371 ? -52.379 34.307 67.661 1.00 37.44 371 LEU A O 1
ATOM 2877 N N . ASP A 1 372 ? -52.832 36.164 66.440 1.00 41.91 372 ASP A N 1
ATOM 2878 C CA . ASP A 1 372 ? -54.284 36.158 66.497 1.00 41.91 372 ASP A CA 1
ATOM 2879 C C . ASP A 1 372 ? -54.911 34.851 66.009 1.00 41.91 372 ASP A C 1
ATOM 2881 O O . ASP A 1 372 ? -54.606 34.295 64.950 1.00 41.91 372 ASP A O 1
ATOM 2885 N N . PHE A 1 373 ? -55.865 34.413 66.818 1.00 40.47 373 PHE A N 1
ATOM 2886 C CA . PHE A 1 373 ? -56.730 33.269 66.630 1.00 40.47 373 PHE A CA 1
ATOM 2887 C C . PHE A 1 373 ? -57.908 33.678 65.730 1.00 40.47 373 PHE A C 1
ATOM 2889 O O . PHE A 1 373 ? -58.811 34.390 66.164 1.00 40.47 373 PHE A O 1
ATOM 2896 N N . VAL A 1 374 ? -57.927 33.223 64.474 1.00 45.69 374 VAL A N 1
ATOM 2897 C CA . VAL A 1 374 ? -59.125 33.304 63.616 1.00 45.69 374 VAL A CA 1
ATOM 2898 C C . VAL A 1 374 ? -59.972 32.045 63.843 1.00 45.69 374 VAL A C 1
ATOM 2900 O O . VAL A 1 374 ? -59.493 30.944 63.558 1.00 45.69 374 VAL A O 1
ATOM 2903 N N . PRO A 1 375 ? -61.226 32.151 64.328 1.00 50.31 375 PRO A N 1
ATOM 2904 C CA . PRO A 1 375 ? -62.081 30.990 64.515 1.00 50.31 375 PRO A CA 1
ATOM 2905 C C . PRO A 1 375 ? -62.646 30.504 63.175 1.00 50.31 375 PRO A C 1
ATOM 2907 O O . PRO A 1 375 ? -63.208 31.249 62.371 1.00 50.31 375 PRO A O 1
ATOM 2910 N N . SER A 1 376 ? -62.487 29.202 62.965 1.00 42.81 376 SER A N 1
ATOM 2911 C CA . SER A 1 376 ? -62.964 28.407 61.841 1.00 42.81 376 SER A CA 1
ATOM 2912 C C . SER A 1 376 ? -64.491 28.350 61.748 1.00 42.81 376 SER A C 1
ATOM 2914 O O . SER A 1 376 ? -65.169 27.998 62.712 1.00 42.81 376 SER A O 1
ATOM 2916 N N . ASN A 1 377 ? -65.014 28.585 60.546 1.00 38.31 377 ASN A N 1
ATOM 2917 C CA . ASN A 1 377 ? -66.392 28.288 60.158 1.00 38.31 377 ASN A CA 1
ATOM 2918 C C . ASN A 1 377 ? -66.458 26.843 59.601 1.00 38.31 377 ASN A C 1
ATOM 2920 O O . ASN A 1 377 ? -65.645 26.514 58.731 1.00 38.31 377 ASN A O 1
ATOM 2924 N N . PRO A 1 378 ? -67.376 25.959 60.042 1.00 56.72 378 PRO A N 1
ATOM 2925 C CA . PRO A 1 378 ? -67.421 24.580 59.569 1.00 56.72 378 PRO A CA 1
ATOM 2926 C C . PRO A 1 378 ? -68.229 24.501 58.269 1.00 56.72 378 PRO A C 1
ATOM 2928 O O . PRO A 1 378 ? -69.456 24.412 58.275 1.00 56.72 378 PRO A O 1
ATOM 2931 N N . ARG A 1 379 ? -67.541 24.519 57.125 1.00 47.62 379 ARG A N 1
ATOM 2932 C CA . ARG A 1 379 ? -68.140 24.195 55.822 1.00 47.62 379 ARG A CA 1
ATOM 2933 C C . ARG A 1 379 ? -67.354 23.084 55.134 1.00 47.62 379 ARG A C 1
ATOM 2935 O O . ARG A 1 379 ? -66.287 23.317 54.583 1.00 47.62 379 ARG A O 1
ATOM 2942 N N . THR A 1 380 ? -67.927 21.880 55.198 1.00 55.69 380 THR A N 1
ATOM 2943 C CA . THR A 1 380 ? -67.897 20.847 54.147 1.00 55.69 380 THR A CA 1
ATOM 2944 C C . THR A 1 380 ? -66.576 20.725 53.379 1.00 55.69 380 THR A C 1
ATOM 2946 O O . THR A 1 380 ? -66.509 21.024 52.187 1.00 55.69 380 THR A O 1
ATOM 2949 N N . ALA A 1 381 ? -65.524 20.259 54.052 1.00 46.59 381 ALA A N 1
ATOM 2950 C CA . ALA A 1 381 ? -64.338 19.762 53.370 1.00 46.59 381 ALA A CA 1
ATOM 2951 C C . ALA A 1 381 ? -64.614 18.323 52.916 1.00 46.59 381 ALA A C 1
ATOM 2953 O O . ALA A 1 381 ? -64.798 17.423 53.735 1.00 46.59 381 ALA A O 1
ATOM 2954 N N . ASN A 1 382 ? -64.676 18.136 51.597 1.00 51.59 382 ASN A N 1
ATOM 2955 C CA . ASN A 1 382 ? -64.608 16.830 50.950 1.00 51.59 382 ASN A CA 1
ATOM 2956 C C . ASN A 1 382 ? -63.502 15.984 51.603 1.00 51.59 382 ASN A C 1
ATOM 2958 O O . ASN A 1 382 ? -62.421 16.529 51.852 1.00 51.59 382 ASN A O 1
ATOM 2962 N N . PRO A 1 383 ? -63.717 14.676 51.837 1.00 57.75 383 PRO A N 1
ATOM 2963 C CA . PRO A 1 383 ? -62.638 13.804 52.268 1.00 57.75 383 PRO A CA 1
ATOM 2964 C C . PRO A 1 383 ? -61.531 13.917 51.224 1.00 57.75 383 PRO A C 1
ATOM 2966 O O . PRO A 1 383 ? -61.728 13.566 50.058 1.00 57.75 383 PRO A O 1
ATOM 2969 N N . TYR A 1 384 ? -60.391 14.485 51.626 1.00 53.47 384 TYR A N 1
ATOM 2970 C CA . TYR A 1 384 ? -59.189 14.513 50.812 1.00 53.47 384 TYR A CA 1
ATOM 2971 C C . TYR A 1 384 ? -58.937 13.071 50.392 1.00 53.47 384 TYR A C 1
ATOM 2973 O O . TYR A 1 384 ? -58.561 12.235 51.212 1.00 53.47 384 TYR A O 1
ATOM 2981 N N . LYS A 1 385 ? -59.207 12.774 49.118 1.00 52.22 385 LYS A N 1
ATOM 2982 C CA . LYS A 1 385 ? -58.798 11.543 48.461 1.00 52.22 385 LYS A CA 1
ATOM 2983 C C . LYS A 1 385 ? -57.279 11.573 48.511 1.00 52.22 385 LYS A C 1
ATOM 2985 O O . LYS A 1 385 ? -56.646 12.185 47.653 1.00 52.22 385 LYS A O 1
ATOM 2990 N N . VAL A 1 386 ? -56.730 11.036 49.604 1.00 62.12 386 VAL A N 1
ATOM 2991 C CA . VAL A 1 386 ? -55.301 10.857 49.832 1.00 62.12 386 VAL A CA 1
ATOM 2992 C C . VAL A 1 386 ? -54.798 10.224 48.554 1.00 62.12 386 VAL A C 1
ATOM 2994 O O . VAL A 1 386 ? -55.220 9.128 48.194 1.00 62.12 386 VAL A O 1
ATOM 2997 N N . ARG A 1 387 ? -54.031 11.005 47.790 1.00 53.62 387 ARG A N 1
ATOM 2998 C CA . ARG A 1 387 ? -53.495 10.598 46.500 1.00 53.62 387 ARG A CA 1
ATOM 2999 C C . ARG A 1 387 ? -52.672 9.359 46.793 1.00 53.62 387 ARG A C 1
ATOM 3001 O O . ARG A 1 387 ? -51.612 9.486 47.402 1.00 53.62 387 ARG A O 1
ATOM 3008 N N . GLU A 1 388 ? -53.220 8.191 46.460 1.00 61.28 388 GLU A N 1
ATOM 3009 C CA . GLU A 1 388 ? -52.536 6.928 46.689 1.00 61.28 388 GLU A CA 1
ATOM 3010 C C . GLU A 1 388 ? -51.141 7.078 46.080 1.00 61.28 388 GLU A C 1
ATOM 3012 O O . GLU A 1 388 ? -51.030 7.476 44.909 1.00 61.28 388 GLU A O 1
ATOM 3017 N N . PRO A 1 389 ? -50.077 6.911 46.884 1.00 60.03 389 PRO A N 1
ATOM 3018 C CA . PRO A 1 389 ? -48.726 7.066 46.389 1.00 60.03 389 PRO A CA 1
ATOM 3019 C C . PRO A 1 389 ? -48.588 6.132 45.196 1.00 60.03 389 PRO A C 1
ATOM 3021 O O . PRO A 1 389 ? -48.922 4.952 45.288 1.00 60.03 389 PRO A O 1
ATOM 3024 N N . ILE A 1 390 ? -48.162 6.690 44.060 1.00 54.72 390 ILE A N 1
ATOM 3025 C CA . ILE A 1 390 ? -47.929 5.936 42.831 1.00 54.72 390 ILE A CA 1
ATOM 3026 C C . ILE A 1 390 ? -46.889 4.871 43.179 1.00 54.72 390 ILE A C 1
ATOM 3028 O O . ILE A 1 390 ? -45.688 5.139 43.234 1.00 54.72 390 ILE A O 1
ATOM 3032 N N . HIS A 1 391 ? -47.373 3.667 43.476 1.00 52.25 391 HIS A N 1
ATOM 3033 C CA . HIS A 1 391 ? -46.570 2.489 43.723 1.00 52.25 391 HIS A CA 1
ATOM 3034 C C . HIS A 1 391 ? -45.942 2.111 42.385 1.00 52.25 391 HIS A C 1
ATOM 3036 O O . HIS A 1 391 ? -46.501 1.334 41.616 1.00 52.25 391 HIS A O 1
ATOM 3042 N N . MET A 1 392 ? -44.776 2.681 42.074 1.00 53.12 392 MET A N 1
ATOM 3043 C CA . MET A 1 392 ? -43.911 2.044 41.093 1.00 53.12 392 MET A CA 1
ATOM 3044 C C . MET A 1 392 ? -43.476 0.705 41.696 1.00 53.12 392 MET A C 1
ATOM 3046 O O . MET A 1 392 ? -42.871 0.694 42.768 1.00 53.12 392 MET A O 1
ATOM 3050 N N . PRO A 1 393 ? -43.821 -0.431 41.072 1.00 66.25 393 PRO A N 1
ATOM 3051 C CA . PRO A 1 393 ? -43.509 -1.729 41.639 1.00 66.25 393 PRO A CA 1
ATOM 3052 C C . PRO A 1 393 ? -41.990 -1.938 41.607 1.00 66.25 393 PRO A C 1
ATOM 3054 O O . PRO A 1 393 ? -41.381 -1.917 40.535 1.00 66.25 393 PRO A O 1
ATOM 3057 N N . ASP A 1 394 ? -41.380 -2.192 42.769 1.00 70.62 394 ASP A N 1
ATOM 3058 C CA . ASP A 1 394 ? -39.938 -2.462 42.950 1.00 70.62 394 ASP A CA 1
ATOM 3059 C C . ASP A 1 394 ? -39.395 -3.576 42.034 1.00 70.62 394 ASP A C 1
ATOM 3061 O O . ASP A 1 394 ? -38.194 -3.685 41.768 1.00 70.62 394 ASP A O 1
ATOM 3065 N N . THR A 1 395 ? -40.285 -4.415 41.503 1.00 82.75 395 THR A N 1
ATOM 3066 C CA . THR A 1 395 ? -39.967 -5.443 40.511 1.00 82.75 395 THR A CA 1
ATOM 3067 C C . THR A 1 395 ? -39.497 -4.864 39.178 1.00 82.75 395 THR A C 1
ATOM 3069 O O . THR A 1 395 ? -38.752 -5.535 38.467 1.00 82.75 395 THR A O 1
ATOM 3072 N N . CYS A 1 396 ? -39.907 -3.642 38.824 1.00 89.19 396 CYS A N 1
ATOM 3073 C CA . CYS A 1 396 ? -39.546 -3.003 37.562 1.00 89.19 396 CYS A CA 1
ATOM 3074 C C . CYS A 1 396 ? -38.038 -2.722 37.506 1.00 89.19 396 CYS A C 1
ATOM 3076 O O . CYS A 1 396 ? -37.358 -3.219 36.611 1.00 89.19 396 CYS A O 1
ATOM 3078 N N . GLY A 1 397 ? -37.486 -2.032 38.510 1.00 89.88 397 GLY A N 1
ATOM 3079 C CA . GLY A 1 397 ? -36.060 -1.691 38.542 1.00 89.88 397 GLY A CA 1
ATOM 3080 C C . GLY A 1 397 ? -35.148 -2.922 38.503 1.00 89.88 397 GLY A C 1
ATOM 3081 O O . GLY A 1 397 ? -34.182 -2.952 37.743 1.00 89.88 397 GLY A O 1
ATOM 3082 N N . ARG A 1 398 ? -35.489 -3.985 39.247 1.00 92.12 398 ARG A N 1
ATOM 3083 C CA . ARG A 1 398 ? -34.724 -5.247 39.225 1.00 92.12 398 ARG A CA 1
ATOM 3084 C C . ARG A 1 398 ? -34.727 -5.903 37.845 1.00 92.12 398 ARG A C 1
ATOM 3086 O O . ARG A 1 398 ? -33.676 -6.344 37.393 1.00 92.12 398 ARG A O 1
ATOM 3093 N N . ARG A 1 399 ? -35.881 -5.939 37.168 1.00 94.31 399 ARG A N 1
ATOM 3094 C CA . ARG A 1 399 ? -35.992 -6.482 35.804 1.00 94.31 399 ARG A CA 1
ATOM 3095 C C . ARG A 1 399 ? -35.134 -5.696 34.815 1.00 94.31 399 ARG A C 1
ATOM 3097 O O . ARG A 1 399 ? -34.433 -6.320 34.031 1.00 94.31 399 ARG A O 1
ATOM 3104 N N . TRP A 1 400 ? -35.133 -4.364 34.892 1.00 94.94 400 TRP A N 1
ATOM 3105 C CA . TRP A 1 400 ? -34.274 -3.520 34.052 1.00 94.94 400 TRP A CA 1
ATOM 3106 C C . TRP A 1 400 ? -32.790 -3.773 34.297 1.00 94.94 400 TRP A C 1
ATOM 3108 O O . TRP A 1 400 ? -32.037 -3.946 33.347 1.00 94.94 400 TRP A O 1
ATOM 3118 N N . CYS A 1 401 ? -32.374 -3.857 35.559 1.00 95.69 401 CYS A N 1
ATOM 3119 C CA . CYS A 1 401 ? -30.994 -4.164 35.916 1.00 95.69 401 CYS A CA 1
ATOM 3120 C C . CYS A 1 401 ? -30.537 -5.517 35.344 1.00 95.69 401 CYS A C 1
ATOM 3122 O O . CYS A 1 401 ? -29.524 -5.583 34.649 1.00 95.69 401 CYS A O 1
ATOM 3124 N N . TYR A 1 402 ? -31.312 -6.584 35.560 1.00 96.25 402 TYR A N 1
ATOM 3125 C CA . TYR A 1 402 ? -30.996 -7.889 34.978 1.00 96.25 402 TYR A CA 1
ATOM 3126 C C . TYR A 1 402 ? -31.018 -7.863 33.452 1.00 96.25 402 TYR A C 1
ATOM 3128 O O . TYR A 1 402 ? -30.119 -8.421 32.833 1.00 96.25 402 TYR A O 1
ATOM 3136 N N . GLY A 1 403 ? -31.993 -7.175 32.851 1.00 96.56 403 GLY A N 1
ATOM 3137 C CA . GLY A 1 403 ? -32.077 -6.993 31.405 1.00 96.56 403 GLY A CA 1
ATOM 3138 C C . GLY A 1 403 ? -30.818 -6.346 30.833 1.00 96.56 403 GLY A C 1
ATOM 3139 O O . GLY A 1 403 ? -30.241 -6.882 29.894 1.00 96.56 403 GLY A O 1
ATOM 3140 N N . LEU A 1 404 ? -30.329 -5.263 31.443 1.00 96.75 404 LEU A N 1
ATOM 3141 C CA . LEU A 1 404 ? -29.096 -4.592 31.023 1.00 96.75 404 LEU A CA 1
ATOM 3142 C C . LEU A 1 404 ? -27.862 -5.503 31.156 1.00 96.75 404 LEU A C 1
ATOM 3144 O O . LEU A 1 404 ? -27.014 -5.534 30.267 1.00 96.75 404 LEU A O 1
ATOM 3148 N N . HIS A 1 405 ? -27.742 -6.300 32.218 1.00 97.88 405 HIS A N 1
ATOM 3149 C CA . HIS A 1 405 ? -26.626 -7.248 32.311 1.00 97.88 405 HIS A CA 1
ATOM 3150 C C . HIS A 1 405 ? -26.726 -8.393 31.294 1.00 97.88 405 HIS A C 1
ATOM 3152 O O . HIS A 1 405 ? -25.714 -8.765 30.707 1.00 97.88 405 HIS A O 1
ATOM 3158 N N . ILE A 1 406 ? -27.925 -8.927 31.046 1.00 97.75 406 ILE A N 1
ATOM 3159 C CA . ILE A 1 406 ? -28.144 -9.980 30.044 1.00 97.75 406 ILE A CA 1
ATOM 3160 C C . ILE A 1 406 ? -27.817 -9.458 28.644 1.00 97.75 406 ILE A C 1
ATOM 3162 O O . ILE A 1 406 ? -27.106 -10.130 27.902 1.00 97.75 406 ILE A O 1
ATOM 3166 N N . VAL A 1 407 ? -28.273 -8.249 28.298 1.00 97.44 407 VAL A N 1
ATOM 3167 C CA . VAL A 1 407 ? -27.945 -7.596 27.021 1.00 97.44 407 VAL A CA 1
ATOM 3168 C C . VAL A 1 407 ? -26.437 -7.399 26.889 1.00 97.44 407 VAL A C 1
ATOM 3170 O O . VAL A 1 407 ? -25.879 -7.695 25.839 1.00 97.44 407 VAL A O 1
ATOM 3173 N N . LEU A 1 408 ? -25.756 -6.976 27.957 1.00 96.75 408 LEU A N 1
ATOM 3174 C CA . LEU A 1 408 ? -24.302 -6.820 27.955 1.00 96.75 408 LEU A CA 1
ATOM 3175 C C . LEU A 1 408 ? -23.577 -8.150 27.693 1.00 96.75 408 LEU A C 1
ATOM 3177 O O . LEU A 1 408 ? -22.648 -8.183 26.893 1.00 96.75 408 LEU A O 1
ATOM 3181 N N . VAL A 1 409 ? -23.989 -9.242 28.342 1.00 98.06 409 VAL A N 1
ATOM 3182 C CA . VAL A 1 409 ? -23.413 -10.578 28.106 1.00 98.06 409 VAL A CA 1
ATOM 3183 C C . VAL A 1 409 ? -23.698 -11.041 26.675 1.00 98.06 409 VAL A C 1
ATOM 3185 O O . VAL A 1 409 ? -22.787 -11.492 25.986 1.00 98.06 409 VAL A O 1
ATOM 3188 N N . ALA A 1 410 ? -24.934 -10.874 26.196 1.00 97.88 410 ALA A N 1
ATOM 3189 C CA . ALA A 1 410 ? -25.326 -11.239 24.838 1.00 97.88 410 ALA A CA 1
ATOM 3190 C C . ALA A 1 410 ? -24.518 -10.475 23.776 1.00 97.88 410 ALA A C 1
ATOM 3192 O O . ALA A 1 410 ? -24.047 -11.090 22.824 1.00 97.88 410 ALA A O 1
ATOM 3193 N N . LEU A 1 411 ? -24.287 -9.170 23.963 1.00 96.06 411 LEU A N 1
ATOM 3194 C CA . LEU A 1 411 ? -23.440 -8.364 23.078 1.00 96.06 411 LEU A CA 1
ATOM 3195 C C . LEU A 1 411 ? -22.015 -8.929 22.984 1.00 96.06 411 LEU A C 1
ATOM 3197 O O . LEU A 1 411 ? -21.493 -9.074 21.883 1.00 96.06 411 LEU A O 1
ATOM 3201 N N . HIS A 1 412 ? -21.399 -9.311 24.106 1.00 97.31 412 HIS A N 1
ATOM 3202 C CA . HIS A 1 412 ? -20.057 -9.907 24.086 1.00 97.31 412 HIS A CA 1
ATOM 3203 C C . HIS A 1 412 ? -20.031 -11.312 23.474 1.00 97.31 412 HIS A C 1
ATOM 3205 O O . HIS A 1 412 ? -19.053 -11.663 22.821 1.00 97.31 412 HIS A O 1
ATOM 3211 N N . ILE A 1 413 ? -21.100 -12.101 23.624 1.00 97.94 413 ILE A N 1
ATOM 3212 C CA . ILE A 1 413 ? -21.239 -13.387 22.924 1.00 97.94 413 ILE A CA 1
ATOM 3213 C C . ILE A 1 413 ? -21.322 -13.163 21.411 1.00 97.94 413 ILE A C 1
ATOM 3215 O O . ILE A 1 413 ? -20.636 -13.854 20.666 1.00 97.94 413 ILE A O 1
ATOM 3219 N N . VAL A 1 414 ? -22.107 -12.185 20.947 1.00 97.38 414 VAL A N 1
ATOM 3220 C CA . VAL A 1 414 ? -22.183 -11.840 19.517 1.00 97.38 414 VAL A CA 1
ATOM 3221 C C . VAL A 1 414 ? -20.812 -11.413 18.994 1.00 97.38 414 VAL A C 1
ATOM 3223 O O . VAL A 1 414 ? -20.388 -11.909 17.957 1.00 97.38 414 VAL A O 1
ATOM 3226 N N . LEU A 1 415 ? -20.082 -10.570 19.730 1.00 95.81 415 LEU A N 1
ATOM 3227 C CA . LEU A 1 415 ? -18.716 -10.178 19.364 1.00 95.81 415 LEU A CA 1
ATOM 3228 C C . LEU A 1 415 ? -17.759 -11.375 19.292 1.00 95.81 415 LEU A C 1
ATOM 3230 O O . LEU A 1 415 ? -16.943 -11.440 18.379 1.00 95.81 415 LEU A O 1
ATOM 3234 N N . LEU A 1 416 ? -17.878 -12.337 20.211 1.00 97.06 416 LEU A N 1
ATOM 3235 C CA . LEU A 1 416 ? -17.099 -13.575 20.173 1.00 97.06 416 LEU A CA 1
ATOM 3236 C C . LEU A 1 416 ? -17.454 -14.436 18.948 1.00 97.06 416 LEU A C 1
ATOM 3238 O O . LEU A 1 416 ? -16.567 -15.004 18.323 1.00 97.06 416 LEU A O 1
ATOM 3242 N N . VAL A 1 417 ? -18.735 -14.525 18.581 1.00 97.31 417 VAL A N 1
ATOM 3243 C CA . VAL A 1 417 ? -19.176 -15.255 17.381 1.00 97.31 417 VAL A CA 1
ATOM 3244 C C . VAL A 1 417 ? -18.653 -14.590 16.109 1.00 97.31 417 VAL A C 1
ATOM 3246 O O . VAL A 1 417 ? -18.187 -15.305 15.222 1.00 97.31 417 VAL A O 1
ATOM 3249 N N . LEU A 1 418 ? -18.692 -13.254 16.033 1.00 95.81 418 LEU A N 1
ATOM 3250 C CA . LEU A 1 418 ? -18.092 -12.496 14.932 1.00 95.81 418 LEU A CA 1
ATOM 3251 C C . LEU A 1 418 ? -16.593 -12.799 14.843 1.00 95.81 418 LEU A C 1
ATOM 3253 O O . LEU A 1 418 ? -16.142 -13.252 13.803 1.00 95.81 418 LEU A O 1
ATOM 3257 N N . LEU A 1 419 ? -15.865 -12.709 15.957 1.00 95.56 419 LEU A N 1
ATOM 3258 C CA . LEU A 1 419 ? -14.439 -13.041 16.015 1.00 95.56 419 LEU A CA 1
ATOM 3259 C C . LEU A 1 419 ? -14.118 -14.457 15.500 1.00 95.56 419 LEU A C 1
ATOM 3261 O O . LEU A 1 419 ? -13.074 -14.653 14.899 1.00 95.56 419 LEU A O 1
ATOM 3265 N N . VAL A 1 420 ? -14.981 -15.450 15.734 1.00 96.94 420 VAL A N 1
ATOM 3266 C CA . VAL A 1 420 ? -14.757 -16.830 15.256 1.00 96.94 420 VAL A CA 1
ATOM 3267 C C . VAL A 1 420 ? -15.037 -16.979 13.757 1.00 96.94 420 VAL A C 1
ATOM 3269 O O . VAL A 1 420 ? -14.370 -17.762 13.086 1.00 96.94 420 VAL A O 1
ATOM 3272 N N . HIS A 1 421 ? -16.034 -16.266 13.229 1.00 97.31 421 HIS A N 1
ATOM 3273 C CA . HIS A 1 421 ? -16.433 -16.378 11.820 1.00 97.31 421 HIS A CA 1
ATOM 3274 C C . HIS A 1 421 ? -15.660 -15.440 10.898 1.00 97.31 421 HIS A C 1
ATOM 3276 O O . HIS A 1 421 ? -15.742 -15.591 9.680 1.00 97.31 421 HIS A O 1
ATOM 3282 N N . HIS A 1 422 ? -14.944 -14.468 11.460 1.00 95.00 422 HIS A N 1
ATOM 3283 C CA . HIS A 1 422 ? -14.159 -13.501 10.715 1.00 95.00 422 HIS A CA 1
ATOM 3284 C C . HIS A 1 422 ? -14.929 -12.705 9.628 1.00 95.00 422 HIS A C 1
ATOM 3286 O O . HIS A 1 422 ? -14.318 -12.329 8.620 1.00 95.00 422 HIS A O 1
ATOM 3292 N N . PRO A 1 423 ? -16.246 -12.392 9.763 1.00 94.25 423 PRO A N 1
ATOM 3293 C CA . PRO A 1 423 ? -16.954 -11.616 8.747 1.00 94.25 423 PRO A CA 1
ATOM 3294 C C . PRO A 1 423 ? -16.404 -10.187 8.637 1.00 94.25 423 PRO A C 1
ATOM 3296 O O . PRO A 1 423 ? -16.581 -9.549 7.600 1.00 94.25 423 PRO A O 1
ATOM 3299 N N . GLU A 1 424 ? -15.704 -9.684 9.659 1.00 90.69 424 GLU A N 1
ATOM 3300 C CA . GLU A 1 424 ? -15.050 -8.375 9.653 1.00 90.69 424 GLU A CA 1
ATOM 3301 C C . GLU A 1 424 ? -14.014 -8.228 8.535 1.00 90.69 424 GLU A C 1
ATOM 3303 O O . GLU A 1 424 ? -13.826 -7.125 8.026 1.00 90.69 424 GLU A O 1
ATOM 3308 N N . HIS A 1 425 ? -13.417 -9.331 8.072 1.00 88.12 425 HIS A N 1
ATOM 3309 C CA . HIS A 1 425 ? -12.466 -9.308 6.961 1.00 88.12 425 HIS A CA 1
ATOM 3310 C C . HIS A 1 425 ? -13.110 -8.950 5.616 1.00 88.12 425 HIS A C 1
ATOM 3312 O O . HIS A 1 425 ? -12.405 -8.527 4.705 1.00 88.12 425 HIS A O 1
ATOM 3318 N N . SER A 1 426 ? -14.435 -9.082 5.489 1.00 89.31 426 SER A N 1
ATOM 3319 C CA . SER A 1 426 ? -15.165 -8.678 4.281 1.00 89.31 426 SER A CA 1
ATOM 3320 C C . SER A 1 426 ? -15.462 -7.177 4.226 1.00 89.31 426 SER A C 1
ATOM 3322 O O . SER A 1 426 ? -15.721 -6.637 3.151 1.00 89.31 426 SER A O 1
ATOM 3324 N N . VAL A 1 427 ? -15.418 -6.484 5.370 1.00 88.62 427 VAL A N 1
ATOM 3325 C CA . VAL A 1 427 ? -15.745 -5.059 5.457 1.00 88.62 427 VAL A CA 1
ATOM 3326 C C . VAL A 1 427 ? -14.470 -4.251 5.296 1.00 88.62 427 VAL A C 1
ATOM 3328 O O . VAL A 1 427 ? -13.713 -4.028 6.244 1.00 88.62 427 VAL A O 1
ATOM 3331 N N . VAL A 1 428 ? -14.250 -3.799 4.069 1.00 88.06 428 VAL A N 1
ATOM 3332 C CA . VAL A 1 428 ? -13.082 -3.011 3.702 1.00 88.06 428 VAL A CA 1
ATOM 3333 C C . VAL A 1 428 ? -13.514 -1.596 3.347 1.00 88.06 428 VAL A C 1
ATOM 3335 O O . VAL A 1 428 ? -14.408 -1.399 2.526 1.00 88.06 428 VAL A O 1
ATOM 3338 N N . ILE A 1 429 ? -12.886 -0.603 3.979 1.00 86.31 429 ILE A N 1
ATOM 3339 C CA . ILE A 1 429 ? -13.175 0.815 3.747 1.00 86.31 429 ILE A CA 1
ATOM 3340 C C . ILE A 1 429 ? -11.937 1.482 3.124 1.00 86.31 429 ILE A C 1
ATOM 3342 O O . ILE A 1 429 ? -10.821 1.279 3.620 1.00 86.31 429 ILE A O 1
ATOM 3346 N N . PRO A 1 430 ? -12.092 2.279 2.049 1.00 81.50 430 PRO A N 1
ATOM 3347 C CA . PRO A 1 430 ? -10.983 3.031 1.465 1.00 81.50 430 PRO A CA 1
ATOM 3348 C C . PRO A 1 430 ? -10.376 4.028 2.471 1.00 81.50 430 PRO A C 1
ATOM 3350 O O . PRO A 1 430 ? -11.078 4.628 3.283 1.00 81.50 430 PRO A O 1
ATOM 3353 N N . PHE A 1 431 ? -9.053 4.214 2.414 1.00 77.75 431 PHE A N 1
ATOM 3354 C CA . PHE A 1 431 ? -8.280 4.995 3.396 1.00 77.75 431 PHE A CA 1
ATOM 3355 C C . PHE A 1 431 ? -8.589 6.501 3.427 1.00 77.75 431 PHE A C 1
ATOM 3357 O O . PHE A 1 431 ? -8.283 7.169 4.409 1.00 77.75 431 PHE A O 1
ATOM 3364 N N . GLU A 1 432 ? -9.248 7.040 2.401 1.00 77.69 432 GLU A N 1
ATOM 3365 C CA . GLU A 1 432 ? -9.462 8.485 2.229 1.00 77.69 432 GLU A CA 1
ATOM 3366 C C . GLU A 1 432 ? -10.339 9.132 3.321 1.00 77.69 432 GLU A C 1
ATOM 3368 O O . GLU A 1 432 ? -10.331 10.350 3.491 1.00 77.69 432 GLU A O 1
ATOM 3373 N N . THR A 1 433 ? -11.058 8.347 4.130 1.00 77.31 433 THR A N 1
ATOM 3374 C CA . THR A 1 433 ? -11.989 8.864 5.141 1.00 77.31 433 THR A CA 1
ATOM 3375 C C . THR A 1 433 ? -11.464 8.727 6.573 1.00 77.31 433 THR A C 1
ATOM 3377 O O . THR A 1 433 ? -12.076 8.051 7.402 1.00 77.31 433 THR A O 1
ATOM 3380 N N . ASN A 1 434 ? -10.376 9.426 6.917 1.00 81.44 434 ASN A N 1
ATOM 3381 C CA . ASN A 1 434 ? -9.873 9.511 8.306 1.00 81.44 434 ASN A CA 1
ATOM 3382 C C . ASN A 1 434 ? -10.942 10.006 9.306 1.00 81.44 434 ASN A C 1
ATOM 3384 O O . ASN A 1 434 ? -10.914 9.687 10.497 1.00 81.44 434 ASN A O 1
ATOM 3388 N N . ILE A 1 4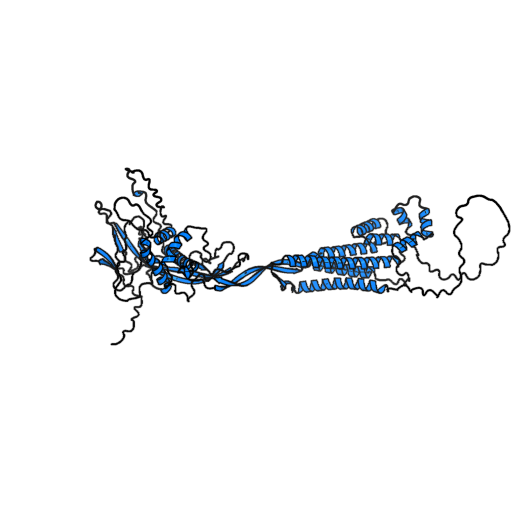35 ? -11.914 10.776 8.810 1.00 87.94 435 ILE A N 1
ATOM 3389 C CA . ILE A 1 435 ? -13.056 11.273 9.584 1.00 87.94 435 ILE A CA 1
ATOM 3390 C C . ILE A 1 435 ? -13.982 10.120 9.996 1.00 87.94 435 ILE A C 1
ATOM 3392 O O . ILE A 1 435 ? -14.481 10.112 11.120 1.00 87.94 435 ILE A O 1
ATOM 3396 N N . LEU A 1 436 ? -14.188 9.127 9.124 1.00 85.75 436 LEU A N 1
ATOM 3397 C CA . LEU A 1 436 ? -15.096 8.011 9.389 1.00 85.75 436 LEU A CA 1
ATOM 3398 C C . LEU A 1 436 ? -14.521 7.064 10.444 1.00 85.75 436 LEU A C 1
ATOM 3400 O O . LEU A 1 436 ? -15.233 6.685 11.370 1.00 85.75 436 LEU A O 1
ATOM 3404 N N . THR A 1 437 ? -13.233 6.723 10.348 1.00 85.69 437 THR A N 1
ATOM 3405 C CA . THR A 1 437 ? -12.569 5.833 11.317 1.00 85.69 437 THR A CA 1
ATOM 3406 C C . THR A 1 437 ? -12.531 6.463 12.709 1.00 85.69 437 THR A C 1
ATOM 3408 O O . THR A 1 437 ? -12.942 5.836 13.689 1.00 85.69 437 THR A O 1
ATOM 3411 N N . THR A 1 438 ? -12.134 7.737 12.791 1.00 89.50 438 THR A N 1
ATOM 3412 C CA . THR A 1 438 ? -12.114 8.510 14.042 1.00 89.50 438 THR A CA 1
ATOM 3413 C C . THR A 1 438 ? -13.523 8.681 14.612 1.00 89.50 438 THR A C 1
ATOM 3415 O O . THR A 1 438 ? -13.747 8.452 15.802 1.00 89.50 438 THR A O 1
ATOM 3418 N N . GLY A 1 439 ? -14.492 9.033 13.763 1.00 89.50 439 GLY A N 1
ATOM 3419 C CA . GLY A 1 439 ? -15.886 9.231 14.153 1.00 89.50 439 GLY A CA 1
ATOM 3420 C C . GLY A 1 439 ? -16.538 7.956 14.683 1.00 89.50 439 GLY A C 1
ATOM 3421 O O . GLY A 1 439 ? -17.204 7.995 15.716 1.00 89.50 439 GLY A O 1
ATOM 3422 N N . LEU A 1 440 ? -16.301 6.813 14.036 1.00 87.69 440 LEU A N 1
ATOM 3423 C CA . LEU A 1 440 ? -16.865 5.527 14.447 1.00 87.69 440 LEU A CA 1
ATOM 3424 C C . LEU A 1 440 ? -16.264 5.041 15.773 1.00 87.69 440 LEU A C 1
ATOM 3426 O O . LEU A 1 440 ? -17.006 4.579 16.640 1.00 87.69 440 LEU A O 1
ATOM 3430 N N . SER A 1 441 ? -14.954 5.223 15.979 1.00 88.25 441 SER A N 1
ATOM 3431 C CA . SER A 1 441 ? -14.300 4.923 17.261 1.00 88.25 441 SER A CA 1
ATOM 3432 C C . SER A 1 441 ? -14.837 5.802 18.396 1.00 88.25 441 SER A C 1
ATOM 3434 O O . SER A 1 441 ? -15.163 5.298 19.473 1.00 88.25 441 SER A O 1
ATOM 3436 N N . ALA A 1 442 ? -14.967 7.112 18.162 1.00 91.12 442 ALA A N 1
ATOM 3437 C CA . ALA A 1 442 ? -15.496 8.047 19.153 1.00 91.12 442 ALA A CA 1
ATOM 3438 C C . ALA A 1 442 ? -16.968 7.750 19.494 1.00 91.12 442 ALA A C 1
ATOM 3440 O O . ALA A 1 442 ? -17.352 7.772 20.665 1.00 91.12 442 ALA A O 1
ATOM 3441 N N . LEU A 1 443 ? -17.782 7.418 18.485 1.00 92.31 443 LEU A N 1
ATOM 3442 C CA . LEU A 1 443 ? -19.188 7.056 18.661 1.00 92.31 443 LEU A CA 1
ATOM 3443 C C . LEU A 1 443 ? -19.342 5.769 19.479 1.00 92.31 443 LEU A C 1
ATOM 3445 O O . LEU A 1 443 ? -20.138 5.738 20.419 1.00 92.31 443 LEU A O 1
ATOM 3449 N N . LEU A 1 444 ? -18.559 4.730 19.168 1.00 90.38 444 LEU A N 1
ATOM 3450 C CA . LEU A 1 444 ? -18.566 3.472 19.914 1.00 90.38 444 LEU A CA 1
ATOM 3451 C C . LEU A 1 444 ? -18.224 3.714 21.391 1.00 90.38 444 LEU A C 1
ATOM 3453 O O . LEU A 1 444 ? -18.958 3.275 22.278 1.00 90.38 444 LEU A O 1
ATOM 3457 N N . GLN A 1 445 ? -17.162 4.478 21.662 1.00 92.38 445 GLN A N 1
ATOM 3458 C CA . GLN A 1 445 ? -16.747 4.813 23.024 1.00 92.38 445 GLN A CA 1
ATOM 3459 C C . GLN A 1 445 ? -17.817 5.619 23.777 1.00 92.38 445 GLN A C 1
ATOM 3461 O O . GLN A 1 445 ? -18.082 5.342 24.951 1.00 92.38 445 GLN A O 1
ATOM 3466 N N . ALA A 1 446 ? -18.476 6.578 23.122 1.00 93.69 446 ALA A N 1
ATOM 3467 C CA . ALA A 1 446 ? -19.554 7.360 23.727 1.00 93.69 446 ALA A CA 1
ATOM 3468 C C . ALA A 1 446 ? -20.755 6.480 24.117 1.00 93.69 446 ALA A C 1
ATOM 3470 O O . ALA A 1 446 ? -21.253 6.582 25.243 1.00 93.69 446 ALA A O 1
ATOM 3471 N N . ILE A 1 447 ? -21.177 5.571 23.230 1.00 92.81 447 ILE A N 1
ATOM 3472 C CA . ILE A 1 447 ? -22.282 4.634 23.484 1.00 92.81 447 ILE A CA 1
ATOM 3473 C C . ILE A 1 447 ? -21.945 3.709 24.659 1.00 92.81 447 ILE A C 1
ATOM 3475 O O . ILE A 1 447 ? -22.750 3.580 25.585 1.00 92.81 447 ILE A O 1
ATOM 3479 N N . TYR A 1 448 ? -20.748 3.116 24.673 1.00 93.19 448 TYR A N 1
ATOM 3480 C CA . TYR A 1 448 ? -20.306 2.253 25.775 1.00 93.19 448 TYR A CA 1
ATOM 3481 C C . TYR A 1 448 ? -20.227 3.007 27.105 1.00 93.19 448 TYR A C 1
ATOM 3483 O O . TYR A 1 448 ? -20.659 2.491 28.139 1.00 93.19 448 TYR A O 1
ATOM 3491 N N . THR A 1 449 ? -19.732 4.247 27.090 1.00 94.62 449 THR A N 1
ATOM 3492 C CA . THR A 1 449 ? -19.656 5.098 28.285 1.00 94.62 449 THR A CA 1
ATOM 3493 C C . THR A 1 449 ? -21.046 5.363 28.850 1.00 94.62 449 THR A C 1
ATOM 3495 O O . THR A 1 449 ? -21.290 5.100 30.029 1.00 94.62 449 THR A O 1
ATOM 3498 N N . LEU A 1 450 ? -21.985 5.799 28.008 1.00 96.00 450 LEU A N 1
ATOM 3499 C CA . LEU A 1 450 ? -23.363 6.061 28.417 1.00 96.00 450 LEU A CA 1
ATOM 3500 C C . LEU A 1 450 ? -24.043 4.798 28.964 1.00 96.00 450 LEU A C 1
ATOM 3502 O O . LEU A 1 450 ? -24.652 4.838 30.035 1.00 96.00 450 LEU A O 1
ATOM 3506 N N . TYR A 1 451 ? -23.889 3.667 28.271 1.00 96.31 451 TYR A N 1
ATOM 3507 C CA . TYR A 1 451 ? -24.433 2.379 28.700 1.00 96.31 451 TYR A CA 1
ATOM 3508 C C . TYR A 1 451 ? -23.898 1.968 30.076 1.00 96.31 451 TYR A C 1
ATOM 3510 O O . TYR A 1 451 ? -24.664 1.615 30.976 1.00 96.31 451 TYR A O 1
ATOM 3518 N N . SER A 1 452 ? -22.579 2.066 30.263 1.00 95.25 452 SER A N 1
ATOM 3519 C CA . SER A 1 452 ? -21.915 1.716 31.517 1.00 95.25 452 SER A CA 1
ATOM 3520 C C . SER A 1 452 ? -22.373 2.599 32.683 1.00 95.25 452 SER A C 1
ATOM 3522 O O . SER A 1 452 ? -22.630 2.082 33.771 1.00 95.25 452 SER A O 1
ATOM 3524 N N . ALA A 1 453 ? -22.578 3.899 32.450 1.00 96.19 453 ALA A N 1
ATOM 3525 C CA . ALA A 1 453 ? -23.080 4.829 33.456 1.00 96.19 453 ALA A CA 1
ATOM 3526 C C . ALA A 1 453 ? -24.509 4.480 33.898 1.00 96.19 453 ALA A C 1
ATOM 3528 O O . ALA A 1 453 ? -24.783 4.406 35.097 1.00 96.19 453 ALA A O 1
ATOM 3529 N N . ILE A 1 454 ? -25.409 4.198 32.947 1.00 96.50 454 ILE A N 1
ATOM 3530 C CA . ILE A 1 454 ? -26.790 3.779 33.241 1.00 96.50 454 ILE A CA 1
ATOM 3531 C C . ILE A 1 454 ? -26.789 2.491 34.071 1.00 96.50 454 ILE A C 1
ATOM 3533 O O . ILE A 1 454 ? -27.496 2.391 35.077 1.00 96.50 454 ILE A O 1
ATOM 3537 N N . LEU A 1 455 ? -25.965 1.521 33.677 1.00 96.06 455 LEU A N 1
ATOM 3538 C CA . LEU A 1 455 ? -25.850 0.230 34.344 1.00 96.06 455 LEU A CA 1
ATOM 3539 C C . LEU A 1 455 ? -25.317 0.381 35.788 1.00 96.06 455 LEU A C 1
ATOM 3541 O O . LEU A 1 455 ? -25.908 -0.169 36.723 1.00 96.06 455 LEU A O 1
ATOM 3545 N N . VAL A 1 456 ? -24.282 1.201 36.018 1.00 96.06 456 VAL A N 1
ATOM 3546 C CA . VAL A 1 456 ? -23.782 1.517 37.374 1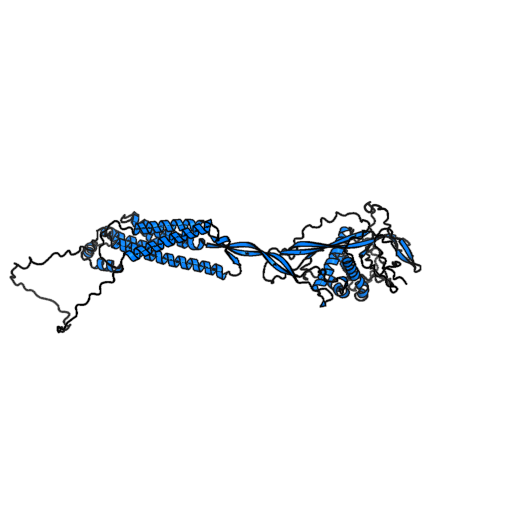.00 96.06 456 VAL A CA 1
ATOM 3547 C C . VAL A 1 456 ? -24.845 2.227 38.215 1.00 96.06 456 VAL A C 1
ATOM 3549 O O . VAL A 1 456 ? -25.114 1.796 39.332 1.00 96.06 456 VAL A O 1
ATOM 3552 N N . ILE A 1 457 ? -25.509 3.261 37.692 1.00 95.31 457 ILE A N 1
ATOM 3553 C CA . ILE A 1 457 ? -26.527 4.017 38.444 1.00 95.31 457 ILE A CA 1
ATOM 3554 C C . ILE A 1 457 ? -27.683 3.107 38.879 1.00 95.31 457 ILE A C 1
ATOM 3556 O O . ILE A 1 457 ? -28.131 3.170 40.028 1.00 95.31 457 ILE A O 1
ATOM 3560 N N . MET A 1 458 ? -28.167 2.246 37.980 1.00 94.75 458 MET A N 1
ATOM 3561 C CA . MET A 1 458 ? -29.267 1.328 38.280 1.00 94.75 458 MET A CA 1
ATOM 3562 C C . MET A 1 458 ? -28.867 0.288 39.330 1.00 94.75 458 MET A C 1
ATOM 3564 O O . MET A 1 458 ? -29.603 0.080 40.299 1.00 94.75 458 MET A O 1
ATOM 3568 N N . THR A 1 459 ? -27.691 -0.328 39.187 1.00 95.25 459 THR A N 1
ATOM 3569 C CA . THR A 1 459 ? -27.181 -1.289 40.181 1.00 95.25 459 THR A CA 1
ATOM 3570 C C . THR A 1 459 ? -26.924 -0.658 41.540 1.00 95.25 459 THR A C 1
ATOM 3572 O O . THR A 1 459 ? -27.392 -1.198 42.541 1.00 95.25 459 THR A O 1
ATOM 3575 N N . GLN A 1 460 ? -26.279 0.510 41.583 1.00 95.38 460 GLN A N 1
ATOM 3576 C CA . GLN A 1 460 ? -26.047 1.270 42.807 1.00 95.38 460 GLN A CA 1
ATOM 3577 C C . GLN A 1 460 ? -27.364 1.570 43.525 1.00 95.38 460 GLN A C 1
ATOM 3579 O O . GLN A 1 460 ? -27.497 1.283 44.715 1.00 95.38 460 GLN A O 1
ATOM 3584 N N . ARG A 1 461 ? -28.362 2.114 42.813 1.00 92.44 461 ARG A N 1
ATOM 3585 C CA . ARG A 1 461 ? -29.667 2.436 43.409 1.00 92.44 461 ARG A CA 1
ATOM 3586 C C . ARG A 1 461 ? -30.324 1.202 44.015 1.00 92.44 461 ARG A C 1
ATOM 3588 O O . ARG A 1 461 ? -30.736 1.241 45.171 1.00 92.44 461 ARG A O 1
ATOM 3595 N N . LEU A 1 462 ? -30.388 0.098 43.275 1.00 92.12 462 LEU A N 1
ATOM 3596 C CA . LEU A 1 462 ? -31.027 -1.131 43.752 1.00 92.12 462 LEU A CA 1
ATOM 3597 C C . LEU A 1 462 ? -30.265 -1.784 44.912 1.00 92.12 462 LEU A C 1
ATOM 3599 O O . LEU A 1 462 ? -30.897 -2.275 45.850 1.00 92.12 462 LEU A O 1
ATOM 3603 N N . ALA A 1 463 ? -28.931 -1.769 44.877 1.00 92.06 463 ALA A N 1
ATOM 3604 C CA . ALA A 1 463 ? -28.095 -2.279 45.959 1.00 92.06 463 ALA A CA 1
ATOM 3605 C C . ALA A 1 463 ? -28.321 -1.482 47.252 1.00 92.06 463 ALA A C 1
ATOM 3607 O O . ALA A 1 463 ? -28.525 -2.074 48.312 1.00 92.06 463 ALA A O 1
ATOM 3608 N N . LEU A 1 464 ? -28.374 -0.148 47.165 1.00 90.31 464 LEU A N 1
ATOM 3609 C CA . LEU A 1 464 ? -28.647 0.713 48.318 1.00 90.31 464 LEU A CA 1
ATOM 3610 C C . LEU A 1 464 ? -30.064 0.526 48.858 1.00 90.31 464 LEU A C 1
ATOM 3612 O O . LEU A 1 464 ? -30.223 0.350 50.064 1.00 90.31 464 LEU A O 1
ATOM 3616 N N . PHE A 1 465 ? -31.080 0.464 47.991 1.00 88.25 465 PHE A N 1
ATOM 3617 C CA . PHE A 1 465 ? -32.450 0.167 48.422 1.00 88.25 465 PHE A CA 1
ATOM 3618 C C . PHE A 1 465 ? -32.543 -1.178 49.146 1.00 88.25 465 PHE A C 1
ATOM 3620 O O . PHE A 1 465 ? -33.201 -1.284 50.180 1.00 88.25 465 PHE A O 1
ATOM 3627 N N . ARG A 1 466 ? -31.837 -2.207 48.660 1.00 88.44 466 ARG A N 1
ATOM 3628 C CA . ARG A 1 466 ? -31.787 -3.514 49.325 1.00 88.44 466 ARG A CA 1
ATOM 3629 C C . ARG A 1 466 ? -31.139 -3.433 50.707 1.00 88.44 466 ARG A C 1
ATOM 3631 O O . ARG A 1 466 ? -31.613 -4.093 51.631 1.00 88.44 466 ARG A O 1
ATOM 3638 N N . ILE A 1 467 ? -30.035 -2.705 50.835 1.00 87.81 467 ILE A N 1
ATOM 3639 C CA . ILE A 1 467 ? -29.277 -2.607 52.089 1.00 87.81 467 ILE A CA 1
ATOM 3640 C C . ILE A 1 467 ? -30.039 -1.797 53.135 1.00 87.81 467 ILE A C 1
ATOM 3642 O O . ILE A 1 467 ? -29.965 -2.123 54.310 1.00 87.81 467 ILE A O 1
ATOM 3646 N N . VAL A 1 468 ? -30.801 -0.791 52.713 1.00 84.12 468 VAL A N 1
ATOM 3647 C CA . VAL A 1 468 ? -31.713 -0.052 53.593 1.00 84.12 468 VAL A CA 1
ATOM 3648 C C . VAL A 1 468 ? -32.908 -0.919 53.997 1.00 84.12 468 VAL A C 1
ATOM 3650 O O . VAL A 1 468 ? -33.308 -0.917 55.158 1.00 84.12 468 VAL A O 1
ATOM 3653 N N . GLY A 1 469 ? -33.489 -1.664 53.049 1.00 81.56 469 GLY A N 1
ATOM 3654 C CA . GLY A 1 469 ? -34.674 -2.488 53.300 1.00 81.56 469 GLY A CA 1
ATOM 3655 C C . GLY A 1 469 ? -34.400 -3.707 54.187 1.00 81.56 469 GLY A C 1
ATOM 3656 O O . GLY A 1 469 ? -35.253 -4.111 54.976 1.00 81.56 469 GLY A O 1
ATOM 3657 N N . ASN A 1 470 ? -33.203 -4.291 54.095 1.00 80.25 470 ASN A N 1
ATOM 3658 C CA . ASN A 1 470 ? -32.749 -5.312 55.033 1.00 80.25 470 ASN A CA 1
ATOM 3659 C C . ASN A 1 470 ? -32.168 -4.606 56.255 1.00 80.25 470 ASN A C 1
ATOM 3661 O O . ASN A 1 470 ? -31.230 -3.842 56.112 1.00 80.25 470 ASN A O 1
ATOM 3665 N N . ARG A 1 471 ? -32.695 -4.863 57.452 1.00 78.88 471 ARG A N 1
ATOM 3666 C CA . ARG A 1 471 ? -32.263 -4.236 58.716 1.00 78.88 471 ARG A CA 1
ATOM 3667 C C . ARG A 1 471 ? -30.773 -4.496 59.013 1.00 78.88 471 ARG A C 1
ATOM 3669 O O . ARG A 1 471 ? -30.424 -5.420 59.739 1.00 78.88 471 ARG A O 1
ATOM 3676 N N . ARG A 1 472 ? -29.869 -3.731 58.400 1.00 83.62 472 ARG A N 1
ATOM 3677 C CA . ARG A 1 472 ? -28.414 -3.825 58.570 1.00 83.62 472 ARG A CA 1
ATOM 3678 C C . ARG A 1 472 ? -27.931 -2.741 59.530 1.00 83.62 472 ARG A C 1
ATOM 3680 O O . ARG A 1 472 ? -28.589 -1.725 59.734 1.00 83.62 472 ARG A O 1
ATOM 3687 N N . LYS A 1 473 ? -26.748 -2.951 60.110 1.00 86.44 473 LYS A N 1
ATOM 3688 C CA . LYS A 1 473 ? -26.081 -1.946 60.948 1.00 86.44 473 LYS A CA 1
ATOM 3689 C C . LYS A 1 473 ? -25.827 -0.679 60.125 1.00 86.44 473 LYS A C 1
ATOM 3691 O O . LYS A 1 473 ? -25.437 -0.767 58.960 1.00 86.44 473 LYS A O 1
ATOM 3696 N N . LEU A 1 474 ? -25.999 0.495 60.733 1.00 83.06 474 LEU A N 1
ATOM 3697 C CA . LEU A 1 474 ? -25.818 1.787 60.057 1.00 83.06 474 LEU A CA 1
ATOM 3698 C C . LEU A 1 474 ? -24.398 1.940 59.481 1.00 83.06 474 LEU A C 1
ATOM 3700 O O . LEU A 1 474 ? -24.223 2.501 58.401 1.00 83.06 474 LEU A O 1
ATOM 3704 N N . THR A 1 475 ? -23.393 1.370 60.157 1.00 85.62 475 THR A N 1
ATOM 3705 C CA . THR A 1 475 ? -22.007 1.296 59.665 1.00 85.62 475 THR A CA 1
ATOM 3706 C C . THR A 1 475 ? -21.882 0.559 58.340 1.00 85.62 475 THR A C 1
ATOM 3708 O O . THR A 1 475 ? -21.134 1.001 57.469 1.00 85.62 475 THR A O 1
ATOM 3711 N N . THR A 1 476 ? -22.622 -0.537 58.166 1.00 88.62 476 THR A N 1
ATOM 3712 C CA . THR A 1 476 ? -22.660 -1.307 56.921 1.00 88.62 476 THR A CA 1
ATOM 3713 C C . THR A 1 476 ? -23.290 -0.488 55.805 1.00 88.62 476 THR A C 1
ATOM 3715 O O . THR A 1 476 ? -22.703 -0.386 54.732 1.00 88.62 476 THR A O 1
ATOM 3718 N N . VAL A 1 477 ? -24.433 0.155 56.071 1.00 89.88 477 VAL A N 1
ATOM 3719 C CA . VAL A 1 477 ? -25.108 1.030 55.097 1.00 89.88 477 VAL A CA 1
ATOM 3720 C C . VAL A 1 477 ? -24.159 2.139 54.642 1.00 89.88 477 VAL A C 1
ATOM 3722 O O . VAL A 1 477 ? -23.957 2.316 53.444 1.00 89.88 477 VAL A O 1
ATOM 3725 N N . HIS A 1 478 ? -23.526 2.828 55.595 1.00 89.56 478 HIS A N 1
ATOM 3726 C CA . HIS A 1 478 ? -22.590 3.915 55.321 1.00 89.56 478 HIS A CA 1
ATOM 3727 C C . HIS A 1 478 ? -21.358 3.441 54.537 1.00 89.56 478 HIS A C 1
ATOM 3729 O O . HIS A 1 478 ? -20.971 4.071 53.552 1.00 89.56 478 HIS A O 1
ATOM 3735 N N . GLY A 1 479 ? -20.765 2.310 54.934 1.00 92.19 479 GLY A N 1
ATOM 3736 C CA . GLY A 1 479 ? -19.617 1.720 54.249 1.00 92.19 479 GLY A CA 1
ATOM 3737 C C . GLY A 1 479 ? -19.939 1.347 52.804 1.00 92.19 479 GLY A C 1
ATOM 3738 O O . GLY A 1 479 ? -19.199 1.721 51.898 1.00 92.19 479 GLY A O 1
ATOM 3739 N N . VAL A 1 480 ? -21.073 0.683 52.567 1.00 93.44 480 VAL A N 1
ATOM 3740 C CA . VAL A 1 480 ? -21.471 0.299 51.209 1.00 93.44 480 VAL A CA 1
ATOM 3741 C C . VAL A 1 480 ? -21.857 1.521 50.373 1.00 93.44 480 VAL A C 1
ATOM 3743 O O . VAL A 1 480 ? -21.428 1.620 49.227 1.00 93.44 480 VAL A O 1
ATOM 3746 N N . SER A 1 481 ? -22.586 2.497 50.927 1.00 92.88 481 SER A N 1
ATOM 3747 C CA . SER A 1 481 ? -22.883 3.743 50.204 1.00 92.88 481 SER A CA 1
ATOM 3748 C C . SER A 1 481 ? -21.631 4.530 49.841 1.00 92.88 481 SER A C 1
ATOM 3750 O O . SER A 1 481 ? -21.554 5.056 48.734 1.00 92.88 481 SER A O 1
ATOM 3752 N N . GLY A 1 482 ? -20.637 4.563 50.734 1.00 92.69 482 GLY A N 1
ATOM 3753 C CA . GLY A 1 482 ? -19.340 5.175 50.464 1.00 92.69 482 GLY A CA 1
ATOM 3754 C C . GLY A 1 482 ? -18.579 4.431 49.368 1.00 92.69 482 GLY A C 1
ATOM 3755 O O . GLY A 1 482 ? -18.046 5.065 48.463 1.00 92.69 482 GLY A O 1
ATOM 3756 N N . ALA A 1 483 ? -18.595 3.095 49.388 1.00 96.19 483 ALA A N 1
ATOM 3757 C CA . ALA A 1 483 ? -17.930 2.274 48.378 1.00 96.19 483 ALA A CA 1
ATOM 3758 C C . ALA A 1 483 ? -18.472 2.516 46.957 1.00 96.19 483 ALA A C 1
ATOM 3760 O O . ALA A 1 483 ? -17.704 2.538 46.002 1.00 96.19 483 ALA A O 1
ATOM 3761 N N . TRP A 1 484 ? -19.772 2.774 46.799 1.00 96.19 484 TRP A N 1
ATOM 3762 C CA . TRP A 1 484 ? -20.369 3.060 45.488 1.00 96.19 484 TRP A CA 1
ATOM 3763 C C . TRP A 1 484 ? -19.977 4.413 44.874 1.00 96.19 484 TRP A C 1
ATOM 3765 O O . TRP A 1 484 ? -20.248 4.630 43.697 1.00 96.19 484 TRP A O 1
ATOM 3775 N N . THR A 1 485 ? -19.340 5.321 45.623 1.00 94.81 485 THR A N 1
ATOM 3776 C CA . THR A 1 485 ? -18.904 6.623 45.076 1.00 94.81 485 THR A CA 1
ATOM 3777 C C . THR A 1 485 ? -17.759 6.500 44.066 1.00 94.81 485 THR A C 1
ATOM 3779 O O . THR A 1 485 ? -17.559 7.403 43.259 1.00 94.81 485 THR A O 1
ATOM 3782 N N . GLY A 1 486 ? -17.032 5.379 44.071 1.00 95.50 486 GLY A N 1
ATOM 3783 C CA . GLY A 1 486 ? -15.988 5.085 43.096 1.00 95.50 486 GLY A CA 1
ATOM 3784 C C . GLY A 1 486 ? -15.037 3.985 43.562 1.00 95.50 486 GLY A C 1
ATOM 3785 O O . GLY A 1 486 ? -15.021 3.606 44.732 1.00 95.50 486 GLY A O 1
ATOM 3786 N N . ILE A 1 487 ? -14.198 3.490 42.648 1.00 96.06 487 ILE A N 1
ATOM 3787 C CA . ILE A 1 487 ? -13.293 2.362 42.922 1.00 96.06 487 ILE A CA 1
ATOM 3788 C C . ILE A 1 487 ? -12.291 2.669 44.048 1.00 96.06 487 ILE A C 1
ATOM 3790 O O . ILE A 1 487 ? -12.076 1.836 44.925 1.00 96.06 487 ILE A O 1
ATOM 3794 N N . GLY A 1 488 ? -11.741 3.890 44.085 1.00 96.19 488 GLY A N 1
ATOM 3795 C CA . GLY A 1 488 ? -10.819 4.321 45.140 1.00 96.19 488 GLY A CA 1
ATOM 3796 C C . GLY A 1 488 ? -11.483 4.357 46.518 1.00 96.19 488 GLY A C 1
ATOM 3797 O O . GLY A 1 488 ? -10.912 3.870 47.492 1.00 96.19 488 GLY A O 1
ATOM 3798 N N . ALA A 1 489 ? -12.726 4.845 46.591 1.00 96.19 489 ALA A N 1
ATOM 3799 C CA . ALA A 1 489 ? -13.509 4.831 47.823 1.00 96.19 489 ALA A CA 1
ATOM 3800 C C . ALA A 1 489 ? -13.852 3.398 48.256 1.00 96.19 489 ALA A C 1
ATOM 3802 O O . ALA A 1 489 ? -13.733 3.070 49.435 1.00 96.19 489 ALA A O 1
ATOM 3803 N N . ALA A 1 490 ? -14.208 2.519 47.316 1.00 96.62 490 ALA A N 1
ATOM 3804 C CA . ALA A 1 490 ? -14.482 1.113 47.596 1.00 96.62 490 ALA A CA 1
ATOM 3805 C C . ALA A 1 490 ? -13.258 0.385 48.178 1.00 96.62 490 ALA A C 1
ATOM 3807 O O . ALA A 1 490 ? -13.381 -0.302 49.194 1.00 96.62 490 ALA A O 1
ATOM 3808 N N . ILE A 1 491 ? -12.071 0.581 47.591 1.00 96.31 491 ILE A N 1
ATOM 3809 C CA . ILE A 1 491 ? -10.805 0.009 48.081 1.00 96.31 491 ILE A CA 1
ATOM 3810 C C . ILE A 1 491 ? -10.452 0.574 49.460 1.00 96.31 491 ILE A C 1
ATOM 3812 O O . ILE A 1 491 ? -10.083 -0.184 50.356 1.00 96.31 491 ILE A O 1
ATOM 3816 N N . TYR A 1 492 ? -10.604 1.885 49.660 1.00 96.00 492 TYR A N 1
ATOM 3817 C CA . TYR A 1 492 ? -10.356 2.518 50.955 1.00 96.00 492 TYR A CA 1
ATOM 3818 C C . TYR A 1 492 ? -11.282 1.965 52.047 1.00 96.00 492 TYR A C 1
ATOM 3820 O O . TYR A 1 492 ? -10.823 1.605 53.132 1.00 96.00 492 TYR A O 1
ATOM 3828 N N . VAL A 1 493 ? -12.580 1.826 51.758 1.00 94.44 493 VAL A N 1
ATOM 3829 C CA . VAL A 1 493 ? -13.538 1.229 52.697 1.00 94.44 493 VAL A CA 1
ATOM 3830 C C . VAL A 1 493 ? -13.183 -0.236 52.965 1.00 94.44 493 VAL A C 1
ATOM 3832 O O . VAL A 1 493 ? -13.217 -0.649 54.123 1.00 94.44 493 VAL A O 1
ATOM 3835 N N . LEU A 1 494 ? -12.794 -1.014 51.947 1.00 95.19 494 LEU A N 1
ATOM 3836 C CA . LEU A 1 494 ? -12.347 -2.402 52.114 1.00 95.19 494 LEU A CA 1
ATOM 3837 C C . LEU A 1 494 ? -11.118 -2.497 53.029 1.00 95.19 494 LEU A C 1
ATOM 3839 O O . LEU A 1 494 ? -11.085 -3.333 53.932 1.00 95.19 494 LEU A O 1
ATOM 3843 N N . TRP A 1 495 ? -10.142 -1.608 52.841 1.00 95.38 495 TRP A N 1
ATOM 3844 C CA . TRP A 1 495 ? -8.972 -1.500 53.709 1.00 95.38 495 TRP A CA 1
ATOM 3845 C C . TRP A 1 495 ? -9.372 -1.185 55.152 1.00 95.38 495 TRP A C 1
ATOM 3847 O O . TRP A 1 495 ? -8.924 -1.849 56.085 1.00 95.38 495 TRP A O 1
ATOM 3857 N N . GLN A 1 496 ? -10.283 -0.230 55.344 1.00 92.31 496 GLN A N 1
ATOM 3858 C CA . GLN A 1 496 ? -10.765 0.150 56.669 1.00 92.31 496 GLN A CA 1
ATOM 3859 C C . GLN A 1 496 ? -11.536 -0.989 57.364 1.00 92.31 496 GLN A C 1
ATOM 3861 O O . GLN A 1 496 ? -11.460 -1.136 58.584 1.00 92.31 496 GLN A O 1
ATOM 3866 N N . GLN A 1 497 ? -12.240 -1.845 56.613 1.00 91.38 497 GLN A N 1
ATOM 3867 C CA . GLN A 1 497 ? -12.910 -3.031 57.169 1.00 91.38 497 GLN A CA 1
ATOM 3868 C C . GLN A 1 497 ? -11.933 -4.090 57.695 1.00 91.38 497 GLN A C 1
ATOM 3870 O O . GLN A 1 497 ? -12.352 -4.952 58.466 1.00 91.38 497 GLN A O 1
ATOM 3875 N N . ARG A 1 498 ? -10.641 -4.029 57.340 1.00 91.00 498 ARG A N 1
ATOM 3876 C CA . ARG A 1 498 ? -9.616 -4.913 57.917 1.00 91.00 498 ARG A CA 1
ATOM 3877 C C . ARG A 1 498 ? -9.442 -4.688 59.423 1.00 91.00 498 ARG A C 1
ATOM 3879 O O . ARG A 1 498 ? -9.034 -5.608 60.121 1.00 91.00 498 ARG A O 1
ATOM 3886 N N . GLN A 1 499 ? -9.764 -3.490 59.915 1.00 89.31 499 GLN A N 1
ATOM 3887 C CA . GLN A 1 499 ? -9.708 -3.156 61.340 1.00 89.31 499 GLN A CA 1
ATOM 3888 C C . GLN A 1 499 ? -11.030 -3.449 62.063 1.00 89.31 499 GLN A C 1
ATOM 3890 O O . GLN A 1 499 ? -11.020 -3.865 63.217 1.00 89.31 499 GLN A O 1
ATOM 3895 N N . VAL A 1 500 ? -12.171 -3.261 61.389 1.00 83.31 500 VAL A N 1
ATOM 3896 C CA . VAL A 1 500 ? -13.507 -3.481 61.966 1.00 83.31 500 VAL A CA 1
ATOM 3897 C C . VAL A 1 500 ? -14.390 -4.203 60.950 1.00 83.31 500 VAL A C 1
ATOM 3899 O O . VAL A 1 500 ? -14.967 -3.581 60.056 1.00 83.31 500 VAL A O 1
ATOM 3902 N N . ALA A 1 501 ? -14.509 -5.524 61.092 1.00 82.94 501 ALA A N 1
ATOM 3903 C CA . ALA A 1 501 ? -15.296 -6.355 60.187 1.00 82.94 501 ALA A CA 1
ATOM 3904 C C . ALA A 1 501 ? -16.804 -6.153 60.422 1.00 82.94 501 ALA A C 1
ATOM 3906 O O . ALA A 1 501 ? -17.350 -6.569 61.443 1.00 82.94 501 ALA A O 1
ATOM 3907 N N . SER A 1 502 ? -17.494 -5.527 59.465 1.00 84.56 502 SER A N 1
ATOM 3908 C CA . SER A 1 502 ? -18.959 -5.379 59.489 1.00 84.56 502 SER A CA 1
ATOM 3909 C C . SER A 1 502 ? -19.644 -6.032 58.286 1.00 84.56 502 SER A C 1
ATOM 3911 O O . SER A 1 502 ? -20.643 -6.722 58.468 1.00 84.56 502 SER A O 1
ATOM 3913 N N . SER A 1 503 ? -19.111 -5.849 57.070 1.00 88.94 503 SER A N 1
ATOM 3914 C CA . SER A 1 503 ? -19.672 -6.419 55.834 1.00 88.94 503 SER A CA 1
ATOM 3915 C C . SER A 1 503 ? -18.623 -6.547 54.722 1.00 88.94 503 SER A C 1
ATOM 3917 O O . SER A 1 503 ? -18.708 -5.927 53.662 1.00 88.94 503 SER A O 1
ATOM 3919 N N . ILE A 1 504 ? -17.584 -7.348 54.977 1.00 92.25 504 ILE A N 1
ATOM 3920 C CA . ILE A 1 504 ? -16.457 -7.521 54.044 1.00 92.25 504 ILE A CA 1
ATOM 3921 C C . ILE A 1 504 ? -16.941 -8.054 52.685 1.00 92.25 504 ILE A C 1
ATOM 3923 O O . ILE A 1 504 ? -16.529 -7.541 51.652 1.00 92.25 504 ILE A O 1
ATOM 3927 N N . LEU A 1 505 ? -17.859 -9.028 52.671 1.00 93.38 505 LEU A N 1
ATOM 3928 C CA . LEU A 1 505 ? -18.339 -9.648 51.430 1.00 93.38 505 LEU A CA 1
ATOM 3929 C C . LEU A 1 505 ? -19.128 -8.686 50.531 1.00 93.38 505 LEU A C 1
ATOM 3931 O O . LEU A 1 505 ? -18.929 -8.702 49.320 1.00 93.38 505 LEU A O 1
ATOM 3935 N N . GLU A 1 506 ? -20.000 -7.843 51.097 1.00 93.44 506 GLU A N 1
ATOM 3936 C CA . GLU A 1 506 ? -20.766 -6.874 50.298 1.00 93.44 506 GLU A CA 1
ATOM 3937 C C . GLU A 1 506 ? -19.828 -5.815 49.700 1.00 93.44 506 GLU A C 1
ATOM 3939 O O . GLU A 1 506 ? -19.982 -5.442 48.542 1.00 93.44 506 GLU A O 1
ATOM 3944 N N . ILE A 1 507 ? -18.803 -5.385 50.443 1.00 95.06 507 ILE A N 1
ATOM 3945 C CA . ILE A 1 507 ? -17.821 -4.412 49.949 1.00 95.06 507 ILE A CA 1
ATOM 3946 C C . ILE A 1 507 ? -16.898 -5.037 48.897 1.00 95.06 507 ILE A C 1
ATOM 3948 O O . ILE A 1 507 ? -16.651 -4.398 47.878 1.00 95.06 507 ILE A O 1
ATOM 3952 N N . ILE A 1 508 ? -16.444 -6.285 49.079 1.00 96.00 508 ILE A N 1
ATOM 3953 C CA . ILE A 1 508 ? -15.708 -7.023 48.037 1.00 96.00 508 ILE A CA 1
ATOM 3954 C C . ILE A 1 508 ? -16.555 -7.113 46.766 1.00 96.00 508 ILE A C 1
ATOM 3956 O O . ILE A 1 508 ? -16.042 -6.824 45.692 1.00 96.00 508 ILE A O 1
ATOM 3960 N N . ALA A 1 509 ? -17.849 -7.432 46.876 1.00 96.19 509 ALA A N 1
ATOM 3961 C CA . ALA A 1 509 ? -18.741 -7.481 45.719 1.00 96.19 509 ALA A CA 1
ATOM 3962 C C . ALA A 1 509 ? -18.817 -6.130 44.987 1.00 96.19 509 ALA A C 1
ATOM 3964 O O . ALA A 1 509 ? -18.726 -6.111 43.762 1.00 96.19 509 ALA A O 1
ATOM 3965 N N . VAL A 1 510 ? -18.912 -5.005 45.710 1.00 96.50 510 VAL A N 1
ATOM 3966 C CA . VAL A 1 510 ? -18.885 -3.655 45.111 1.00 96.50 510 VAL A CA 1
ATOM 3967 C C . VAL A 1 510 ? -17.537 -3.358 44.450 1.00 96.50 510 VAL A C 1
ATOM 3969 O O . VAL A 1 510 ? -17.515 -2.865 43.326 1.00 96.50 510 VAL A O 1
ATOM 3972 N N . VAL A 1 511 ? -16.413 -3.689 45.096 1.00 97.50 511 VAL A N 1
ATOM 3973 C CA . VAL A 1 511 ? -15.070 -3.515 44.515 1.00 97.50 511 VAL A CA 1
ATOM 3974 C C . VAL A 1 511 ? -14.938 -4.329 43.229 1.00 97.50 511 VAL A C 1
ATOM 3976 O O . VAL A 1 511 ? -14.614 -3.765 42.191 1.00 97.50 511 VAL A O 1
ATOM 3979 N N . THR A 1 512 ? -15.242 -5.630 43.257 1.00 97.31 512 THR A N 1
ATOM 3980 C CA . THR A 1 512 ? -15.172 -6.501 42.074 1.00 97.31 512 THR A CA 1
ATOM 3981 C C . THR A 1 512 ? -16.096 -6.010 40.962 1.00 97.31 512 THR A C 1
ATOM 3983 O O . THR A 1 512 ? -15.711 -6.039 39.793 1.00 97.31 512 THR A O 1
ATOM 3986 N N . TYR A 1 513 ? -17.283 -5.511 41.312 1.00 98.00 513 TYR A N 1
ATOM 3987 C CA . TYR A 1 513 ? -18.226 -4.934 40.362 1.00 98.00 513 TYR A CA 1
ATOM 3988 C C . TYR A 1 513 ? -17.647 -3.686 39.677 1.00 98.00 513 TYR A C 1
ATOM 3990 O O . TYR A 1 513 ? -17.581 -3.628 38.451 1.00 98.00 513 TYR A O 1
ATOM 3998 N N . LEU A 1 514 ? -17.158 -2.707 40.444 1.00 97.31 514 LEU A N 1
ATOM 3999 C CA . LEU A 1 514 ? -16.582 -1.476 39.891 1.00 97.31 514 LEU A CA 1
ATOM 4000 C C . LEU A 1 514 ? -15.302 -1.743 39.089 1.00 97.31 514 LEU A C 1
ATOM 4002 O O . LEU A 1 514 ? -15.115 -1.143 38.033 1.00 97.31 514 LEU A O 1
ATOM 4006 N N . THR A 1 515 ? -14.459 -2.678 39.531 1.00 97.69 515 THR A N 1
ATOM 4007 C CA . THR A 1 515 ? -13.278 -3.112 38.772 1.00 97.69 515 THR A CA 1
ATOM 4008 C C . THR A 1 515 ? -13.674 -3.761 37.448 1.00 97.69 515 THR A C 1
ATOM 4010 O O . THR A 1 515 ? -13.095 -3.439 36.417 1.00 97.69 515 THR A O 1
ATOM 4013 N N . SER A 1 516 ? -14.688 -4.631 37.441 1.00 97.88 516 SER A N 1
ATOM 4014 C CA . SER A 1 516 ? -15.168 -5.266 36.206 1.00 97.88 516 SER A CA 1
ATOM 4015 C C . SER A 1 516 ? -15.757 -4.235 35.236 1.00 97.88 516 SER A C 1
ATOM 4017 O O . SER A 1 516 ? -15.511 -4.313 34.035 1.00 97.88 516 SER A O 1
ATOM 4019 N N . MET A 1 517 ? -16.468 -3.222 35.748 1.00 96.50 517 MET A N 1
ATOM 4020 C CA . MET A 1 517 ? -16.943 -2.095 34.937 1.00 96.50 517 MET A CA 1
ATOM 4021 C C . MET A 1 517 ? -15.801 -1.248 34.375 1.00 96.50 517 MET A C 1
ATOM 4023 O O . MET A 1 517 ? -15.866 -0.850 33.215 1.00 96.50 517 MET A O 1
ATOM 4027 N N . LEU A 1 518 ? -14.748 -0.999 35.157 1.00 96.12 518 LEU A N 1
ATOM 4028 C CA . LEU A 1 518 ? -13.558 -0.293 34.684 1.00 96.12 518 LEU A CA 1
ATOM 4029 C C . LEU A 1 518 ? -12.860 -1.070 33.560 1.00 96.12 518 LEU A C 1
ATOM 4031 O O . LEU A 1 518 ? -12.527 -0.480 32.537 1.00 96.12 518 LEU A O 1
ATOM 4035 N N . ILE A 1 519 ? -12.683 -2.385 33.729 1.00 96.31 519 ILE A N 1
ATOM 4036 C CA . ILE A 1 519 ? -12.091 -3.263 32.710 1.00 96.31 519 ILE A CA 1
ATOM 4037 C C . ILE A 1 519 ? -12.917 -3.224 31.422 1.00 96.31 519 ILE A C 1
ATOM 4039 O O . ILE A 1 519 ? -12.347 -3.065 30.348 1.00 96.31 519 ILE A O 1
ATOM 4043 N N . LEU A 1 520 ? -14.248 -3.311 31.515 1.00 94.75 520 LEU A N 1
ATOM 4044 C CA . LEU A 1 520 ? -15.127 -3.180 30.351 1.00 94.75 520 LEU A CA 1
ATOM 4045 C C . LEU A 1 520 ? -15.006 -1.814 29.679 1.00 94.75 520 LEU A C 1
ATOM 4047 O O . LEU A 1 520 ? -14.928 -1.738 28.457 1.00 94.75 520 LEU A O 1
ATOM 4051 N N . HIS A 1 521 ? -14.985 -0.741 30.467 1.00 94.00 521 HIS A N 1
ATOM 4052 C CA . HIS A 1 521 ? -14.898 0.618 29.949 1.00 94.00 521 HIS A CA 1
ATOM 4053 C C . HIS A 1 521 ? -13.579 0.849 29.202 1.00 94.00 521 HIS A C 1
ATOM 4055 O O . HIS A 1 521 ? -13.599 1.264 28.046 1.00 94.00 521 HIS A O 1
ATOM 4061 N N . VAL A 1 522 ? -12.444 0.505 29.818 1.00 93.50 522 VAL A N 1
ATOM 4062 C CA . VAL A 1 522 ? -11.112 0.639 29.205 1.00 93.50 522 VAL A CA 1
ATOM 4063 C C . VAL A 1 522 ? -10.941 -0.324 28.029 1.00 93.50 522 VAL A C 1
ATOM 4065 O O . VAL A 1 522 ? -10.414 0.064 26.993 1.00 93.50 522 VAL A O 1
ATOM 4068 N N . GLY A 1 523 ? -11.416 -1.564 28.156 1.00 93.06 523 GLY A N 1
ATOM 4069 C CA . GLY A 1 523 ? -11.321 -2.573 27.104 1.00 93.06 523 GLY A CA 1
ATOM 4070 C C . GLY A 1 523 ? -12.159 -2.239 25.870 1.00 93.06 523 GLY A C 1
ATOM 4071 O O . GLY A 1 523 ? -11.758 -2.592 24.764 1.00 93.06 523 GLY A O 1
ATOM 4072 N N . SER A 1 524 ? -13.278 -1.522 26.026 1.00 92.00 524 SER A N 1
ATOM 4073 C CA . SER A 1 524 ? -14.226 -1.258 24.933 1.00 92.00 524 SER A CA 1
ATOM 4074 C C . SER A 1 524 ? -13.606 -0.560 23.717 1.00 92.00 524 SER A C 1
ATOM 4076 O O . SER A 1 524 ? -13.911 -0.940 22.589 1.00 92.00 524 SER A O 1
ATOM 4078 N N . SER A 1 525 ? -12.671 0.377 23.918 1.00 90.88 525 SER A N 1
ATOM 4079 C CA . SER A 1 525 ? -11.970 1.071 22.824 1.00 90.88 525 SER A CA 1
ATOM 4080 C C . SER A 1 525 ? -10.963 0.187 22.080 1.00 90.88 525 SER A C 1
ATOM 4082 O O . SER A 1 525 ? -10.522 0.533 20.989 1.00 90.88 525 SER A O 1
ATOM 4084 N N . SER A 1 526 ? -10.598 -0.960 22.657 1.00 92.62 526 SER A N 1
ATOM 4085 C CA . SER A 1 526 ? -9.658 -1.918 22.067 1.00 92.62 526 SER A CA 1
ATOM 4086 C C . SER A 1 526 ? -10.329 -3.128 21.416 1.00 92.62 526 SER A C 1
ATOM 4088 O O . SER A 1 526 ? -9.648 -3.890 20.736 1.00 92.62 526 SER A O 1
ATOM 4090 N N . ILE A 1 527 ? -11.645 -3.311 21.600 1.00 94.25 527 ILE A N 1
ATOM 4091 C CA . ILE A 1 527 ? -12.393 -4.440 21.020 1.00 94.25 527 ILE A CA 1
ATOM 4092 C C . ILE A 1 527 ? -12.418 -4.348 19.494 1.00 94.25 527 ILE A C 1
ATOM 4094 O O . ILE A 1 527 ? -12.169 -5.345 18.825 1.00 94.25 527 ILE A O 1
ATOM 4098 N N . MET A 1 528 ? -12.709 -3.165 18.953 1.00 92.25 528 MET A N 1
ATOM 4099 C CA . MET A 1 528 ? -12.749 -2.908 17.515 1.00 92.25 528 MET A CA 1
ATOM 4100 C C . MET A 1 528 ? -11.670 -1.896 17.172 1.00 92.25 528 MET A C 1
ATOM 4102 O O . MET A 1 528 ? -11.726 -0.754 17.625 1.00 92.25 528 MET A O 1
ATOM 4106 N N . GLN A 1 529 ? -10.697 -2.305 16.370 1.00 90.75 529 GLN A N 1
ATOM 4107 C CA . GLN A 1 529 ? -9.650 -1.421 15.883 1.00 90.75 529 GLN A CA 1
ATOM 4108 C C . GLN A 1 529 ? -9.641 -1.450 14.363 1.00 90.75 529 GLN A C 1
ATOM 4110 O O . GLN A 1 529 ? -9.708 -2.510 13.745 1.00 90.75 529 GLN A O 1
ATOM 4115 N N . TRP A 1 530 ? -9.543 -0.277 13.749 1.00 88.81 530 TRP A N 1
ATOM 4116 C CA . TRP A 1 530 ? -9.234 -0.196 12.331 1.00 88.81 530 TRP A CA 1
ATOM 4117 C C . TRP A 1 530 ? -7.741 -0.456 12.173 1.00 88.81 530 TRP A C 1
ATOM 4119 O O . TRP A 1 530 ? -6.921 0.263 12.741 1.00 88.81 530 TRP A O 1
ATOM 4129 N N . GLN A 1 531 ? -7.388 -1.506 11.438 1.00 89.06 531 GLN A N 1
ATOM 4130 C CA . GLN A 1 531 ? -6.002 -1.798 11.099 1.00 89.06 531 GLN A CA 1
ATOM 4131 C C . GLN A 1 531 ? -5.781 -1.462 9.627 1.00 89.06 531 GLN A C 1
ATOM 4133 O O . GLN A 1 531 ? -6.561 -1.883 8.770 1.00 89.06 531 GLN A O 1
ATOM 4138 N N . VAL A 1 532 ? -4.719 -0.709 9.340 1.00 85.88 532 VAL A N 1
ATOM 4139 C CA . VAL A 1 532 ? -4.270 -0.509 7.961 1.00 85.88 532 VAL A CA 1
ATOM 4140 C C . VAL A 1 532 ? -3.710 -1.833 7.457 1.00 85.88 532 VAL A C 1
ATOM 4142 O O . VAL A 1 532 ? -2.891 -2.457 8.136 1.00 85.88 532 VAL A O 1
ATOM 4145 N N . PHE A 1 533 ? -4.147 -2.271 6.283 1.00 85.12 533 PHE A N 1
ATOM 4146 C CA . PHE A 1 533 ? -3.550 -3.407 5.595 1.00 85.12 533 PHE A CA 1
ATOM 4147 C C . PHE A 1 533 ? -3.313 -3.073 4.122 1.00 85.12 533 PHE A C 1
ATOM 4149 O O . 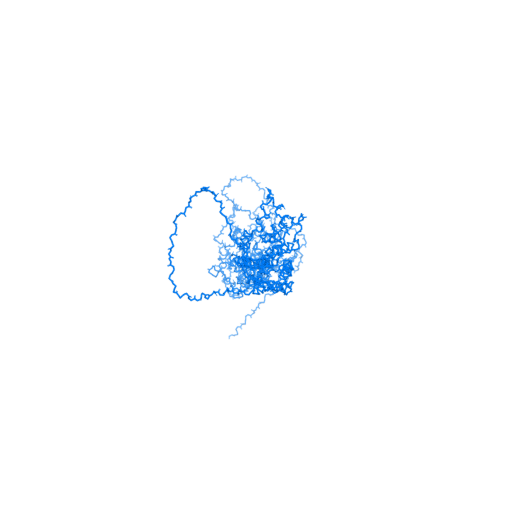PHE A 1 533 ? -4.041 -2.276 3.524 1.00 85.12 533 PHE A O 1
ATOM 4156 N N . ASN A 1 534 ? -2.273 -3.685 3.555 1.00 78.69 534 ASN A N 1
ATOM 4157 C CA . ASN A 1 534 ? -1.979 -3.595 2.131 1.00 78.69 534 ASN A CA 1
ATOM 4158 C C . ASN A 1 534 ? -2.930 -4.542 1.406 1.00 78.69 534 ASN A C 1
ATOM 4160 O O . ASN A 1 534 ? -2.791 -5.761 1.510 1.00 78.69 534 ASN A O 1
ATOM 4164 N N . SER A 1 535 ? -3.913 -3.974 0.720 1.00 78.44 535 SER A N 1
ATOM 4165 C CA . SER A 1 535 ? -4.790 -4.722 -0.167 1.00 78.44 535 SER A CA 1
ATOM 4166 C C . SER A 1 535 ? -4.281 -4.565 -1.592 1.00 78.44 535 SER A C 1
ATOM 4168 O O . SER A 1 535 ? -4.041 -3.444 -2.045 1.00 78.44 535 SER A O 1
ATOM 4170 N N . THR A 1 536 ? -4.102 -5.683 -2.289 1.00 75.69 536 THR A N 1
ATOM 4171 C CA . THR A 1 536 ? -3.872 -5.706 -3.734 1.00 75.69 536 THR A CA 1
ATOM 4172 C C . THR A 1 536 ? -5.217 -5.514 -4.416 1.00 75.69 536 THR A C 1
ATOM 4174 O O . THR A 1 536 ? -5.970 -6.474 -4.589 1.00 75.69 536 THR A O 1
ATOM 4177 N N . LEU A 1 537 ? -5.549 -4.275 -4.762 1.00 74.88 537 LEU A N 1
ATOM 4178 C CA . LEU A 1 537 ? -6.674 -4.003 -5.642 1.00 74.88 537 LEU A CA 1
ATOM 4179 C C . LEU A 1 537 ? -6.141 -3.936 -7.066 1.00 74.88 537 LEU A C 1
ATOM 4181 O O . LEU A 1 537 ? -5.315 -3.092 -7.395 1.00 74.88 537 LEU A O 1
ATOM 4185 N N . VAL A 1 538 ? -6.607 -4.847 -7.911 1.00 76.38 538 VAL A N 1
ATOM 4186 C CA . VAL A 1 538 ? -6.400 -4.709 -9.350 1.00 76.38 538 VAL A CA 1
ATOM 4187 C C . VAL A 1 538 ? -7.401 -3.665 -9.817 1.00 76.38 538 VAL A C 1
ATOM 4189 O O . VAL A 1 538 ? -8.605 -3.916 -9.767 1.00 76.38 538 VAL A O 1
ATOM 4192 N N . ASP A 1 539 ? -6.908 -2.488 -10.189 1.00 79.62 539 ASP A N 1
ATOM 4193 C CA . ASP A 1 539 ? -7.717 -1.444 -10.804 1.00 79.62 539 ASP A CA 1
ATOM 4194 C C . ASP A 1 539 ? -7.348 -1.361 -12.287 1.00 79.62 539 ASP A C 1
ATOM 4196 O O . ASP A 1 539 ? -6.195 -1.556 -12.675 1.00 79.62 539 ASP A O 1
ATOM 4200 N N . ILE A 1 540 ? -8.337 -1.126 -13.138 1.00 80.69 540 ILE A N 1
ATOM 4201 C CA . ILE A 1 540 ? -8.094 -0.969 -14.572 1.00 80.69 540 ILE A CA 1
ATOM 4202 C C . ILE A 1 540 ? -8.017 0.529 -14.813 1.00 80.69 540 ILE A C 1
ATOM 4204 O O . ILE A 1 540 ? -9.005 1.245 -14.655 1.00 80.69 540 ILE A O 1
ATOM 4208 N N . LEU A 1 541 ? -6.818 1.007 -15.131 1.00 84.25 541 LEU A N 1
ATOM 4209 C CA . LEU A 1 541 ? -6.554 2.415 -15.380 1.00 84.25 541 LEU A CA 1
ATOM 4210 C C . LEU A 1 541 ? -6.265 2.607 -16.864 1.00 84.25 541 LEU A C 1
ATOM 4212 O O . LEU A 1 541 ? -5.711 1.747 -17.540 1.00 84.25 541 LEU A O 1
ATOM 4216 N N . ILE A 1 542 ? -6.635 3.774 -17.369 1.00 89.06 542 ILE A N 1
ATOM 4217 C CA . ILE A 1 542 ? -6.337 4.139 -18.748 1.00 89.06 542 ILE A CA 1
ATOM 4218 C C . ILE A 1 542 ? -4.851 4.502 -18.820 1.00 89.06 542 ILE A C 1
ATOM 4220 O O . ILE A 1 542 ? -4.384 5.364 -18.070 1.00 89.06 542 ILE A O 1
ATOM 4224 N N . SER A 1 543 ? -4.110 3.871 -19.722 1.00 91.12 543 SER A N 1
ATOM 4225 C CA . SER A 1 543 ? -2.730 4.223 -20.056 1.00 91.12 543 SER A CA 1
ATOM 4226 C C . SER A 1 543 ? -2.616 4.765 -21.467 1.00 91.12 543 SER A C 1
ATOM 4228 O O . SER A 1 543 ? -3.363 4.380 -22.360 1.00 91.12 543 SER A O 1
ATOM 4230 N N . ASP A 1 544 ? -1.630 5.628 -21.669 1.00 93.19 544 ASP A N 1
ATOM 4231 C CA . ASP A 1 544 ? -1.193 6.049 -22.989 1.00 93.19 544 ASP A CA 1
ATOM 4232 C C . ASP A 1 544 ? -0.182 5.050 -23.543 1.00 93.19 544 ASP A C 1
ATOM 4234 O O . ASP A 1 544 ? 0.888 4.850 -22.958 1.00 93.19 544 ASP A O 1
ATOM 4238 N N . LEU A 1 545 ? -0.520 4.454 -24.686 1.00 93.56 545 LEU A N 1
ATOM 4239 C CA . LEU A 1 545 ? 0.351 3.554 -25.431 1.00 93.56 545 LEU A CA 1
ATOM 4240 C C . LEU A 1 545 ? 1.660 4.257 -25.782 1.00 93.56 545 LEU A C 1
ATOM 4242 O O . LEU A 1 545 ? 1.661 5.317 -26.418 1.00 93.56 545 LEU A O 1
ATOM 4246 N N . ALA A 1 546 ? 2.785 3.676 -25.368 1.00 93.50 546 ALA A N 1
ATOM 4247 C CA . ALA A 1 546 ? 4.091 4.244 -25.689 1.00 93.50 54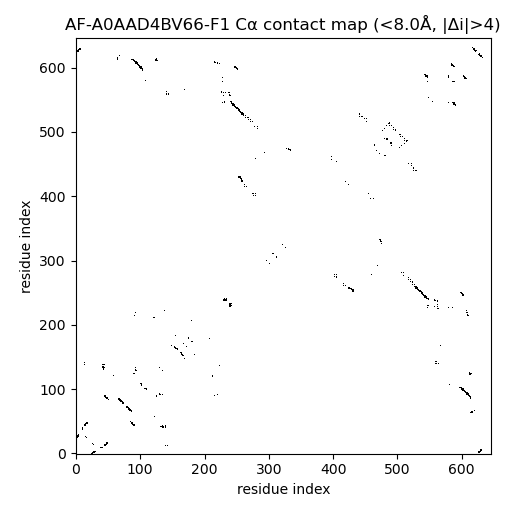6 ALA A CA 1
ATOM 4248 C C . ALA A 1 546 ? 4.617 3.821 -27.056 1.00 93.50 546 ALA A C 1
ATOM 4250 O O . ALA A 1 546 ? 5.333 4.589 -27.699 1.00 93.50 546 ALA A O 1
ATOM 4251 N N . PHE A 1 547 ? 4.241 2.629 -27.510 1.00 94.62 547 PHE A N 1
ATOM 4252 C CA . PHE A 1 547 ? 4.525 2.170 -28.861 1.00 94.62 547 PHE A CA 1
ATOM 4253 C C . PHE A 1 547 ? 3.340 2.504 -29.785 1.00 94.62 547 PHE A C 1
ATOM 4255 O O . PHE A 1 547 ? 2.189 2.357 -29.365 1.00 94.62 547 PHE A O 1
ATOM 4262 N N . PRO A 1 548 ? 3.575 2.956 -31.031 1.00 92.88 548 PRO A N 1
ATOM 4263 C CA . PRO A 1 548 ? 2.494 3.181 -31.980 1.00 92.88 548 PRO A CA 1
ATOM 4264 C C . PRO A 1 548 ? 1.742 1.869 -32.234 1.00 92.88 548 PRO A C 1
ATOM 4266 O O . PRO A 1 548 ? 2.336 0.869 -32.631 1.00 92.88 548 PRO A O 1
ATOM 4269 N N . GLY A 1 549 ? 0.426 1.867 -32.014 1.00 88.38 549 GLY A N 1
ATOM 4270 C CA . GLY A 1 549 ? -0.414 0.727 -32.380 1.00 88.38 549 GLY A CA 1
ATOM 4271 C C . GLY A 1 549 ? -0.369 0.458 -33.890 1.00 88.38 549 GLY A C 1
ATOM 4272 O O . GLY A 1 549 ? 0.007 1.326 -34.677 1.00 88.38 549 GLY A O 1
ATOM 4273 N N . SER A 1 550 ? -0.830 -0.718 -34.323 1.00 86.31 550 SER A N 1
ATOM 4274 C CA . SER A 1 550 ? -0.817 -1.137 -35.740 1.00 86.31 550 SER A CA 1
ATOM 4275 C C . SER A 1 550 ? -1.578 -0.205 -36.698 1.00 86.31 550 SER A C 1
ATOM 4277 O O . SER A 1 550 ? -1.403 -0.285 -37.911 1.00 86.31 550 SER A O 1
ATOM 4279 N N . ALA A 1 551 ? -2.416 0.690 -36.169 1.00 86.25 551 ALA A N 1
ATOM 4280 C CA . ALA A 1 551 ? -3.124 1.709 -36.937 1.00 86.25 551 ALA A CA 1
ATOM 4281 C C . ALA A 1 551 ? -2.240 2.898 -37.368 1.00 86.25 551 ALA A C 1
ATOM 4283 O O . ALA A 1 551 ? -2.620 3.642 -38.273 1.00 86.25 551 ALA A O 1
ATOM 4284 N N . VAL A 1 552 ? -1.091 3.117 -36.720 1.00 88.19 552 VAL A N 1
ATOM 4285 C CA . VAL A 1 552 ? -0.197 4.241 -37.017 1.00 88.19 552 VAL A CA 1
ATOM 4286 C C . VAL A 1 552 ? 0.817 3.811 -38.068 1.00 88.19 552 VAL A C 1
ATOM 4288 O O . VAL A 1 552 ? 1.681 2.974 -37.820 1.00 88.19 552 VAL A O 1
ATOM 4291 N N . ASN A 1 553 ? 0.751 4.430 -39.246 1.00 88.75 553 ASN A N 1
ATOM 4292 C CA . ASN A 1 553 ? 1.757 4.216 -40.276 1.00 88.75 553 ASN A CA 1
ATOM 4293 C C . ASN A 1 553 ? 3.025 5.017 -39.948 1.00 88.75 553 ASN A C 1
ATOM 4295 O O . ASN A 1 553 ? 3.125 6.204 -40.266 1.00 88.75 553 ASN A O 1
ATOM 4299 N N . ILE A 1 554 ? 3.999 4.356 -39.321 1.00 85.69 554 ILE A N 1
ATOM 4300 C CA . ILE A 1 554 ? 5.241 4.984 -38.857 1.00 85.69 554 ILE A CA 1
ATOM 4301 C C . ILE A 1 554 ? 6.018 5.620 -40.037 1.00 85.69 554 ILE A C 1
ATOM 4303 O O . ILE A 1 554 ? 6.673 6.652 -39.873 1.00 85.69 554 ILE A O 1
ATOM 4307 N N . SER A 1 555 ? 5.890 5.078 -41.256 1.00 81.81 555 SER A N 1
ATOM 4308 C CA . SER A 1 555 ? 6.551 5.621 -42.456 1.00 81.81 555 SER A CA 1
ATOM 4309 C C . SER A 1 555 ? 6.075 7.027 -42.847 1.00 81.81 555 SER A C 1
ATOM 4311 O O . SER A 1 555 ? 6.787 7.747 -43.544 1.00 81.81 555 SER A O 1
ATOM 4313 N N . GLN A 1 556 ? 4.896 7.449 -42.374 1.00 86.25 556 GLN A N 1
ATOM 4314 C CA . GLN A 1 556 ? 4.304 8.759 -42.672 1.00 86.25 556 GLN A CA 1
ATOM 4315 C C . GLN A 1 556 ? 4.692 9.854 -41.666 1.00 86.25 556 GLN A C 1
ATOM 4317 O O . GLN A 1 556 ? 4.284 11.007 -41.824 1.00 86.25 556 GLN A O 1
ATOM 4322 N N . LEU A 1 557 ? 5.472 9.522 -40.634 1.00 87.50 557 LEU A N 1
ATOM 4323 C CA . LEU A 1 557 ? 5.910 10.494 -39.637 1.00 87.50 557 LEU A CA 1
ATOM 4324 C C . LEU A 1 557 ? 6.878 11.521 -40.243 1.00 87.50 557 LEU A C 1
ATOM 4326 O O . LEU A 1 557 ? 7.713 11.220 -41.099 1.00 87.50 557 LEU A O 1
ATOM 4330 N N . ARG A 1 558 ? 6.797 12.772 -39.778 1.00 87.62 558 ARG A N 1
ATOM 4331 C CA . ARG A 1 558 ? 7.643 13.879 -40.253 1.00 87.62 558 ARG A CA 1
ATOM 4332 C C . ARG A 1 558 ? 8.970 13.894 -39.503 1.00 87.62 558 ARG A C 1
ATOM 4334 O O . ARG A 1 558 ? 9.271 14.824 -38.755 1.00 87.62 558 ARG A O 1
ATOM 4341 N N . TRP A 1 559 ? 9.797 12.889 -39.759 1.00 84.12 559 TRP A N 1
ATOM 4342 C CA . TRP A 1 559 ? 11.083 12.690 -39.088 1.00 84.12 559 TRP A CA 1
ATOM 4343 C C . TRP A 1 559 ? 12.023 13.898 -39.116 1.00 84.12 559 TRP A C 1
ATOM 4345 O O . TRP A 1 559 ? 12.733 14.137 -38.143 1.00 84.12 559 TRP A O 1
ATOM 4355 N N . GLY A 1 560 ? 11.961 14.729 -40.162 1.00 82.38 560 GLY A N 1
ATOM 4356 C CA . GLY A 1 560 ? 12.729 15.977 -40.235 1.00 82.38 560 GLY A CA 1
ATOM 4357 C C . GLY A 1 560 ? 12.421 16.992 -39.122 1.00 82.38 560 GLY A C 1
ATOM 4358 O O . GLY A 1 560 ? 13.266 17.831 -38.828 1.00 82.38 560 GLY A O 1
ATOM 4359 N N . VAL A 1 561 ? 11.241 16.916 -38.492 1.00 83.12 561 VAL A N 1
ATOM 4360 C CA . VAL A 1 561 ? 10.839 17.763 -37.351 1.00 83.12 561 VAL A CA 1
ATOM 4361 C C . VAL A 1 561 ? 11.182 17.108 -36.011 1.00 83.12 561 VAL A C 1
ATOM 4363 O O . VAL A 1 561 ? 11.548 17.801 -35.069 1.00 83.12 561 VAL A O 1
ATOM 4366 N N . ILE A 1 562 ? 11.096 15.778 -35.936 1.00 83.12 562 ILE A N 1
ATOM 4367 C CA . ILE A 1 562 ? 11.386 14.985 -34.729 1.00 83.12 562 ILE A CA 1
ATOM 4368 C C . ILE A 1 562 ? 12.887 15.030 -34.414 1.00 83.12 562 ILE A C 1
ATOM 4370 O O . ILE A 1 562 ? 13.306 15.187 -33.268 1.00 83.12 562 ILE A O 1
ATOM 4374 N N . PHE A 1 563 ? 13.704 14.939 -35.460 1.00 79.94 563 PHE A N 1
ATOM 4375 C CA . PHE A 1 563 ? 15.143 14.757 -35.374 1.00 79.94 563 PHE A CA 1
ATOM 4376 C C . PHE A 1 563 ? 15.885 15.809 -34.509 1.00 79.94 563 PHE A C 1
ATOM 4378 O O . PHE A 1 563 ? 16.647 15.416 -33.622 1.00 79.94 563 PHE A O 1
ATOM 4385 N N . PRO A 1 564 ? 15.690 17.133 -34.693 1.00 81.62 564 PRO A N 1
ATOM 4386 C CA . PRO A 1 564 ? 16.441 18.147 -33.942 1.00 81.62 564 PRO A CA 1
ATOM 4387 C C . PRO A 1 564 ? 16.162 18.149 -32.430 1.00 81.62 564 PRO A C 1
ATOM 4389 O O . PRO A 1 564 ? 16.904 18.775 -31.675 1.00 81.62 564 PRO A O 1
ATOM 4392 N N . VAL A 1 565 ? 15.105 17.462 -31.983 1.00 82.31 565 VAL A N 1
ATOM 4393 C CA . VAL A 1 565 ? 14.661 17.419 -30.582 1.00 82.31 565 VAL A CA 1
ATOM 4394 C C . VAL A 1 565 ? 15.423 16.365 -29.761 1.00 82.31 565 VAL A C 1
ATOM 4396 O O . VAL A 1 565 ? 15.492 16.482 -28.540 1.00 82.31 565 VAL A O 1
ATOM 4399 N N . ILE A 1 566 ? 16.079 15.391 -30.408 1.00 79.88 566 ILE A N 1
ATOM 4400 C CA . ILE A 1 566 ? 16.817 14.303 -29.733 1.00 79.88 566 ILE A CA 1
ATOM 4401 C C . ILE A 1 566 ? 17.955 14.824 -28.860 1.00 79.88 566 ILE A C 1
ATOM 4403 O O . ILE A 1 566 ? 18.112 14.420 -27.708 1.00 79.88 566 ILE A O 1
ATOM 4407 N N . GLN A 1 567 ? 18.759 15.736 -29.405 1.00 77.31 567 GLN A N 1
ATOM 4408 C CA . GLN A 1 567 ? 19.958 16.207 -28.723 1.00 77.31 567 GLN A CA 1
ATOM 4409 C C . GLN A 1 567 ? 19.627 16.913 -27.389 1.00 77.31 567 GLN A C 1
ATOM 4411 O O . GLN A 1 567 ? 20.244 16.553 -26.385 1.00 77.31 567 GLN A O 1
ATOM 4416 N N . PRO A 1 568 ? 18.648 17.841 -27.317 1.00 77.56 568 PRO A N 1
ATOM 4417 C CA . PRO A 1 568 ? 18.200 18.420 -26.049 1.00 77.56 568 PRO A CA 1
ATOM 4418 C C . PRO A 1 568 ? 17.786 17.395 -24.987 1.00 77.56 568 PRO A C 1
ATOM 4420 O O . PRO A 1 568 ? 18.190 17.535 -23.837 1.00 77.56 568 PRO A O 1
ATOM 4423 N N . ILE A 1 569 ? 17.040 16.350 -25.364 1.00 75.25 569 ILE A N 1
ATOM 4424 C CA . ILE A 1 569 ? 16.540 15.331 -24.422 1.00 75.25 569 ILE A CA 1
ATOM 4425 C C . ILE A 1 569 ? 17.697 14.557 -23.787 1.00 75.25 569 ILE A C 1
ATOM 4427 O O . ILE A 1 569 ? 17.678 14.272 -22.596 1.00 75.25 569 ILE A O 1
ATOM 4431 N N . SER A 1 570 ? 18.736 14.258 -24.568 1.00 70.12 570 SER A N 1
ATOM 4432 C CA . SER A 1 570 ? 19.918 13.558 -24.056 1.00 70.12 570 SER A CA 1
ATOM 4433 C C . SER A 1 570 ? 20.817 14.410 -23.151 1.00 70.12 570 SER A C 1
ATOM 4435 O O . SER A 1 570 ? 21.609 13.863 -22.384 1.00 70.12 570 SER A O 1
ATOM 4437 N N . LEU A 1 571 ? 20.730 15.740 -23.262 1.00 77.00 571 LEU A N 1
ATOM 4438 C CA . LEU A 1 571 ? 21.604 16.683 -22.561 1.00 77.00 571 LEU A CA 1
ATOM 4439 C C . LEU A 1 571 ? 20.968 17.272 -21.301 1.00 77.00 571 LEU A C 1
ATOM 4441 O O . LEU A 1 571 ? 21.704 17.676 -20.401 1.00 77.00 571 LEU A O 1
ATOM 4445 N N . ASP A 1 572 ? 19.638 17.339 -21.232 1.00 80.38 572 ASP A N 1
ATOM 4446 C CA . ASP A 1 572 ? 18.923 17.877 -20.080 1.00 80.38 572 ASP A CA 1
ATOM 4447 C C . ASP A 1 572 ? 18.357 16.743 -19.206 1.00 80.38 572 ASP A C 1
ATOM 4449 O O . ASP A 1 572 ? 17.314 16.173 -19.533 1.00 80.38 572 ASP A O 1
ATOM 4453 N N . PRO A 1 573 ? 18.993 16.427 -18.060 1.00 76.94 573 PRO A N 1
ATOM 4454 C CA . PRO A 1 573 ? 18.478 15.422 -17.132 1.00 76.94 573 PRO A CA 1
ATOM 4455 C C . PRO A 1 573 ? 17.125 15.812 -16.509 1.00 76.94 573 PRO A C 1
ATOM 4457 O O . PRO A 1 573 ? 16.525 14.995 -15.814 1.00 76.94 573 PRO A O 1
ATOM 4460 N N . GLY A 1 574 ? 16.652 17.050 -16.708 1.00 78.12 574 GLY A N 1
ATOM 4461 C CA . GLY A 1 574 ? 15.335 17.516 -16.287 1.00 78.12 574 GLY A CA 1
ATOM 4462 C C . GLY A 1 574 ? 14.194 17.140 -17.236 1.00 78.12 574 GLY A C 1
ATOM 4463 O O . GLY A 1 574 ? 13.033 17.220 -16.828 1.00 78.12 574 GLY A O 1
ATOM 4464 N N . VAL A 1 575 ? 14.483 16.718 -18.474 1.00 81.25 575 VAL A N 1
ATOM 4465 C CA . VAL A 1 575 ? 13.444 16.236 -19.390 1.00 81.25 575 VAL A CA 1
ATOM 4466 C C . VAL A 1 575 ? 13.028 14.844 -18.949 1.00 81.25 575 VAL A C 1
ATOM 4468 O O . VAL A 1 575 ? 13.815 13.900 -18.981 1.00 81.25 575 VAL A O 1
ATOM 4471 N N . SER A 1 576 ? 11.776 14.717 -18.514 1.00 82.12 576 SER A N 1
ATOM 4472 C CA . SER A 1 576 ? 11.294 13.425 -18.061 1.00 82.12 576 SER A CA 1
ATOM 4473 C C . SER A 1 576 ? 11.138 12.460 -19.228 1.00 82.12 576 SER A C 1
ATOM 4475 O O . SER A 1 576 ? 10.358 12.706 -20.143 1.00 82.12 576 SER A O 1
ATOM 4477 N N . THR A 1 577 ? 11.830 11.331 -19.153 1.00 89.00 577 THR A N 1
ATOM 4478 C CA . THR A 1 577 ? 11.729 10.214 -20.096 1.00 89.00 577 THR A CA 1
ATOM 4479 C C . THR A 1 577 ? 10.666 9.201 -19.657 1.00 89.00 577 THR A C 1
ATOM 4481 O O . THR A 1 577 ? 10.825 7.996 -19.844 1.00 89.00 577 THR A O 1
ATOM 4484 N N . TYR A 1 578 ? 9.566 9.667 -19.045 1.00 89.62 578 TYR A N 1
ATOM 4485 C CA . TYR A 1 578 ? 8.434 8.798 -18.701 1.00 89.62 578 TYR A CA 1
ATOM 4486 C C . TYR A 1 578 ? 7.976 8.024 -19.944 1.00 89.62 578 TYR A C 1
ATOM 4488 O O . TYR A 1 578 ? 7.809 8.595 -21.018 1.00 89.62 578 TYR A O 1
ATOM 4496 N N . GLY A 1 579 ? 7.810 6.710 -19.812 1.00 91.25 579 GLY A N 1
ATOM 4497 C CA . GLY A 1 579 ? 7.484 5.823 -20.932 1.00 91.25 579 GLY A CA 1
ATOM 4498 C C . GLY A 1 579 ? 8.686 5.323 -21.740 1.00 91.25 579 GLY A C 1
ATOM 4499 O O . GLY A 1 579 ? 8.484 4.601 -22.713 1.00 91.25 579 GLY A O 1
ATOM 4500 N N . LEU A 1 580 ? 9.920 5.680 -21.362 1.00 92.94 580 LEU A N 1
ATOM 4501 C CA . LEU A 1 580 ? 11.160 5.239 -22.003 1.00 92.94 580 LEU A CA 1
ATOM 4502 C C . LEU A 1 580 ? 12.175 4.741 -20.961 1.00 92.94 580 LEU A C 1
ATOM 4504 O O . LEU A 1 580 ? 12.493 5.424 -19.989 1.00 92.94 580 LEU A O 1
ATOM 4508 N N . SER A 1 581 ? 12.730 3.550 -21.175 1.00 92.00 581 SER A N 1
ATOM 4509 C CA . SER A 1 581 ? 13.853 3.024 -20.396 1.00 92.00 581 SER A CA 1
ATOM 4510 C C . SER A 1 581 ? 14.786 2.227 -21.304 1.00 92.00 581 SER A C 1
ATOM 4512 O O . SER A 1 581 ? 14.424 1.160 -21.789 1.00 92.00 581 SER A O 1
ATOM 4514 N N . ASN A 1 582 ? 15.995 2.739 -21.546 1.00 91.00 582 ASN A N 1
ATOM 4515 C CA . ASN A 1 582 ? 16.954 2.154 -22.491 1.00 91.00 582 ASN A CA 1
ATOM 4516 C C . ASN A 1 582 ? 16.339 1.957 -23.892 1.00 91.00 582 ASN A C 1
ATOM 4518 O O . ASN A 1 582 ? 15.985 2.929 -24.551 1.00 91.00 582 ASN A O 1
ATOM 4522 N N . ASN A 1 583 ? 16.225 0.710 -24.348 1.00 92.62 583 ASN A N 1
ATOM 4523 C CA . ASN A 1 583 ? 15.611 0.307 -25.611 1.00 92.62 583 ASN A CA 1
ATOM 4524 C C . ASN A 1 583 ? 14.134 -0.116 -25.461 1.00 92.62 583 ASN A C 1
ATOM 4526 O O . ASN A 1 583 ? 13.547 -0.631 -26.414 1.00 92.62 583 ASN A O 1
ATOM 4530 N N . VAL A 1 584 ? 13.527 0.106 -24.292 1.00 94.06 584 VAL A N 1
ATOM 4531 C CA . VAL A 1 584 ? 12.156 -0.296 -23.960 1.00 94.06 584 VAL A CA 1
ATOM 4532 C C . VAL A 1 584 ? 11.236 0.922 -23.893 1.00 94.06 584 VAL A C 1
ATOM 4534 O O . VAL A 1 584 ? 11.500 1.874 -23.155 1.00 94.06 584 VAL A O 1
ATOM 4537 N N . LEU A 1 585 ? 10.125 0.865 -24.626 1.00 94.56 585 LEU A N 1
ATOM 4538 C CA . LEU A 1 585 ? 8.986 1.777 -24.494 1.00 94.56 585 LEU A CA 1
ATOM 4539 C C . LEU A 1 585 ? 7.932 1.117 -23.625 1.00 94.56 585 LEU A C 1
ATOM 4541 O O . LEU A 1 585 ? 7.581 -0.026 -23.889 1.00 94.56 585 LEU A O 1
ATOM 4545 N N . TYR A 1 586 ? 7.403 1.804 -22.622 1.00 94.56 586 TYR A N 1
ATOM 4546 C CA . TYR A 1 586 ? 6.365 1.240 -21.760 1.00 94.56 586 TYR A CA 1
ATOM 4547 C C . TYR A 1 586 ? 5.181 2.182 -21.615 1.00 94.56 586 TYR A C 1
ATOM 4549 O O . TYR A 1 586 ? 5.348 3.401 -21.555 1.00 94.56 586 TYR A O 1
ATOM 4557 N N . ASP A 1 587 ? 3.989 1.604 -21.551 1.00 93.69 587 ASP A N 1
ATOM 4558 C CA . ASP A 1 587 ? 2.748 2.363 -21.492 1.00 93.69 587 ASP A CA 1
ATOM 4559 C C . ASP A 1 587 ? 2.688 3.216 -20.227 1.00 93.69 587 ASP A C 1
ATOM 4561 O O . ASP A 1 587 ? 3.094 2.806 -19.134 1.00 93.69 587 ASP A O 1
ATOM 4565 N N . MET A 1 588 ? 2.194 4.440 -20.386 1.00 91.50 588 MET A N 1
ATOM 4566 C CA . MET A 1 588 ? 2.211 5.442 -19.329 1.00 91.50 588 MET A CA 1
ATOM 4567 C C . MET A 1 588 ? 0.835 5.522 -18.679 1.00 91.50 588 MET A C 1
ATOM 4569 O O . MET A 1 588 ? -0.119 5.970 -19.317 1.00 91.50 588 MET A O 1
ATOM 4573 N N . PRO A 1 589 ? 0.688 5.114 -17.414 1.00 89.81 589 PRO A N 1
ATOM 4574 C CA . PRO A 1 589 ? -0.607 5.143 -16.765 1.00 89.81 589 PRO A CA 1
ATOM 4575 C C . PRO A 1 589 ? -1.050 6.583 -16.487 1.00 89.81 589 PRO A C 1
ATOM 4577 O O . PRO A 1 589 ? -0.305 7.370 -15.897 1.00 89.81 589 PRO A O 1
ATOM 4580 N N . ARG A 1 590 ? -2.288 6.936 -16.855 1.00 88.69 590 ARG A N 1
ATOM 4581 C CA . ARG A 1 590 ? -2.884 8.243 -16.540 1.00 88.69 590 ARG A CA 1
ATOM 4582 C C . ARG A 1 590 ? -3.364 8.261 -15.095 1.00 88.69 590 ARG A C 1
ATOM 4584 O O . ARG A 1 590 ? -4.560 8.228 -14.806 1.00 88.69 590 ARG A O 1
ATOM 4591 N N . VAL A 1 591 ? -2.418 8.298 -14.164 1.00 81.00 591 VAL A N 1
ATOM 4592 C CA . VAL A 1 591 ? -2.734 8.390 -12.739 1.00 81.00 591 VAL A CA 1
ATOM 4593 C C . VAL A 1 591 ? -2.941 9.862 -12.372 1.00 81.00 591 VAL A C 1
ATOM 4595 O O . VAL A 1 591 ? -2.087 10.696 -12.686 1.00 81.00 591 VAL A O 1
ATOM 4598 N N . PRO A 1 592 ? -4.041 10.234 -11.692 1.00 79.38 592 PRO A N 1
ATOM 4599 C CA . PRO A 1 592 ? -4.138 11.561 -11.100 1.00 79.38 592 PRO A CA 1
ATOM 4600 C C . PRO A 1 592 ? -2.954 11.753 -10.142 1.00 79.38 592 PRO A C 1
ATOM 4602 O O . PRO A 1 592 ? -2.749 10.924 -9.257 1.00 79.38 592 PRO A O 1
ATOM 4605 N N . MET A 1 593 ? -2.189 12.841 -10.317 1.00 65.44 593 MET A N 1
ATOM 4606 C CA . MET A 1 593 ? -0.857 13.104 -9.721 1.00 65.44 593 MET A CA 1
ATOM 4607 C C . MET A 1 593 ? -0.731 12.940 -8.188 1.00 65.44 593 MET A C 1
ATOM 4609 O O . MET A 1 593 ? 0.364 13.036 -7.648 1.00 65.44 593 MET A O 1
ATOM 4613 N N . ASN A 1 594 ? -1.828 12.687 -7.474 1.00 71.06 594 ASN A N 1
ATOM 4614 C CA . ASN A 1 594 ? -1.886 12.606 -6.018 1.00 71.06 594 ASN A CA 1
ATOM 4615 C C . ASN A 1 594 ? -2.068 11.186 -5.470 1.00 71.06 594 ASN A C 1
ATOM 4617 O O . ASN A 1 594 ? -2.217 11.031 -4.258 1.00 71.06 594 ASN A O 1
ATOM 4621 N N . VAL A 1 595 ? -2.105 10.157 -6.321 1.00 69.62 595 VAL A N 1
ATOM 4622 C CA . VAL A 1 595 ? -2.338 8.788 -5.857 1.00 69.62 595 VAL A CA 1
ATOM 4623 C C . VAL A 1 595 ? -1.035 7.991 -5.929 1.00 69.62 595 VAL A C 1
ATOM 4625 O O . VAL A 1 595 ? -0.650 7.557 -7.014 1.00 69.62 595 VAL A O 1
ATOM 4628 N N . PRO A 1 596 ? -0.343 7.769 -4.795 1.00 66.25 596 PRO A N 1
ATOM 4629 C CA . PRO A 1 596 ? 0.785 6.853 -4.771 1.00 66.25 596 PRO A CA 1
ATOM 4630 C C . PRO A 1 596 ? 0.263 5.438 -5.052 1.00 66.25 596 PRO A C 1
ATOM 4632 O O . PRO A 1 596 ? -0.519 4.883 -4.279 1.00 66.25 596 PRO A O 1
ATOM 4635 N N . PHE A 1 597 ? 0.654 4.860 -6.183 1.00 70.12 597 PHE A N 1
ATOM 4636 C CA . PHE A 1 597 ? 0.613 3.412 -6.385 1.00 70.12 597 PHE A CA 1
ATOM 4637 C C . PHE A 1 597 ? 1.949 2.826 -5.920 1.00 70.12 597 PHE A C 1
ATOM 4639 O O . PHE A 1 597 ? 2.905 3.579 -5.778 1.00 70.12 597 PHE A O 1
ATOM 4646 N N . LEU A 1 598 ? 1.994 1.528 -5.601 1.00 69.44 598 LEU A N 1
ATOM 4647 C CA . LEU A 1 598 ? 3.216 0.841 -5.148 1.00 69.44 598 LEU A CA 1
ATOM 4648 C C . LEU A 1 598 ? 3.913 0.104 -6.295 1.00 69.44 598 LEU A C 1
ATOM 4650 O O . LEU A 1 598 ? 5.133 0.064 -6.331 1.00 69.44 598 LEU A O 1
ATOM 4654 N N . GLU A 1 599 ? 3.141 -0.470 -7.214 1.00 80.12 599 GLU A N 1
ATOM 4655 C CA . GLU A 1 599 ? 3.610 -1.159 -8.417 1.00 80.12 599 GLU A CA 1
ATOM 4656 C C . GLU A 1 599 ? 2.523 -0.983 -9.488 1.00 80.12 599 GLU A C 1
ATOM 4658 O O . GLU A 1 599 ? 1.354 -0.785 -9.155 1.00 80.12 599 GLU A O 1
ATOM 4663 N N . ALA A 1 600 ? 2.890 -1.007 -10.764 1.00 84.31 600 ALA A N 1
ATOM 4664 C CA . ALA A 1 600 ? 1.939 -1.058 -11.873 1.00 84.31 600 ALA A CA 1
ATOM 4665 C C . ALA A 1 600 ? 2.424 -2.086 -12.889 1.00 84.31 600 ALA A C 1
ATOM 4667 O O . ALA A 1 600 ? 3.617 -2.129 -13.170 1.00 84.31 600 ALA A O 1
ATOM 4668 N N . SER A 1 601 ? 1.528 -2.908 -13.435 1.00 88.00 601 SER A N 1
ATOM 4669 C CA . SER A 1 601 ? 1.868 -3.735 -14.590 1.00 88.00 601 SER A CA 1
ATOM 4670 C C . SER A 1 601 ? 1.498 -2.957 -15.845 1.00 88.00 601 SER A C 1
ATOM 4672 O O . SER A 1 601 ? 0.374 -2.482 -15.968 1.00 88.00 601 SER A O 1
ATOM 4674 N N . VAL A 1 602 ? 2.459 -2.761 -16.738 1.00 90.81 602 VAL A N 1
ATOM 4675 C CA . VAL A 1 602 ? 2.284 -2.010 -17.986 1.00 90.81 602 VAL A CA 1
ATOM 4676 C C . VAL A 1 602 ? 2.795 -2.849 -19.146 1.00 90.81 602 VAL A C 1
ATOM 4678 O O . VAL A 1 602 ? 3.706 -3.663 -18.960 1.00 90.81 602 VAL A O 1
ATOM 4681 N N . ASN A 1 603 ? 2.242 -2.665 -20.344 1.00 92.31 603 ASN A N 1
ATOM 4682 C CA . ASN A 1 603 ? 2.860 -3.259 -21.523 1.00 92.31 603 ASN A CA 1
ATOM 4683 C C . ASN A 1 603 ? 4.148 -2.499 -21.831 1.00 92.31 603 ASN A C 1
ATOM 4685 O O . ASN A 1 603 ? 4.214 -1.274 -21.738 1.00 92.31 603 ASN A O 1
ATOM 4689 N N . ALA A 1 604 ? 5.183 -3.248 -22.174 1.00 93.75 604 ALA A N 1
ATOM 4690 C CA . ALA A 1 604 ? 6.504 -2.751 -22.480 1.00 93.75 604 ALA A CA 1
ATOM 4691 C C . ALA A 1 604 ? 6.974 -3.385 -23.788 1.00 93.75 604 ALA A C 1
ATOM 4693 O O . ALA A 1 604 ? 7.087 -4.603 -23.900 1.00 93.75 604 ALA A O 1
ATOM 4694 N N . THR A 1 605 ? 7.226 -2.555 -24.790 1.00 94.88 605 THR A N 1
ATOM 4695 C CA . THR A 1 605 ? 7.747 -2.955 -26.091 1.00 94.88 605 THR A CA 1
ATOM 4696 C C . THR A 1 605 ? 9.244 -2.691 -26.135 1.00 94.88 605 THR A C 1
ATOM 4698 O O . THR A 1 605 ? 9.694 -1.545 -26.159 1.00 94.88 605 THR A O 1
ATOM 4701 N N . THR A 1 606 ? 10.020 -3.768 -26.144 1.00 94.38 606 THR A N 1
ATOM 4702 C CA . THR A 1 606 ? 11.470 -3.736 -26.329 1.00 94.38 606 THR A CA 1
ATOM 4703 C C . THR A 1 606 ? 11.783 -3.707 -27.814 1.00 94.38 606 THR A C 1
ATOM 4705 O O . THR A 1 606 ? 11.285 -4.544 -28.571 1.00 94.38 606 THR A O 1
ATOM 4708 N N . LEU A 1 607 ? 12.631 -2.769 -28.231 1.00 93.38 607 LEU A N 1
ATOM 4709 C CA . LEU A 1 607 ? 13.237 -2.793 -29.555 1.00 93.38 607 LEU A CA 1
ATOM 4710 C C . LEU A 1 607 ? 14.585 -3.498 -29.462 1.00 93.38 607 LEU A C 1
ATOM 4712 O O . LEU A 1 607 ? 15.453 -3.115 -28.677 1.00 93.38 607 LEU A O 1
ATOM 4716 N N . SER A 1 608 ? 14.772 -4.513 -30.290 1.00 92.38 608 SER A N 1
ATOM 4717 C CA . SER A 1 608 ? 16.051 -5.186 -30.473 1.00 92.38 608 SER A CA 1
ATOM 4718 C C . SER A 1 608 ? 16.544 -4.951 -31.891 1.00 92.38 608 SER A C 1
ATOM 4720 O O . SER A 1 608 ? 15.765 -4.756 -32.824 1.00 92.38 608 SER A O 1
ATOM 4722 N N . VAL A 1 609 ? 17.860 -4.915 -32.048 1.00 90.31 609 VAL A N 1
ATOM 4723 C CA . VAL A 1 609 ? 18.498 -4.758 -33.351 1.00 90.31 609 VAL A CA 1
ATOM 4724 C C . VAL A 1 609 ? 19.399 -5.954 -33.568 1.00 90.31 609 VAL A C 1
ATOM 4726 O O . VAL A 1 609 ? 20.143 -6.334 -32.673 1.00 90.31 609 VAL A O 1
ATOM 4729 N N . GLN A 1 610 ? 19.335 -6.532 -34.760 1.00 90.12 610 GLN A N 1
ATOM 4730 C CA . GLN A 1 610 ? 20.245 -7.584 -35.188 1.00 90.12 610 GLN A CA 1
ATOM 4731 C C . GLN A 1 610 ? 21.056 -7.073 -36.366 1.00 90.12 610 GLN A C 1
ATOM 4733 O O . GLN A 1 610 ? 20.505 -6.752 -37.423 1.00 90.12 610 GLN A O 1
ATOM 4738 N N . CYS A 1 611 ? 22.363 -6.986 -36.164 1.00 87.88 611 CYS A N 1
ATOM 4739 C CA . CYS A 1 611 ? 23.324 -6.545 -37.153 1.00 87.88 611 CYS A CA 1
ATOM 4740 C C . CYS A 1 611 ? 24.167 -7.723 -37.651 1.00 87.88 611 CYS A C 1
ATOM 4742 O O . CYS A 1 611 ? 24.475 -8.656 -36.911 1.00 87.88 611 CYS A O 1
ATOM 4744 N N . GLY A 1 612 ? 24.589 -7.664 -38.910 1.00 85.88 612 GLY A N 1
ATOM 4745 C CA . GLY A 1 612 ? 25.488 -8.646 -39.504 1.00 85.88 612 GLY A CA 1
ATOM 4746 C C . GLY A 1 612 ? 26.323 -8.051 -40.629 1.00 85.88 612 GLY A C 1
ATOM 4747 O O . GLY A 1 612 ? 26.030 -6.971 -41.147 1.00 85.88 612 GLY A O 1
ATOM 4748 N N . LEU A 1 613 ? 27.379 -8.761 -41.009 1.00 84.56 613 LEU A N 1
ATOM 4749 C CA . LEU A 1 613 ? 28.257 -8.384 -42.112 1.00 84.56 613 LEU A CA 1
ATOM 4750 C C . LEU A 1 613 ? 27.594 -8.709 -43.446 1.00 84.56 613 LEU A C 1
ATOM 4752 O O . LEU A 1 613 ? 27.092 -9.815 -43.639 1.00 84.56 613 LEU A O 1
ATOM 4756 N N . VAL A 1 614 ? 27.630 -7.772 -44.387 1.00 81.94 614 VAL A N 1
ATOM 4757 C CA . VAL A 1 614 ? 27.132 -8.009 -45.745 1.00 81.94 614 VAL A CA 1
ATOM 4758 C C . VAL A 1 614 ? 28.183 -8.818 -46.526 1.00 81.94 614 VAL A C 1
ATOM 4760 O O . VAL A 1 614 ? 29.291 -8.316 -46.741 1.00 81.94 614 VAL A O 1
ATOM 4763 N N . PRO A 1 615 ? 27.895 -10.067 -46.946 1.00 79.88 615 PRO A N 1
ATOM 4764 C CA . PRO A 1 615 ? 28.855 -10.879 -47.689 1.00 79.88 615 PRO A CA 1
ATOM 4765 C C . PRO A 1 615 ? 28.968 -10.425 -49.154 1.00 79.88 615 PRO A C 1
ATOM 4767 O O . PRO A 1 615 ? 28.099 -9.731 -49.679 1.00 79.88 615 PRO A O 1
ATOM 4770 N N . ASN A 1 616 ? 30.024 -10.866 -49.848 1.00 79.06 616 ASN A N 1
ATOM 4771 C CA . ASN A 1 616 ? 30.190 -10.699 -51.301 1.00 79.06 616 ASN A CA 1
ATOM 4772 C C . ASN A 1 616 ? 30.179 -9.243 -51.817 1.00 79.06 616 ASN A C 1
ATOM 4774 O O . ASN A 1 616 ? 29.710 -8.976 -52.924 1.00 79.06 616 ASN A O 1
ATOM 4778 N N . LEU A 1 617 ? 30.739 -8.303 -51.049 1.00 72.88 617 LEU A N 1
ATOM 4779 C CA . LEU A 1 617 ? 30.945 -6.923 -51.497 1.00 72.88 617 LEU A CA 1
ATOM 4780 C C . LEU A 1 617 ? 31.922 -6.874 -52.686 1.00 72.88 617 LEU A C 1
ATOM 4782 O O . LEU A 1 617 ? 33.072 -7.311 -52.586 1.00 72.88 617 LEU A O 1
ATOM 4786 N N . THR A 1 618 ? 31.487 -6.301 -53.804 1.00 71.25 618 THR A N 1
ATOM 4787 C CA . THR A 1 618 ? 32.334 -5.987 -54.958 1.00 71.25 618 THR A CA 1
ATOM 4788 C C . THR A 1 618 ? 32.514 -4.484 -55.076 1.00 71.25 618 THR A C 1
ATOM 4790 O O . THR A 1 618 ? 31.544 -3.741 -55.153 1.00 71.25 618 THR A O 1
ATOM 4793 N N . VAL A 1 619 ? 33.762 -4.015 -55.103 1.00 67.25 619 VAL A N 1
ATOM 4794 C CA . VAL A 1 619 ? 34.056 -2.589 -55.282 1.00 67.25 619 VAL A CA 1
ATOM 4795 C C . VAL A 1 619 ? 34.620 -2.355 -56.668 1.00 67.25 619 VAL A C 1
ATOM 4797 O O . VAL A 1 619 ? 35.716 -2.808 -56.992 1.00 67.25 619 VAL A O 1
ATOM 4800 N N . THR A 1 620 ? 33.865 -1.646 -57.496 1.00 70.38 620 THR A N 1
ATOM 4801 C CA . THR A 1 620 ? 34.293 -1.220 -58.827 1.00 70.38 620 THR A CA 1
ATOM 4802 C C . THR A 1 620 ? 34.653 0.255 -58.780 1.00 70.38 620 THR A C 1
ATOM 4804 O O . THR A 1 620 ? 33.847 1.074 -58.360 1.00 70.38 620 THR A O 1
ATOM 4807 N N . VAL A 1 621 ? 35.849 0.638 -59.218 1.00 62.31 621 VAL A N 1
ATOM 4808 C CA . VAL A 1 621 ? 36.193 2.062 -59.336 1.00 62.31 621 VAL A CA 1
ATOM 4809 C C . VAL A 1 621 ? 35.453 2.631 -60.545 1.00 62.31 621 VAL A C 1
ATOM 4811 O O . VAL A 1 621 ? 35.687 2.199 -61.673 1.00 62.31 621 VAL A O 1
ATOM 4814 N N . GLY A 1 622 ? 34.534 3.568 -60.311 1.00 61.78 622 GLY A N 1
ATOM 4815 C CA . GLY A 1 622 ? 33.806 4.246 -61.377 1.00 61.78 622 GLY A CA 1
ATOM 4816 C C . GLY A 1 622 ? 34.735 5.102 -62.241 1.00 61.78 622 GLY A C 1
ATOM 4817 O O . GLY A 1 622 ? 35.808 5.524 -61.809 1.00 61.78 622 GLY A O 1
ATOM 4818 N N . THR A 1 623 ? 34.305 5.414 -63.465 1.00 60.16 623 THR A N 1
ATOM 4819 C CA . THR A 1 623 ? 35.058 6.251 -64.426 1.00 60.16 623 THR A CA 1
ATOM 4820 C C . THR A 1 623 ? 35.342 7.668 -63.917 1.00 60.16 623 THR A C 1
ATOM 4822 O O . THR A 1 623 ? 36.267 8.320 -64.389 1.00 60.16 623 THR A O 1
ATOM 4825 N N . SER A 1 624 ? 34.587 8.132 -62.921 1.00 59.53 624 SER A N 1
ATOM 4826 C CA . SER A 1 624 ? 34.791 9.393 -62.202 1.00 59.53 624 SER A CA 1
ATOM 4827 C C . SER A 1 624 ? 35.888 9.333 -61.127 1.00 59.53 624 SER A C 1
ATOM 4829 O O . SER A 1 624 ? 36.132 10.331 -60.453 1.00 59.53 624 SER A O 1
ATOM 4831 N N . GLY A 1 625 ? 36.549 8.183 -60.948 1.00 54.47 625 GLY A N 1
ATOM 4832 C CA . GLY A 1 625 ? 37.581 7.974 -59.929 1.00 54.47 625 GLY A CA 1
ATOM 4833 C C . GLY A 1 625 ? 37.033 7.720 -58.521 1.00 54.47 625 GLY A C 1
ATOM 4834 O O . GLY A 1 625 ? 37.815 7.607 -57.579 1.00 54.47 625 GLY A O 1
ATOM 4835 N N . PHE A 1 626 ? 35.710 7.610 -58.361 1.00 51.72 626 PHE A N 1
ATOM 4836 C CA . PHE A 1 626 ? 35.077 7.282 -57.084 1.00 51.72 626 PHE A CA 1
ATOM 4837 C C . PHE A 1 626 ? 34.766 5.776 -57.003 1.00 51.72 626 PHE A C 1
ATOM 4839 O O . PHE A 1 626 ? 34.244 5.212 -57.969 1.00 51.72 626 PHE A O 1
ATOM 4846 N N . PRO A 1 627 ? 35.084 5.095 -55.887 1.00 53.62 627 PRO A N 1
ATOM 4847 C CA . PRO A 1 627 ? 34.770 3.685 -55.707 1.00 53.62 627 PRO A CA 1
ATOM 4848 C C . PRO A 1 627 ? 33.264 3.487 -55.534 1.00 53.62 627 PRO A C 1
ATOM 4850 O O . PRO A 1 627 ? 32.675 4.027 -54.600 1.00 53.62 627 PRO A O 1
ATOM 4853 N N . LEU A 1 628 ? 32.700 2.683 -56.432 1.00 58.03 628 LEU A N 1
ATOM 4854 C CA . LEU A 1 628 ? 31.360 2.117 -56.410 1.00 58.03 628 LEU A CA 1
ATOM 4855 C C . LEU A 1 628 ? 31.382 0.821 -55.608 1.00 58.03 628 LEU A C 1
ATOM 4857 O O . LEU A 1 628 ? 32.167 -0.066 -55.928 1.00 58.03 628 LEU A O 1
ATOM 4861 N N . VAL A 1 629 ? 30.516 0.679 -54.612 1.00 59.25 629 VAL A N 1
ATOM 4862 C CA . VAL A 1 629 ? 30.340 -0.587 -53.887 1.00 59.25 629 VAL A CA 1
ATOM 4863 C C . VAL A 1 629 ? 29.033 -1.228 -54.355 1.00 59.25 629 VAL A C 1
ATOM 4865 O O . VAL A 1 629 ? 27.970 -0.640 -54.221 1.00 59.25 629 VAL A O 1
ATOM 4868 N N . SER A 1 630 ? 29.091 -2.426 -54.919 1.00 60.09 630 SER A N 1
ATOM 4869 C CA . SER A 1 630 ? 27.923 -3.219 -55.301 1.00 60.09 630 SER A CA 1
ATOM 4870 C C . SER A 1 630 ? 27.949 -4.555 -54.569 1.00 60.09 630 SER A C 1
ATOM 4872 O O . SER A 1 630 ? 29.014 -5.095 -54.280 1.00 60.09 630 SER A O 1
ATOM 4874 N N . PHE A 1 631 ? 26.783 -5.095 -54.232 1.00 62.38 631 PHE A N 1
ATOM 4875 C CA . PHE A 1 631 ? 26.681 -6.412 -53.614 1.00 62.38 631 PHE A CA 1
ATOM 4876 C C . PHE A 1 631 ? 25.354 -7.077 -53.977 1.00 62.38 631 PHE A C 1
ATOM 4878 O O . PHE A 1 631 ? 24.324 -6.400 -54.016 1.00 62.38 631 PHE A O 1
ATOM 4885 N N . PRO A 1 632 ? 25.358 -8.389 -54.267 1.00 61.28 632 PRO A N 1
ATOM 4886 C CA . PRO A 1 632 ? 24.136 -9.138 -54.499 1.00 61.28 632 PRO A CA 1
ATOM 4887 C C . PRO A 1 632 ? 23.502 -9.511 -53.154 1.00 61.28 632 PRO A C 1
ATOM 4889 O O . PRO A 1 632 ? 24.011 -10.370 -52.436 1.00 61.28 632 PRO A O 1
ATOM 4892 N N . LEU A 1 633 ? 22.367 -8.900 -52.811 1.00 57.72 633 LEU A N 1
ATOM 4893 C CA . LEU A 1 633 ? 21.528 -9.365 -51.702 1.00 57.72 633 LEU A CA 1
ATOM 4894 C C . LEU A 1 633 ? 20.685 -10.559 -52.178 1.00 57.72 633 LEU A C 1
ATOM 4896 O O . LEU A 1 633 ? 19.503 -10.433 -52.490 1.00 57.72 633 LEU A O 1
ATOM 4900 N N . SER A 1 634 ? 21.302 -11.736 -52.292 1.00 46.09 634 SER A N 1
ATOM 4901 C CA . SER A 1 634 ? 20.578 -12.981 -52.569 1.00 46.09 634 SER A CA 1
ATOM 4902 C C . SER A 1 634 ? 19.732 -13.363 -51.351 1.00 46.09 634 SER A C 1
ATOM 4904 O O . SER A 1 634 ? 20.288 -13.730 -50.319 1.00 46.09 634 SER A O 1
ATOM 4906 N N . GLY A 1 635 ? 18.404 -13.262 -51.465 1.00 45.00 635 GLY A N 1
ATOM 4907 C CA . GLY A 1 635 ? 17.455 -13.548 -50.376 1.00 45.00 635 GLY A CA 1
ATOM 4908 C C . GLY A 1 635 ? 16.357 -12.497 -50.198 1.00 45.00 635 GLY A C 1
ATOM 4909 O O . GLY A 1 635 ? 15.379 -12.752 -49.504 1.00 45.00 635 GLY A O 1
ATOM 4910 N N . ILE A 1 636 ? 16.472 -11.345 -50.862 1.00 45.47 636 ILE A N 1
ATOM 4911 C CA . ILE A 1 636 ? 15.378 -10.380 -50.987 1.00 45.47 636 ILE A CA 1
ATOM 4912 C C . ILE A 1 636 ? 14.546 -10.838 -52.178 1.00 45.47 636 ILE A C 1
ATOM 4914 O O . ILE A 1 636 ? 15.022 -10.804 -53.313 1.00 45.47 636 ILE A O 1
ATOM 4918 N N . GLY A 1 637 ? 13.351 -11.365 -51.921 1.00 36.94 637 GLY A N 1
ATOM 4919 C CA . GLY A 1 637 ? 12.436 -11.767 -52.981 1.00 36.94 637 GLY A CA 1
ATOM 4920 C C . GLY A 1 637 ? 12.200 -10.595 -53.931 1.00 36.94 637 GLY A C 1
ATOM 4921 O O . GLY A 1 637 ? 11.575 -9.609 -53.558 1.00 36.94 637 GLY A O 1
ATOM 4922 N N . PHE A 1 638 ? 12.706 -10.698 -55.159 1.00 35.03 638 PHE A N 1
ATOM 4923 C CA . PHE A 1 638 ? 12.143 -9.955 -56.275 1.00 35.03 638 PHE A CA 1
ATOM 4924 C C . PHE A 1 638 ? 10.752 -10.542 -56.503 1.00 35.03 638 PHE A C 1
ATOM 4926 O O . PHE A 1 638 ? 10.615 -11.558 -57.184 1.00 35.03 638 PHE A O 1
ATOM 4933 N N . ASP A 1 639 ? 9.734 -9.953 -55.881 1.00 29.84 639 ASP A N 1
ATOM 4934 C CA . ASP A 1 639 ? 8.359 -10.243 -56.259 1.00 29.84 639 ASP A CA 1
ATOM 4935 C C . ASP A 1 639 ? 8.149 -9.591 -57.629 1.00 29.84 639 ASP A C 1
ATOM 4937 O O . ASP A 1 639 ? 8.126 -8.367 -57.783 1.00 29.84 639 ASP A O 1
ATOM 4941 N N . ILE A 1 640 ? 8.152 -10.423 -58.667 1.00 30.89 640 ILE A N 1
ATOM 4942 C CA . ILE A 1 640 ? 7.927 -9.990 -60.040 1.00 30.89 640 ILE A CA 1
ATOM 4943 C C . ILE A 1 640 ? 6.458 -9.568 -60.108 1.00 30.89 640 ILE A C 1
ATOM 4945 O O . ILE A 1 640 ? 5.568 -10.416 -60.155 1.00 30.89 640 ILE A O 1
ATOM 4949 N N . LEU A 1 641 ? 6.211 -8.254 -60.106 1.00 30.95 641 LEU A N 1
ATOM 4950 C CA . LEU A 1 641 ? 4.924 -7.663 -60.479 1.00 30.95 641 LEU A CA 1
ATOM 4951 C C . LEU A 1 641 ? 4.396 -8.365 -61.744 1.00 30.95 641 LEU A C 1
ATOM 4953 O O . LEU A 1 641 ? 5.157 -8.496 -62.711 1.00 30.95 641 LEU A O 1
ATOM 4957 N N . PRO A 1 642 ? 3.127 -8.820 -61.772 1.00 30.52 642 PRO A N 1
ATOM 4958 C CA . PRO A 1 642 ? 2.578 -9.482 -62.942 1.00 30.52 642 PRO A CA 1
ATOM 4959 C C . PRO A 1 642 ? 2.659 -8.514 -64.118 1.00 30.52 642 PRO A C 1
ATOM 4961 O O . PRO A 1 642 ? 2.081 -7.425 -64.100 1.00 30.52 642 PRO A O 1
ATOM 4964 N N . THR A 1 643 ? 3.423 -8.912 -65.130 1.00 32.44 643 THR A N 1
ATOM 4965 C CA . THR A 1 643 ? 3.445 -8.229 -66.414 1.00 32.44 643 THR A CA 1
ATOM 4966 C C . THR A 1 643 ? 2.022 -8.247 -66.957 1.00 32.44 643 THR A C 1
ATOM 4968 O O . THR A 1 643 ? 1.397 -9.299 -67.086 1.00 32.44 643 THR A O 1
ATOM 4971 N N . SER A 1 644 ? 1.475 -7.059 -67.209 1.00 39.75 644 SER A N 1
ATOM 4972 C CA . SER A 1 644 ? 0.281 -6.939 -68.032 1.00 39.75 644 SER A CA 1
ATOM 4973 C C . SER A 1 644 ? 0.649 -7.444 -69.426 1.00 39.75 644 SER A C 1
ATOM 4975 O O . SER A 1 644 ? 1.566 -6.928 -70.064 1.00 39.75 644 SER A O 1
ATOM 4977 N N . GLU A 1 645 ? -0.021 -8.514 -69.848 1.00 36.81 645 GLU A N 1
ATOM 4978 C CA . GLU A 1 645 ? -0.024 -8.983 -71.233 1.00 36.81 645 GLU A CA 1
ATOM 4979 C C . GLU A 1 645 ? -0.643 -7.915 -72.168 1.00 36.81 645 GLU A C 1
ATOM 4981 O O . GLU A 1 645 ? -1.391 -7.057 -71.691 1.00 36.81 645 GLU A O 1
ATOM 4986 N N . PRO A 1 646 ? -0.279 -7.935 -73.467 1.00 42.72 646 PRO A N 1
ATOM 4987 C CA . PRO A 1 646 ? -0.133 -6.752 -74.328 1.00 42.72 646 PRO A CA 1
ATOM 4988 C C . PRO A 1 646 ? -1.408 -6.001 -74.726 1.00 42.72 646 PRO A C 1
ATOM 4990 O O . PRO A 1 646 ? -2.481 -6.635 -74.858 1.00 42.72 646 PRO A O 1
#